Protein 7MZY (pdb70)

GO terms:
  GO:0004713 protein tyrosine kinase activity (F, IDA)
  GO:0005886 plasma membrane (C, IDA)
  GO:0032991 protein-containing complex (C, IDA)
  GO:0046777 protein autophosphorylation (P, IDA)
  GO:0008201 heparin binding (F, IDA)
  GO:0038083 peptidyl-tyrosine autophosphorylation (P, IDA)
  GO:0030298 receptor signaling protein tyrosine kinase activator activity (F, IDA)
  GO:0004713 protein tyrosine kinase activity (F, EXP)
  GO:0004714 transmembrane receptor protein tyrosine kinase activity (F, TAS)
  GO:0005886 plasma membrane (C, TAS)
  GO:0042981 regulation of apoptotic process (P, TAS)
  GO:0046777 protein autophosphorylation (P, TAS)
  GO:0048666 neuron development (P, TAS)
  GO:0007165 signal transduction (P, TAS)
  GO:0004713 protein tyrosine kinase activity (F, TAS)
  GO:0005515 protein binding (F, IPI)
  GO:0042802 identical protein binding (F, IPI)
  GO:0004714 transmembrane receptor protein tyrosine kinase activity (F, IDA)
  GO:0016310 phosphorylation (P, IDA)
  GO:0070062 extracellular exosome (C, HDA)

Foldseek 3Di:
DFQKDKDKFFQLPDAAQFGDAQVSVCVSQPPHPFHWHADCDFQRHRKTKGFAAAFAKKKKKKWFFWWAEFLEDDTFFWWMWIWIFGDHGRFIKIKHWKHYWFYLDDDPQVVSNCSSVPNDCVQVVQVVPDQFDDAQKAGWTWWIAKIWMWGDDPNHTDTAKITWIAWTFANPADDDDPDDAAEAADVVPQFAFAAQAQWEWFGAADYDDDDQQWQHHSNRRRGWHWHGVNNCVNRHRITTYIRRGIGTGMNEITWMHENYTWYTDNGRRRHHITGIGHIYHYPNIGTDDDTGGDPDRIMMMMMMDGD/DDKDKFFQLPDAAQFGDDQVSVCVSCPPHPFDWDQDCDFLRHNKTKGFDAAFAKKKKKKWFFWWAEFLDPVDATFFWKIFIWIFTDHGRFMKIKHWKFYFFYLDDDPDPVSNCSSVVNDCPVVVCCVVPVADDQQKTGWTWWIAWMWIWGADPNRTGTAKIIWIAWIFANPEDDAAEDADVVPAFAFAAQAQWEWFAAADYDDDDQQWAHHSNRNRGWHWHRVSNCVNRNSTTTYIRRGIGTYINEITWIYENYTWYTDNGRHRHHITGMGHIYHYPSIGTPDDMDGDHRGIMMMMMDHDDD

Solvent-accessible surface area: 24520 Å² total; per-residue (Å²): 260,108,67,53,32,79,12,76,0,46,6,7,72,8,76,11,15,105,18,4,72,62,72,67,0,84,100,50,18,108,150,66,114,12,93,13,112,9,18,84,146,52,71,51,113,1,0,1,20,9,101,0,51,35,92,49,61,0,15,0,17,0,59,0,0,0,0,0,83,7,8,122,88,75,39,10,18,0,2,11,0,25,0,39,6,119,8,114,122,82,51,80,1,24,0,0,3,0,0,40,0,59,51,4,32,110,29,150,55,152,81,2,55,94,7,28,94,56,118,28,83,35,0,44,80,21,56,178,103,58,93,6,2,124,79,59,2,1,0,0,0,0,0,0,0,0,0,0,0,2,50,73,127,135,68,88,31,35,13,2,0,0,0,1,1,0,0,0,4,1,6,9,6,80,101,40,82,66,98,88,11,111,35,21,89,70,74,91,44,131,7,70,31,9,70,29,23,22,0,0,1,0,0,0,18,78,36,135,30,112,83,116,42,9,0,82,0,4,52,52,8,0,29,3,0,64,7,6,70,54,0,93,168,68,15,40,7,57,1,31,0,0,5,0,0,0,0,0,0,4,0,0,0,0,0,0,0,0,5,30,3,3,80,4,23,100,67,12,34,4,115,83,40,7,65,31,3,14,1,1,7,5,96,110,12,98,32,143,29,3,2,41,23,23,46,63,25,62,5,36,0,18,0,75,11,114,164,166,70,77,22,69,0,47,6,4,73,6,78,10,13,101,16,4,72,62,72,65,0,89,99,47,19,114,157,63,84,11,94,14,111,9,18,89,141,48,75,51,111,1,0,1,23,10,120,0,55,38,88,58,35,0,24,0,11,0,13,0,0,0,0,0,36,2,7,76,92,95,68,135,28,26,40,0,3,2,0,6,1,9,6,120,10,108,127,84,53,76,1,27,0,0,3,0,0,41,1,53,51,4,9,106,28,136,64,136,81,3,44,106,5,22,110,54,67,32,79,35,0,66,74,18,62,162,112,69,222,38,3,123,75,57,2,1,1,0,0,0,0,0,0,0,0,0,0,1,52,69,96,145,70,88,32,29,14,3,0,0,0,0,0,0,0,0,39,1,5,21,32,167,114,60,138,63,37,86,72,74,89,62,115,4,78,32,11,72,28,19,25,0,0,1,0,0,0,18,76,37,134,30,111,77,120,47,10,0,85,0,4,56,57,8,0,33,3,1,57,1,6,62,57,0,80,177,72,25,52,9,83,2,20,0,0,4,0,0,0,0,0,1,6,0,0,0,0,0,0,0,0,4,40,3,2,70,5,21,99,87,22,44,14,115,87,57,7,73,25,3,6,0,2,10,6,105,96,14,68,54,26,8,80,11,55,52,9,36,99,26,64,5,52,0,24,0,57,59,34,46,22

Sequence (609 aa):
FDPTVHWLLFTTCGASGPHGPTQAQCNNAYQNSNLSVEVGSEGPLKGIQIWKVPATDTYSISGYGAAGGKGGKMMRSHGVSVLGIFNLEKDDMMLYILVGQQGEDACPSTNQLIQKVCIGENNVIEEEIRVNRSVHEEWAGGGGGGGGATYVFKMKDGVPVPLIIAAGGGGRAYGAKTDTFHPERLENNSSVLGLNGNSGAAGGGGGWNDNTSSLLWAGKSLQEGATGGHSCPQAMKKWGWETTRGGFGGGGGGCSSGGGGGGYIGGNAASNNDPEMDGEDGVSFISPLGIILYTPALKVMEGHGEVNIKHYLTVHWLFTTCGASGPHGPTQAQCNNAYQNSNLSVEVGSEGPLKGIQIWKVPATDTYSISGYGAAGGKGGKNTMMRSHGVSVLGIFNLEKDDMMLYILVGQQGEDACPSTNQQLIQKVCIGENNVIEEEIRVNRSVHEWAGGGGGGGGATYVFKMKDGVPVPLIIAAGGGGRAYGAHPERLENNSSVLGLNGNSGAAGGGGGWNDNTSSLLWAGKSLQEGATGGHSCPQAMKKWGWETTRGGFGGGGGGCSSSGGGGGGYIGGNAASNNDPEMDGEDGVSFISPLGILYTPALKVMEGHGEVNIKHYLN

Structure (mmCIF, N/CA/C/O backbone):
data_7MZY
#
_entry.id   7MZY
#
_cell.length_a   70.289
_cell.length_b   133.356
_cell.length_c   62.909
_cell.angle_alpha   90.000
_cell.angle_beta   90.000
_cell.angle_gamma   90.000
#
_symmetry.space_group_name_H-M   'P 21 21 2'
#
loop_
_entity.id
_entity.type
_entity.pdbx_description
1 polymer 'ALK tyrosine kinase receptor'
2 non-polymer 'ACETATE ION'
3 water water
#
loop_
_atom_site.group_PDB
_atom_site.id
_atom_site.type_symbol
_atom_site.label_atom_id
_atom_site.label_alt_id
_atom_site.label_comp_id
_atom_site.label_asym_id
_atom_site.label_entity_id
_atom_site.label_seq_id
_atom_site.pdbx_PDB_ins_code
_atom_site.Cartn_x
_atom_site.Cartn_y
_atom_site.Cartn_z
_atom_site.occupancy
_atom_site.B_iso_or_equiv
_atom_site.auth_seq_id
_atom_site.auth_comp_id
_atom_site.auth_asym_id
_atom_site.auth_atom_id
_atom_site.pdbx_PDB_model_num
ATOM 1 N N . PHE A 1 6 ? 37.11792 21.44069 58.17928 1.000 31.52604 677 PHE A N 1
ATOM 2 C CA . PHE A 1 6 ? 37.02358 22.35587 59.32663 1.000 38.56366 677 PHE A CA 1
ATOM 3 C C . PHE A 1 6 ? 37.09345 23.84827 58.92946 1.000 52.13144 677 PHE A C 1
ATOM 4 O O . PHE A 1 6 ? 37.91936 24.59424 59.45638 1.000 67.74671 677 PHE A O 1
ATOM 12 N N . ASP A 1 7 ? 36.23616 24.27945 58.00880 1.000 57.19582 678 ASP A N 1
ATOM 13 C CA . ASP A 1 7 ? 36.17777 25.68915 57.61647 1.000 45.31038 678 ASP A CA 1
ATOM 14 C C . ASP A 1 7 ? 35.44116 26.48418 58.68846 1.000 43.33006 678 ASP A C 1
ATOM 15 O O . ASP A 1 7 ? 34.30194 26.14082 59.01970 1.000 37.07401 678 ASP A O 1
ATOM 20 N N . PRO A 1 8 ? 36.03805 27.54125 59.24990 1.000 49.28778 679 PRO A N 1
ATOM 21 C CA . PRO A 1 8 ? 35.34491 28.32200 60.28642 1.000 69.32346 679 PRO A CA 1
ATOM 22 C C . PRO A 1 8 ? 34.30673 29.30732 59.75476 1.000 55.37028 679 PRO A C 1
ATOM 23 O O . PRO A 1 8 ? 33.71856 30.04258 60.55736 1.000 47.74227 679 PRO A O 1
ATOM 27 N N . THR A 1 9 ? 34.05180 29.33974 58.44447 1.000 43.98710 680 THR A N 1
ATOM 28 C CA . THR A 1 9 ? 33.13527 30.31967 57.87049 1.000 47.05013 680 THR A CA 1
ATOM 29 C C . THR A 1 9 ? 31.69487 29.86905 58.06691 1.000 40.24661 680 THR A C 1
ATOM 30 O O . THR A 1 9 ? 31.30401 28.78577 57.62447 1.000 43.39317 680 THR A O 1
ATOM 34 N N . VAL A 1 10 ? 30.90191 30.72362 58.70033 1.000 33.36002 681 VAL A N 1
ATOM 35 C CA . VAL A 1 10 ? 29.46378 30.54491 58.84979 1.000 35.63246 681 VAL A CA 1
ATOM 36 C C . VAL A 1 10 ? 28.79363 31.61978 58.00897 1.000 33.62893 681 VAL A C 1
ATOM 37 O O . VAL A 1 10 ? 29.09693 32.80626 58.17395 1.000 30.94978 681 VAL A O 1
ATOM 41 N N . HIS A 1 11 ? 27.88582 31.21042 57.11940 1.000 24.41319 682 HIS A N 1
ATOM 42 C CA . HIS A 1 11 ? 27.35695 32.10056 56.07768 1.000 26.92745 682 HIS A CA 1
ATOM 43 C C . HIS A 1 11 ? 25.84377 31.98700 55.96824 1.000 26.55252 682 HIS A C 1
ATOM 44 O O . HIS A 1 11 ? 25.31232 30.88057 55.91515 1.000 22.55274 682 HIS A O 1
ATOM 51 N N . TRP A 1 12 ? 25.14826 33.12503 55.89370 1.000 22.14345 683 TRP A N 1
ATOM 52 C CA . TRP A 1 12 ? 23.70251 33.13215 55.66405 1.000 17.10737 683 TRP A CA 1
ATOM 53 C C . TRP A 1 12 ? 23.39187 33.99193 54.44055 1.000 19.78084 683 TRP A C 1
ATOM 54 O O . TRP A 1 12 ? 23.89508 35.11676 54.32036 1.000 20.43855 683 TRP A O 1
ATOM 65 N N A LEU A 1 13 ? 22.54611 33.46783 53.54955 0.460 17.25904 684 LEU A N 1
ATOM 66 N N B LEU A 1 13 ? 22.58548 33.44388 53.52730 0.540 17.19373 684 LEU A N 1
ATOM 67 C CA A LEU A 1 13 ? 22.22162 34.12657 52.28634 0.460 18.91868 684 LEU A CA 1
ATOM 68 C CA B LEU A 1 13 ? 22.20702 34.12581 52.29503 0.540 18.93841 684 LEU A CA 1
ATOM 69 C C A LEU A 1 13 ? 20.72228 34.40518 52.27850 0.460 16.91777 684 LEU A C 1
ATOM 70 C C B LEU A 1 13 ? 20.71540 34.40415 52.36417 0.540 16.91861 684 LEU A C 1
ATOM 71 O O A LEU A 1 13 ? 19.91454 33.47368 52.18216 0.460 17.26341 684 LEU A O 1
ATOM 72 O O B LEU A 1 13 ? 19.90833 33.46712 52.42202 0.540 17.68184 684 LEU A O 1
ATOM 81 N N . PHE A 1 14 ? 20.35709 35.68509 52.37079 1.000 15.74507 685 PHE A N 1
ATOM 82 C CA . PHE A 1 14 ? 18.96044 36.10601 52.40214 1.000 16.08150 685 PHE A CA 1
ATOM 83 C C . PHE A 1 14 ? 18.54711 36.43493 50.96691 1.000 12.28902 685 PHE A C 1
ATOM 84 O O . PHE A 1 14 ? 19.29188 37.10507 50.24583 1.000 14.74890 685 PHE A O 1
ATOM 92 N N . THR A 1 15 ? 17.36288 35.96365 50.56947 1.000 12.90954 686 THR A N 1
ATOM 93 C CA . THR A 1 15 ? 16.86018 36.22750 49.21569 1.000 12.15565 686 THR A CA 1
ATOM 94 C C . THR A 1 15 ? 15.47863 36.85385 49.29362 1.000 15.55467 686 THR A C 1
ATOM 95 O O . THR A 1 15 ? 14.99724 37.14780 50.38267 1.000 15.28931 686 THR A O 1
ATOM 99 N N . THR A 1 16 ? 14.79788 37.02633 48.16130 1.000 12.33876 687 THR A N 1
ATOM 100 C CA . THR A 1 16 ? 13.40651 37.48103 48.24483 1.000 12.83759 687 THR A CA 1
ATOM 101 C C . THR A 1 16 ? 12.44574 36.34620 48.60969 1.000 16.02502 687 THR A C 1
ATOM 102 O O . THR A 1 16 ? 11.22569 36.55476 48.61374 1.000 13.66979 687 THR A O 1
ATOM 106 N N . CYS A 1 17 ? 12.96036 35.14018 48.91490 1.000 13.04427 688 CYS A N 1
ATOM 107 C CA . CYS A 1 17 ? 12.09928 34.00245 49.26411 1.000 12.85336 688 CYS A CA 1
ATOM 108 C C . CYS A 1 17 ? 11.10504 33.67000 48.15508 1.000 15.40906 688 CYS A C 1
ATOM 109 O O . CYS A 1 17 ? 10.04000 33.10707 48.42202 1.000 18.04584 688 CYS A O 1
ATOM 112 N N . GLY A 1 18 ? 11.44886 34.00407 46.90867 1.000 16.19858 689 GLY A N 1
ATOM 113 C CA . GLY A 1 18 ? 10.63093 33.70682 45.75519 1.000 16.86745 689 GLY A CA 1
ATOM 114 C C . GLY A 1 18 ? 9.61660 34.77518 45.42937 1.000 16.75034 689 GLY A C 1
ATOM 115 O O . GLY A 1 18 ? 8.85758 34.62228 44.46281 1.000 19.44318 689 GLY A O 1
ATOM 116 N N . ALA A 1 19 ? 9.59999 35.85598 46.20498 1.000 13.90136 690 ALA A N 1
ATOM 117 C CA . ALA A 1 19 ? 8.65368 36.93268 45.99838 1.000 13.55175 690 ALA A CA 1
ATOM 118 C C . ALA A 1 19 ? 9.19442 37.85571 44.90984 1.000 11.86369 690 ALA A C 1
ATOM 119 O O . ALA A 1 19 ? 10.40508 37.94249 44.69145 1.000 14.32421 690 ALA A O 1
ATOM 121 N N . SER A 1 20 ? 8.28069 38.53404 44.22254 1.000 12.45173 691 SER A N 1
ATOM 122 C CA . SER A 1 20 ? 8.60673 39.51423 43.19944 1.000 11.88998 691 SER A CA 1
ATOM 123 C C . SER A 1 20 ? 7.56526 40.61879 43.24447 1.000 11.32690 691 SER A C 1
ATOM 124 O O . SER A 1 20 ? 6.51779 40.49063 43.89583 1.000 14.07959 691 SER A O 1
ATOM 127 N N . GLY A 1 21 ? 7.84645 41.69486 42.53514 1.000 9.91784 692 GLY A N 1
ATOM 128 C CA . GLY A 1 21 ? 6.85473 42.73057 42.42372 1.000 11.60270 692 GLY A CA 1
ATOM 129 C C . GLY A 1 21 ? 6.97642 43.72336 43.57213 1.000 8.64352 692 GLY A C 1
ATOM 130 O O . GLY A 1 21 ? 8.00858 43.81411 44.25817 1.000 8.98185 692 GLY A O 1
ATOM 131 N N . PRO A 1 22 ? 5.93601 44.53559 43.75398 1.000 9.96174 693 PRO A N 1
ATOM 132 C CA . PRO A 1 22 ? 6.00079 45.65120 44.71702 1.000 7.73961 693 PRO A CA 1
ATOM 133 C C . PRO A 1 22 ? 5.88376 45.25056 46.18742 1.000 8.09948 693 PRO A C 1
ATOM 134 O O . PRO A 1 22 ? 6.18622 46.10131 47.05201 1.000 10.77604 693 PRO A O 1
ATOM 138 N N . HIS A 1 23 ? 5.47449 44.01962 46.49440 1.000 9.60204 694 HIS A N 1
ATOM 139 C CA . HIS A 1 23 ? 5.28202 43.56116 47.86960 1.000 11.91632 694 HIS A CA 1
ATOM 140 C C . HIS A 1 23 ? 6.24960 42.43167 48.21220 1.000 12.15951 694 HIS A C 1
ATOM 141 O O . HIS A 1 23 ? 6.54832 41.56699 47.36844 1.000 12.31843 694 HIS A O 1
ATOM 148 N N . GLY A 1 24 ? 6.67845 42.41123 49.48141 1.000 12.21893 695 GLY A N 1
ATOM 149 C CA . GLY A 1 24 ? 7.67459 41.46404 49.95854 1.000 10.25008 695 GLY A CA 1
ATOM 150 C C . GLY A 1 24 ? 7.08895 40.10673 50.31403 1.000 13.04808 695 GLY A C 1
ATOM 151 O O . GLY A 1 24 ? 5.87032 39.85865 50.21578 1.000 12.35059 695 GLY A O 1
ATOM 152 N N . PRO A 1 25 ? 7.97857 39.18792 50.71217 1.000 11.77573 696 PRO A N 1
ATOM 153 C CA . PRO A 1 25 ? 7.57492 37.80380 50.97503 1.000 15.27443 696 PRO A CA 1
ATOM 154 C C . PRO A 1 25 ? 6.79581 37.65815 52.28086 1.000 14.02044 696 PRO A C 1
ATOM 155 O O . PRO A 1 25 ? 6.84954 38.49785 53.17219 1.000 15.90264 696 PRO A O 1
ATOM 159 N N . THR A 1 26 ? 6.11205 36.52345 52.39770 1.000 16.60775 697 THR A N 1
ATOM 160 C CA . THR A 1 26 ? 5.44357 36.13074 53.63174 1.000 20.82182 697 THR A CA 1
ATOM 161 C C . THR A 1 26 ? 6.33464 35.18349 54.42503 1.000 16.97381 697 THR A C 1
ATOM 162 O O . THR A 1 26 ? 7.29925 34.63780 53.90816 1.000 18.38891 697 THR A O 1
ATOM 166 N N . GLN A 1 27 ? 5.94384 34.93967 55.68790 1.000 19.80402 698 GLN A N 1
ATOM 167 C CA . GLN A 1 27 ? 6.65425 33.96322 56.51103 1.000 22.42278 698 GLN A CA 1
ATOM 168 C C . GLN A 1 27 ? 6.70167 32.59163 55.83635 1.000 18.68829 698 GLN A C 1
ATOM 169 O O . GLN A 1 27 ? 7.76488 31.95848 55.77243 1.000 19.33013 698 GLN A O 1
ATOM 175 N N . ALA A 1 28 ? 5.58019 32.16613 55.25785 1.000 18.71360 699 ALA A N 1
ATOM 176 C CA . ALA A 1 28 ? 5.52509 30.87482 54.58125 1.000 21.88154 699 ALA A CA 1
ATOM 177 C C . ALA A 1 28 ? 6.51608 30.81545 53.43042 1.000 22.98725 699 ALA A C 1
ATOM 178 O O . ALA A 1 28 ? 7.22583 29.81782 53.25805 1.000 24.03213 699 ALA A O 1
ATOM 180 N N . GLN A 1 29 ? 6.57360 31.87571 52.61810 1.000 17.21356 700 GLN A N 1
ATOM 181 C CA . GLN A 1 29 ? 7.54363 31.87522 51.53142 1.000 19.29182 700 GLN A CA 1
ATOM 182 C C . GLN A 1 29 ? 8.96953 31.74233 52.03612 1.000 16.94731 700 GLN A C 1
ATOM 183 O O . GLN A 1 29 ? 9.77137 30.99784 51.45421 1.000 17.85446 700 GLN A O 1
ATOM 189 N N . CYS A 1 30 ? 9.33574 32.47873 53.08857 1.000 17.32516 701 CYS A N 1
ATOM 190 C CA . CYS A 1 30 ? 10.71790 32.37463 53.54786 1.000 15.62140 701 CYS A CA 1
ATOM 191 C C . CYS A 1 30 ? 11.01536 30.99975 54.18190 1.000 17.87448 701 CYS A C 1
ATOM 192 O O . CYS A 1 30 ? 12.12503 30.47502 54.02025 1.000 17.63614 701 CYS A O 1
ATOM 195 N N . ASN A 1 31 ? 10.05283 30.44604 54.92920 1.000 18.24223 702 ASN A N 1
ATOM 196 C CA . ASN A 1 31 ? 10.23667 29.09927 55.49207 1.000 17.55584 702 ASN A CA 1
ATOM 197 C C . ASN A 1 31 ? 10.50998 28.08381 54.38921 1.000 26.36792 702 ASN A C 1
ATOM 198 O O . ASN A 1 31 ? 11.38462 27.21898 54.52791 1.000 23.18248 702 ASN A O 1
ATOM 203 N N . ASN A 1 32 ? 9.77917 28.17759 53.28240 1.000 21.94137 703 ASN A N 1
ATOM 204 C CA . ASN A 1 32 ? 10.00858 27.26080 52.16840 1.000 21.77388 703 ASN A CA 1
ATOM 205 C C . ASN A 1 32 ? 11.36604 27.50825 51.52282 1.000 25.96593 703 ASN A C 1
ATOM 206 O O . ASN A 1 32 ? 12.11227 26.56683 51.22665 1.000 23.71501 703 ASN A O 1
ATOM 211 N N . ALA A 1 33 ? 11.70879 28.77912 51.29010 1.000 19.83018 704 ALA A N 1
ATOM 212 C CA . ALA A 1 33 ? 12.97655 29.07806 50.64709 1.000 17.97429 704 ALA A CA 1
ATOM 213 C C . ALA A 1 33 ? 14.15440 28.63212 51.48885 1.000 18.68291 704 ALA A C 1
ATOM 214 O O . ALA A 1 33 ? 15.16868 28.20546 50.93141 1.000 23.19459 704 ALA A O 1
ATOM 216 N N . TYR A 1 34 ? 14.05540 28.75203 52.81904 1.000 18.74390 705 TYR A N 1
ATOM 217 C CA . TYR A 1 34 ? 15.16586 28.52206 53.73442 1.000 18.20480 705 TYR A CA 1
ATOM 218 C C . TYR A 1 34 ? 15.10211 27.16631 54.41295 1.000 19.43735 705 TYR A C 1
ATOM 219 O O . TYR A 1 34 ? 15.90124 26.90414 55.32796 1.000 19.35285 705 TYR A O 1
ATOM 228 N N . GLN A 1 35 ? 14.14100 26.32490 54.01806 1.000 20.41884 706 GLN A N 1
ATOM 229 C CA . GLN A 1 35 ? 13.96908 25.01233 54.62865 1.000 18.62070 706 GLN A CA 1
ATOM 230 C C . GLN A 1 35 ? 15.26139 24.21858 54.53894 1.000 21.10928 706 GLN A C 1
ATOM 231 O O . GLN A 1 35 ? 15.95649 24.21811 53.51043 1.000 24.16390 706 GLN A O 1
ATOM 237 N N . ASN A 1 36 ? 15.60310 23.61471 55.66177 1.000 22.65679 707 ASN A N 1
ATOM 238 C CA . ASN A 1 36 ? 16.75283 22.74367 55.85656 1.000 25.97625 707 ASN A CA 1
ATOM 239 C C . ASN A 1 36 ? 18.06660 23.49395 55.89807 1.000 23.70261 707 ASN A C 1
ATOM 240 O O . ASN A 1 36 ? 19.10669 22.85946 56.01978 1.000 28.27952 707 ASN A O 1
ATOM 245 N N . SER A 1 37 ? 18.06134 24.82800 55.82400 1.000 22.95866 708 SER A N 1
ATOM 246 C CA . SER A 1 37 ? 19.28244 25.60850 55.91267 1.000 20.35460 708 SER A CA 1
ATOM 247 C C . SER A 1 37 ? 19.49681 26.06488 57.35257 1.000 19.61753 708 SER A C 1
ATOM 248 O O . SER A 1 37 ? 18.65838 25.86079 58.23012 1.000 23.96173 708 SER A O 1
ATOM 251 N N . ASN A 1 38 ? 20.62376 26.72215 57.59016 1.000 19.58117 709 ASN A N 1
ATOM 252 C CA . ASN A 1 38 ? 20.88856 27.28325 58.90921 1.000 19.59098 709 ASN A CA 1
ATOM 253 C C . ASN A 1 38 ? 20.28567 28.68084 59.04733 1.000 22.05118 709 ASN A C 1
ATOM 254 O O . ASN A 1 38 ? 20.65629 29.40043 59.98166 1.000 22.58627 709 ASN A O 1
ATOM 259 N N . LEU A 1 39 ? 19.41259 29.09354 58.12325 1.000 24.81690 710 LEU A N 1
ATOM 260 C CA . LEU A 1 39 ? 18.81964 30.43216 58.15464 1.000 20.39440 710 LEU A CA 1
ATOM 261 C C . LEU A 1 39 ? 17.38193 30.28051 58.61720 1.000 21.99938 710 LEU A C 1
ATOM 262 O O . LEU A 1 39 ? 16.61077 29.52587 58.01731 1.000 22.83884 710 LEU A O 1
ATOM 267 N N . SER A 1 40 ? 17.03735 30.95318 59.71427 1.000 18.68066 711 SER A N 1
ATOM 268 C CA . SER A 1 40 ? 15.65679 31.06559 60.14624 1.000 21.52590 711 SER A CA 1
ATOM 269 C C . SER A 1 40 ? 15.36438 32.54291 60.36123 1.000 24.55972 711 SER A C 1
ATOM 270 O O . SER A 1 40 ? 16.14053 33.22911 61.02841 1.000 20.67946 711 SER A O 1
ATOM 273 N N . VAL A 1 41 ? 14.26308 33.04269 59.77878 1.000 21.84106 712 VAL A N 1
ATOM 274 C CA . VAL A 1 41 ? 13.86008 34.42918 59.97957 1.000 18.77959 712 VAL A CA 1
ATOM 275 C C . VAL A 1 41 ? 12.41025 34.48209 60.45152 1.000 18.95462 712 VAL A C 1
ATOM 276 O O . VAL A 1 41 ? 11.61362 33.57065 60.20670 1.000 21.99845 712 VAL A O 1
ATOM 280 N N . GLU A 1 42 ? 12.05420 35.60111 61.07942 1.000 18.69275 713 GLU A N 1
ATOM 281 C CA . GLU A 1 42 ? 10.66454 35.92692 61.36147 1.000 21.01809 713 GLU A CA 1
ATOM 282 C C . GLU A 1 42 ? 10.26769 37.04507 60.40221 1.000 20.24538 713 GLU A C 1
ATOM 283 O O . GLU A 1 42 ? 10.96929 38.06133 60.30857 1.000 22.33347 713 GLU A O 1
ATOM 289 N N . VAL A 1 43 ? 9.17347 36.85900 59.68032 1.000 17.26685 714 VAL A N 1
ATOM 290 C CA . VAL A 1 43 ? 8.74060 37.85113 58.68824 1.000 15.64788 714 VAL A CA 1
ATOM 291 C C . VAL A 1 43 ? 7.50051 38.54153 59.22132 1.000 20.24045 714 VAL A C 1
ATOM 292 O O . VAL A 1 43 ? 6.47547 37.89501 59.46734 1.000 22.62656 714 VAL A O 1
ATOM 296 N N . GLY A 1 44 ? 7.57652 39.86019 59.35267 1.000 28.01706 715 GLY A N 1
ATOM 297 C CA . GLY A 1 44 ? 6.43061 40.60620 59.82684 1.000 30.94624 715 GLY A CA 1
ATOM 298 C C . GLY A 1 44 ? 5.26304 40.51893 58.86459 1.000 23.36813 715 GLY A C 1
ATOM 299 O O . GLY A 1 44 ? 5.42080 40.38573 57.64612 1.000 20.17930 715 GLY A O 1
ATOM 300 N N . SER A 1 45 ? 4.06700 40.58701 59.43032 1.000 30.95380 716 SER A N 1
ATOM 301 C CA . SER A 1 45 ? 2.85456 40.39811 58.66627 1.000 34.40858 716 SER A CA 1
ATOM 302 C C . SER A 1 45 ? 2.03471 41.66437 58.53732 1.000 30.25146 716 SER A C 1
ATOM 303 O O . SER A 1 45 ? 1.20406 41.75335 57.63198 1.000 29.44316 716 SER A O 1
ATOM 306 N N . GLU A 1 46 ? 2.26858 42.65663 59.38643 1.000 24.27431 717 GLU A N 1
ATOM 307 C CA . GLU A 1 46 ? 1.44118 43.84848 59.34924 1.000 26.13552 717 GLU A CA 1
ATOM 308 C C . GLU A 1 46 ? 2.29479 45.05894 59.67647 1.000 28.47802 717 GLU A C 1
ATOM 309 O O . GLU A 1 46 ? 3.39177 44.94519 60.23251 1.000 27.60441 717 GLU A O 1
ATOM 315 N N . GLY A 1 47 ? 1.78013 46.21712 59.29247 1.000 20.60013 718 GLY A N 1
ATOM 316 C CA . GLY A 1 47 ? 2.47259 47.46360 59.50481 1.000 24.09055 718 GLY A CA 1
ATOM 317 C C . GLY A 1 47 ? 3.75127 47.55451 58.69647 1.000 22.60773 718 GLY A C 1
ATOM 318 O O . GLY A 1 47 ? 3.96298 46.82806 57.72704 1.000 23.62946 718 GLY A O 1
ATOM 319 N N . PRO A 1 48 ? 4.62437 48.48589 59.07379 1.000 17.55095 719 PRO A N 1
ATOM 320 C CA . PRO A 1 48 ? 5.76472 48.80206 58.20888 1.000 18.74777 719 PRO A CA 1
ATOM 321 C C . PRO A 1 48 ? 6.83036 47.72645 58.18177 1.000 20.03450 719 PRO A C 1
ATOM 322 O O . PRO A 1 48 ? 7.75746 47.83118 57.37737 1.000 17.24350 719 PRO A O 1
ATOM 326 N N . LEU A 1 49 ? 6.75723 46.71104 59.03911 1.000 18.21534 720 LEU A N 1
ATOM 327 C CA . LEU A 1 49 ? 7.72496 45.61094 58.99832 1.000 19.96547 720 LEU A CA 1
ATOM 328 C C . LEU A 1 49 ? 7.27362 44.45280 58.11914 1.000 20.60533 720 LEU A C 1
ATOM 329 O O . LEU A 1 49 ? 7.98641 43.44620 58.04335 1.000 16.60020 720 LEU A O 1
ATOM 334 N N . LYS A 1 50 ? 6.12715 44.57145 57.44925 1.000 18.67010 721 LYS A N 1
ATOM 335 C CA . LYS A 1 50 ? 5.62660 43.49685 56.59946 1.000 15.56934 721 LYS A CA 1
ATOM 336 C C . LYS A 1 50 ? 6.64130 43.18382 55.49255 1.000 20.01775 721 LYS A C 1
ATOM 337 O O . LYS A 1 50 ? 7.06185 44.07549 54.74252 1.000 18.60320 721 LYS A O 1
ATOM 343 N N . GLY A 1 51 ? 7.00063 41.91482 55.36632 1.000 16.97274 722 GLY A N 1
ATOM 344 C CA . GLY A 1 51 ? 7.94376 41.47370 54.36047 1.000 17.75358 722 GLY A CA 1
ATOM 345 C C . GLY A 1 51 ? 9.38733 41.69442 54.71872 1.000 14.78257 722 GLY A C 1
ATOM 346 O O . GLY A 1 51 ? 10.28037 41.33640 53.92904 1.000 15.05305 722 GLY A O 1
ATOM 347 N N . ILE A 1 52 ? 9.66287 42.24152 55.88891 1.000 14.06266 723 ILE A N 1
ATOM 348 C CA . ILE A 1 52 ? 11.02889 42.39797 56.36643 1.000 14.09957 723 ILE A CA 1
ATOM 349 C C . ILE A 1 52 ? 11.41104 41.19332 57.22306 1.000 16.83675 723 ILE A C 1
ATOM 350 O O . ILE A 1 52 ? 10.63122 40.73326 58.06992 1.000 18.21933 723 ILE A O 1
ATOM 355 N N . GLN A 1 53 ? 12.59379 40.65400 56.95928 1.000 14.27767 724 GLN A N 1
ATOM 356 C CA . GLN A 1 53 ? 13.03882 39.40816 57.57965 1.000 14.42599 724 GLN A CA 1
ATOM 357 C C . GLN A 1 53 ? 13.85095 39.74441 58.82130 1.000 20.15426 724 GLN A C 1
ATOM 358 O O . GLN A 1 53 ? 14.84251 40.47563 58.73820 1.000 20.60300 724 GLN A O 1
ATOM 364 N N . ILE A 1 54 ? 13.43248 39.20583 59.96695 1.000 17.34857 725 ILE A N 1
ATOM 365 C CA . ILE A 1 54 ? 14.03252 39.53223 61.26326 1.000 22.45545 725 ILE A CA 1
ATOM 366 C C . ILE A 1 54 ? 14.86600 38.34064 61.71697 1.000 24.46405 725 ILE A C 1
ATOM 367 O O . ILE A 1 54 ? 14.36904 37.19799 61.78137 1.000 22.15540 725 ILE A O 1
ATOM 372 N N . TRP A 1 55 ? 16.12686 38.60911 62.03669 1.000 17.79591 726 TRP A N 1
ATOM 373 C CA . TRP A 1 55 ? 17.12320 37.56393 62.22005 1.000 21.59196 726 TRP A CA 1
ATOM 374 C C . TRP A 1 55 ? 17.81903 37.78431 63.55089 1.000 22.84070 726 TRP A C 1
ATOM 375 O O . TRP A 1 55 ? 18.23590 38.90014 63.86589 1.000 24.40613 726 TRP A O 1
ATOM 386 N N . LYS A 1 56 ? 17.95307 36.71946 64.32018 1.000 23.84587 727 LYS A N 1
ATOM 387 C CA . LYS A 1 56 ? 18.52949 36.79427 65.64870 1.000 29.48244 727 LYS A CA 1
ATOM 388 C C . LYS A 1 56 ? 20.02598 36.51994 65.54311 1.000 21.98923 727 LYS A C 1
ATOM 389 O O . LYS A 1 56 ? 20.43332 35.44906 65.07131 1.000 25.38992 727 LYS A O 1
ATOM 395 N N . VAL A 1 57 ? 20.83932 37.46537 65.98358 1.000 29.51723 728 VAL A N 1
ATOM 396 C CA . VAL A 1 57 ? 22.29607 37.28654 65.92910 1.000 27.87543 728 VAL A CA 1
ATOM 397 C C . VAL A 1 57 ? 22.70226 36.13792 66.85599 1.000 33.51864 728 VAL A C 1
ATOM 398 O O . VAL A 1 57 ? 22.39365 36.17907 68.06319 1.000 30.17475 728 VAL A O 1
ATOM 402 N N . PRO A 1 58 ? 23.42096 35.11688 66.36615 1.000 27.76704 729 PRO A N 1
ATOM 403 C CA . PRO A 1 58 ? 23.62177 33.90583 67.18422 1.000 34.49986 729 PRO A CA 1
ATOM 404 C C . PRO A 1 58 ? 24.71761 34.04037 68.23468 1.000 44.42665 729 PRO A C 1
ATOM 405 O O . PRO A 1 58 ? 24.67716 33.36258 69.27182 1.000 37.98100 729 PRO A O 1
ATOM 409 N N . ALA A 1 59 ? 25.69280 34.91543 67.99087 1.000 26.35987 730 ALA A N 1
ATOM 410 C CA . ALA A 1 59 ? 26.85326 35.02695 68.86953 1.000 39.22912 730 ALA A CA 1
ATOM 411 C C . ALA A 1 59 ? 27.43630 36.43426 68.80588 1.000 53.63137 730 ALA A C 1
ATOM 412 O O . ALA A 1 59 ? 27.46878 37.04438 67.73484 1.000 37.41591 730 ALA A O 1
ATOM 414 N N . THR A 1 60 ? 27.91644 36.93603 69.95215 1.000 44.89096 731 THR A N 1
ATOM 415 C CA . THR A 1 60 ? 28.64709 38.20306 69.97723 1.000 42.37585 731 THR A CA 1
ATOM 416 C C . THR A 1 60 ? 29.94755 38.04939 69.19786 1.000 40.79730 731 THR A C 1
ATOM 417 O O . THR A 1 60 ? 30.80809 37.25071 69.56957 1.000 33.49115 731 THR A O 1
ATOM 421 N N . ASP A 1 61 ? 30.10913 38.80171 68.12349 1.000 29.24800 732 ASP A N 1
ATOM 422 C CA . ASP A 1 61 ? 31.26419 38.57122 67.25958 1.000 25.36060 732 ASP A CA 1
ATOM 423 C C . ASP A 1 61 ? 31.28123 39.68852 66.22989 1.000 27.64825 732 ASP A C 1
ATOM 424 O O . ASP A 1 61 ? 30.40140 40.56166 66.21644 1.000 27.18089 732 ASP A O 1
ATOM 429 N N . THR A 1 62 ? 32.28489 39.64252 65.35850 1.000 28.71934 733 THR A N 1
ATOM 430 C CA . THR A 1 62 ? 32.39802 40.54862 64.22264 1.000 25.48196 733 THR A CA 1
ATOM 431 C C . THR A 1 62 ? 31.80927 39.85649 62.99867 1.000 33.62693 733 THR A C 1
ATOM 432 O O . THR A 1 62 ? 32.20820 38.73388 62.67055 1.000 31.57240 733 THR A O 1
ATOM 436 N N . TYR A 1 63 ? 30.85618 40.51692 62.32928 1.000 25.87325 734 TYR A N 1
ATOM 437 C CA . TYR A 1 63 ? 30.19843 39.96234 61.14803 1.000 31.40981 734 TYR A CA 1
ATOM 438 C C . TYR A 1 63 ? 30.45097 40.83428 59.93197 1.000 26.09107 734 TYR A C 1
ATOM 439 O O . TYR A 1 63 ? 30.54958 42.05715 60.03733 1.000 24.87570 734 TYR A O 1
ATOM 448 N N . SER A 1 64 ? 30.51531 40.21002 58.76633 1.000 23.33924 735 SER A N 1
ATOM 449 C CA . SER A 1 64 ? 30.49525 40.97287 57.52499 1.000 25.80114 735 SER A CA 1
ATOM 450 C C . SER A 1 64 ? 29.09236 40.92315 56.93465 1.000 24.55624 735 SER A C 1
ATOM 451 O O . SER A 1 64 ? 28.46169 39.86284 56.89921 1.000 21.50463 735 SER A O 1
ATOM 454 N N . ILE A 1 65 ? 28.59778 42.07586 56.50207 1.000 21.95798 736 ILE A N 1
ATOM 455 C CA . ILE A 1 65 ? 27.23097 42.19640 56.01838 1.000 20.10515 736 ILE A CA 1
ATOM 456 C C . ILE A 1 65 ? 27.30817 42.81323 54.64156 1.000 17.54158 736 ILE A C 1
ATOM 457 O O . ILE A 1 65 ? 27.76580 43.94776 54.51018 1.000 22.99590 736 ILE A O 1
ATOM 462 N N . SER A 1 66 ? 26.88168 42.06207 53.61992 1.000 22.73181 737 SER A N 1
ATOM 463 C CA . SER A 1 66 ? 26.89313 42.48708 52.22516 1.000 18.01719 737 SER A CA 1
ATOM 464 C C . SER A 1 66 ? 25.45529 42.58954 51.70947 1.000 17.57474 737 SER A C 1
ATOM 465 O O . SER A 1 66 ? 24.64698 41.69022 51.95339 1.000 21.31163 737 SER A O 1
ATOM 468 N N . GLY A 1 67 ? 25.13522 43.68041 51.00893 1.000 20.03580 738 GLY A N 1
ATOM 469 C CA . GLY A 1 67 ? 23.82501 43.82530 50.37700 1.000 18.94362 738 GLY A CA 1
ATOM 470 C C . GLY A 1 67 ? 23.93759 44.12472 48.89609 1.000 13.23270 738 GLY A C 1
ATOM 471 O O . GLY A 1 67 ? 24.82382 44.84411 48.46668 1.000 14.69118 738 GLY A O 1
ATOM 472 N N . TYR A 1 68 ? 23.01252 43.55307 48.11072 1.000 13.77152 739 TYR A N 1
ATOM 473 C CA . TYR A 1 68 ? 22.87980 43.84745 46.68232 1.000 13.21516 739 TYR A CA 1
ATOM 474 C C . TYR A 1 68 ? 21.46200 44.38301 46.49380 1.000 13.47933 739 TYR A C 1
ATOM 475 O O . TYR A 1 68 ? 20.50940 43.69077 46.84008 1.000 11.24528 739 TYR A O 1
ATOM 484 N N . GLY A 1 69 ? 21.32215 45.59733 45.95132 1.000 11.11697 740 GLY A N 1
ATOM 485 C CA . GLY A 1 69 ? 19.98569 46.05430 45.56918 1.000 9.45908 740 GLY A CA 1
ATOM 486 C C . GLY A 1 69 ? 19.47834 45.39082 44.26079 1.000 9.75175 740 GLY A C 1
ATOM 487 O O . GLY A 1 69 ? 20.18866 44.66005 43.55749 1.000 11.31159 740 GLY A O 1
ATOM 488 N N . ALA A 1 70 ? 18.20201 45.66936 43.92642 1.000 10.30479 741 ALA A N 1
ATOM 489 C CA . ALA A 1 70 ? 17.58023 45.04951 42.75338 1.000 9.24405 741 ALA A CA 1
ATOM 490 C C . ALA A 1 70 ? 17.70155 45.91279 41.50678 1.000 8.98345 741 ALA A C 1
ATOM 491 O O . ALA A 1 70 ? 17.79073 47.14374 41.58467 1.000 11.44491 741 ALA A O 1
ATOM 493 N N . ALA A 1 71 ? 17.60998 45.26331 40.34785 1.000 10.98655 742 ALA A N 1
ATOM 494 C CA . ALA A 1 71 ? 17.66486 45.98644 39.09190 1.000 8.69903 742 ALA A CA 1
ATOM 495 C C . ALA A 1 71 ? 16.33587 46.67523 38.79252 1.000 7.69440 742 ALA A C 1
ATOM 496 O O . ALA A 1 71 ? 15.26587 46.25380 39.25761 1.000 9.52913 742 ALA A O 1
ATOM 498 N N . GLY A 1 72 ? 16.39667 47.74282 37.97247 1.000 9.89103 743 GLY A N 1
ATOM 499 C CA . GLY A 1 72 ? 15.18682 48.33752 37.44045 1.000 9.57628 743 GLY A CA 1
ATOM 500 C C . GLY A 1 72 ? 14.57303 47.53661 36.26297 1.000 9.49093 743 GLY A C 1
ATOM 501 O O . GLY A 1 72 ? 15.16125 46.60539 35.71224 1.000 11.77923 743 GLY A O 1
ATOM 502 N N . GLY A 1 73 ? 13.34384 47.92027 35.89440 1.000 9.45577 744 GLY A N 1
ATOM 503 C CA . GLY A 1 73 ? 12.68379 47.29336 34.76660 1.000 9.17656 744 GLY A CA 1
ATOM 504 C C . GLY A 1 73 ? 13.12640 47.89730 33.44532 1.000 10.37572 744 GLY A C 1
ATOM 505 O O . GLY A 1 73 ? 13.66428 49.01480 33.40461 1.000 10.30153 744 GLY A O 1
ATOM 506 N N . LYS A 1 74 ? 12.89092 47.16201 32.36513 1.000 11.45723 745 LYS A N 1
ATOM 507 C CA . LYS A 1 74 ? 13.13267 47.58629 30.99213 1.000 11.98037 745 LYS A CA 1
ATOM 508 C C . LYS A 1 74 ? 11.91726 48.33315 30.44492 1.000 8.63029 745 LYS A C 1
ATOM 509 O O . LYS A 1 74 ? 10.79949 48.22180 30.98042 1.000 11.83660 745 LYS A O 1
ATOM 515 N N . GLY A 1 75 ? 12.16452 49.15322 29.40044 1.000 14.22958 746 GLY A N 1
ATOM 516 C CA . GLY A 1 75 ? 11.14264 49.92020 28.72042 1.000 13.40301 746 GLY A CA 1
ATOM 517 C C . GLY A 1 75 ? 10.51690 49.16469 27.54476 1.000 18.78704 746 GLY A C 1
ATOM 518 O O . GLY A 1 75 ? 10.83443 48.02346 27.24185 1.000 20.01578 746 GLY A O 1
ATOM 519 N N . GLY A 1 76 ? 9.51936 49.79395 26.93613 1.000 26.68832 747 GLY A N 1
ATOM 520 C CA . GLY A 1 76 ? 8.73468 49.09379 25.93740 1.000 30.00142 747 GLY A CA 1
ATOM 521 C C . GLY A 1 76 ? 9.53855 48.81590 24.69657 1.000 26.35513 747 GLY A C 1
ATOM 522 O O . GLY A 1 76 ? 9.25473 47.86279 23.96224 1.000 35.61263 747 GLY A O 1
ATOM 523 N N . LYS A 1 77 ? 10.54810 49.62306 24.44543 1.000 30.95646 748 LYS A N 1
ATOM 524 C CA . LYS A 1 77 ? 11.46301 49.33412 23.35014 1.000 49.29960 748 LYS A CA 1
ATOM 525 C C . LYS A 1 77 ? 12.59664 48.42046 23.84072 1.000 40.51566 748 LYS A C 1
ATOM 526 O O . LYS A 1 77 ? 13.35177 48.76809 24.75340 1.000 61.20996 748 LYS A O 1
ATOM 532 N N . MET A 1 80 ? 16.73703 48.00041 26.03061 1.000 78.62699 751 MET A N 1
ATOM 533 C CA . MET A 1 80 ? 18.09800 48.38343 26.37534 1.000 45.19932 751 MET A CA 1
ATOM 534 C C . MET A 1 80 ? 18.45870 47.67589 27.67153 1.000 46.63397 751 MET A C 1
ATOM 535 O O . MET A 1 80 ? 17.56832 47.18673 28.36670 1.000 62.15033 751 MET A O 1
ATOM 540 N N . MET A 1 81 ? 19.75400 47.59578 27.97666 1.000 26.12900 752 MET A N 1
ATOM 541 C CA . MET A 1 81 ? 20.22069 47.05118 29.24695 1.000 25.96905 752 MET A CA 1
ATOM 542 C C . MET A 1 81 ? 19.37364 47.67159 30.35726 1.000 17.05974 752 MET A C 1
ATOM 543 O O . MET A 1 81 ? 19.15330 48.88407 30.37312 1.000 21.14673 752 MET A O 1
ATOM 548 N N . ARG A 1 82 ? 18.88525 46.84308 31.27377 1.000 19.66000 753 ARG A N 1
ATOM 549 C CA . ARG A 1 82 ? 18.30994 47.43419 32.47599 1.000 17.12692 753 ARG A CA 1
ATOM 550 C C . ARG A 1 82 ? 19.41626 48.07137 33.31279 1.000 15.84951 753 ARG A C 1
ATOM 551 O O . ARG A 1 82 ? 20.60726 47.79316 33.13800 1.000 17.26423 753 ARG A O 1
ATOM 559 N N . SER A 1 83 ? 19.02461 48.96430 34.20639 1.000 13.68832 754 SER A N 1
ATOM 560 C CA . SER A 1 83 ? 19.94487 49.52488 35.18102 1.000 13.74106 754 SER A CA 1
ATOM 561 C C . SER A 1 83 ? 20.02246 48.58359 36.37474 1.000 15.24962 754 SER A C 1
ATOM 562 O O . SER A 1 83 ? 19.01661 48.36334 37.05529 1.000 12.71219 754 SER A O 1
ATOM 565 N N . HIS A 1 84 ? 21.20821 48.05899 36.64457 1.000 15.57784 755 HIS A N 1
ATOM 566 C CA . HIS A 1 84 ? 21.35963 47.05956 37.68646 1.000 14.18204 755 HIS A CA 1
ATOM 567 C C . HIS A 1 84 ? 21.43535 47.67315 39.08194 1.000 13.52732 755 HIS A C 1
ATOM 568 O O . HIS A 1 84 ? 21.72738 48.85827 39.26240 1.000 13.47592 755 HIS A O 1
ATOM 575 N N . GLY A 1 85 ? 21.09365 46.85704 40.07218 1.000 12.92346 756 GLY A N 1
ATOM 576 C CA . GLY A 1 85 ? 21.28779 47.23395 41.44869 1.000 12.46595 756 GLY A CA 1
ATOM 577 C C . GLY A 1 85 ? 22.77963 47.24875 41.75744 1.000 14.15785 756 GLY A C 1
ATOM 578 O O . GLY A 1 85 ? 23.60495 46.73852 40.99494 1.000 13.95591 756 GLY A O 1
ATOM 579 N N . VAL A 1 86 ? 23.11795 47.82428 42.90619 1.000 14.59192 757 VAL A N 1
ATOM 580 C CA . VAL A 1 86 ? 24.51312 47.85905 43.37038 1.000 13.95411 757 VAL A CA 1
ATOM 581 C C . VAL A 1 86 ? 24.68493 47.07556 44.65823 1.000 17.06126 757 VAL A C 1
ATOM 582 O O . VAL A 1 86 ? 23.73126 46.77229 45.37408 1.000 14.79172 757 VAL A O 1
ATOM 586 N N . SER A 1 87 ? 25.95042 46.74776 44.97359 1.000 16.08691 758 SER A N 1
ATOM 587 C CA . SER A 1 87 ? 26.26874 46.03338 46.19424 1.000 15.92703 758 SER A CA 1
ATOM 588 C C . SER A 1 87 ? 27.18194 46.85074 47.09627 1.000 13.12867 758 SER A C 1
ATOM 589 O O . SER A 1 87 ? 27.97740 47.66468 46.62751 1.000 23.29794 758 SER A O 1
ATOM 592 N N . VAL A 1 88 ? 27.05054 46.62870 48.40006 1.000 21.15236 759 VAL A N 1
ATOM 593 C CA . VAL A 1 88 ? 27.86502 47.30495 49.41957 1.000 21.18023 759 VAL A CA 1
ATOM 594 C C . VAL A 1 88 ? 28.17227 46.27757 50.49019 1.000 21.39716 759 VAL A C 1
ATOM 595 O O . VAL A 1 88 ? 27.28111 45.51966 50.87325 1.000 18.92530 759 VAL A O 1
ATOM 599 N N . LEU A 1 89 ? 29.43222 46.23630 50.99802 1.000 20.01495 760 LEU A N 1
ATOM 600 C CA . LEU A 1 89 ? 29.76402 45.31116 52.08625 1.000 20.94088 760 LEU A CA 1
ATOM 601 C C . LEU A 1 89 ? 30.39749 46.09992 53.23406 1.000 18.32205 760 LEU A C 1
ATOM 602 O O . LEU A 1 89 ? 31.22232 46.98467 53.00361 1.000 22.32466 760 LEU A O 1
ATOM 607 N N . GLY A 1 90 ? 29.99139 45.78316 54.47352 1.000 23.89569 761 GLY A N 1
ATOM 608 C CA . GLY A 1 90 ? 30.57218 46.39885 55.65653 1.000 17.64396 761 GLY A CA 1
ATOM 609 C C . GLY A 1 90 ? 30.80542 45.36386 56.75280 1.000 20.21475 761 GLY A C 1
ATOM 610 O O . GLY A 1 90 ? 30.18173 44.29134 56.76471 1.000 20.06487 761 GLY A O 1
ATOM 611 N N . ILE A 1 91 ? 31.69143 45.71083 57.70341 1.000 26.30383 762 ILE A N 1
ATOM 612 C CA . ILE A 1 91 ? 32.05562 44.83720 58.83112 1.000 19.88827 762 ILE A CA 1
ATOM 613 C C . ILE A 1 91 ? 31.46415 45.43863 60.09893 1.000 18.21219 762 ILE A C 1
ATOM 614 O O . ILE A 1 91 ? 31.61798 46.63653 60.35525 1.000 23.00170 762 ILE A O 1
ATOM 619 N N . PHE A 1 92 ? 30.79729 44.62402 60.90040 1.000 28.09504 763 PHE A N 1
ATOM 620 C CA . PHE A 1 92 ? 30.10163 45.16671 62.05537 1.000 23.38622 763 PHE A CA 1
ATOM 621 C C . PHE A 1 92 ? 30.31036 44.25048 63.25538 1.000 42.89706 763 PHE A C 1
ATOM 622 O O . PHE A 1 92 ? 30.42113 43.03086 63.11128 1.000 31.69662 763 PHE A O 1
ATOM 630 N N . ASN A 1 93 ? 30.33513 44.83956 64.44840 1.000 29.45089 764 ASN A N 1
ATOM 631 C CA . ASN A 1 93 ? 30.35977 44.06501 65.68111 1.000 29.90729 764 ASN A CA 1
ATOM 632 C C . ASN A 1 93 ? 28.93912 43.98011 66.20955 1.000 36.69996 764 ASN A C 1
ATOM 633 O O . ASN A 1 93 ? 28.31946 45.01230 66.48164 1.000 32.09306 764 ASN A O 1
ATOM 638 N N . LEU A 1 94 ? 28.41339 42.76419 66.31100 1.000 26.40410 765 LEU A N 1
ATOM 639 C CA . LEU A 1 94 ? 27.08301 42.53366 66.85754 1.000 30.01278 765 LEU A CA 1
ATOM 640 C C . LEU A 1 94 ? 27.16453 41.71347 68.14414 1.000 30.12363 765 LEU A C 1
ATOM 641 O O . LEU A 1 94 ? 28.10887 40.96496 68.36283 1.000 29.77953 765 LEU A O 1
ATOM 646 N N . GLU A 1 95 ? 26.13871 41.83976 68.98368 1.000 39.94640 766 GLU A N 1
ATOM 647 C CA . GLU A 1 95 ? 26.06509 41.10517 70.23884 1.000 38.59559 766 GLU A CA 1
ATOM 648 C C . GLU A 1 95 ? 25.03105 39.99376 70.13317 1.000 42.80670 766 GLU A C 1
ATOM 649 O O . GLU A 1 95 ? 23.99613 40.15453 69.48032 1.000 36.02652 766 GLU A O 1
ATOM 655 N N . LYS A 1 96 ? 25.33052 38.85728 70.75722 1.000 31.54459 767 LYS A N 1
ATOM 656 C CA . LYS A 1 96 ? 24.39797 37.74133 70.79231 1.000 38.46721 767 LYS A CA 1
ATOM 657 C C . LYS A 1 96 ? 23.01522 38.21815 71.22574 1.000 42.57891 767 LYS A C 1
ATOM 658 O O . LYS A 1 96 ? 22.87946 39.07586 72.10482 1.000 33.63875 767 LYS A O 1
ATOM 664 N N . ASP A 1 97 ? 21.98867 37.69133 70.55887 1.000 34.59055 768 ASP A N 1
ATOM 665 C CA . ASP A 1 97 ? 20.57766 38.01312 70.74838 1.000 41.42799 768 ASP A CA 1
ATOM 666 C C . ASP A 1 97 ? 20.18837 39.35790 70.14308 1.000 42.14960 768 ASP A C 1
ATOM 667 O O . ASP A 1 97 ? 19.02873 39.74440 70.28520 1.000 37.09404 768 ASP A O 1
ATOM 672 N N . ASP A 1 98 ? 21.10954 40.09543 69.51903 1.000 34.09195 769 ASP A N 1
ATOM 673 C CA . ASP A 1 98 ? 20.71234 41.25909 68.73629 1.000 39.23658 769 ASP A CA 1
ATOM 674 C C . ASP A 1 98 ? 19.76978 40.80556 67.62807 1.000 29.81836 769 ASP A C 1
ATOM 675 O O . ASP A 1 98 ? 19.86754 39.68788 67.11682 1.000 30.10009 769 ASP A O 1
ATOM 680 N N . MET A 1 99 ? 18.84838 41.67692 67.25637 1.000 27.26841 770 MET A N 1
ATOM 681 C CA A MET A 1 99 ? 17.93891 41.43002 66.14564 0.590 23.78688 770 MET A CA 1
ATOM 682 C CA B MET A 1 99 ? 17.95092 41.41790 66.14214 0.410 23.81281 770 MET A CA 1
ATOM 683 C C . MET A 1 99 ? 18.34093 42.32581 64.97907 1.000 22.26424 770 MET A C 1
ATOM 684 O O . MET A 1 99 ? 18.42042 43.54885 65.14007 1.000 26.16912 770 MET A O 1
ATOM 693 N N . LEU A 1 100 ? 18.61357 41.72251 63.81334 1.000 21.90180 771 LEU A N 1
ATOM 694 C CA . LEU A 1 100 ? 18.79424 42.47607 62.56945 1.000 19.77868 771 LEU A CA 1
ATOM 695 C C . LEU A 1 100 ? 17.54319 42.36006 61.70661 1.000 18.89147 771 LEU A C 1
ATOM 696 O O . LEU A 1 100 ? 16.86168 41.33699 61.68695 1.000 19.42674 771 LEU A O 1
ATOM 701 N N . TYR A 1 101 ? 17.30573 43.40894 60.92811 1.000 18.87160 772 TYR A N 1
ATOM 702 C CA . TYR A 1 101 ? 16.14145 43.54728 60.06714 1.000 20.82723 772 TYR A CA 1
ATOM 703 C C . TYR A 1 101 ? 16.64606 43.65286 58.62712 1.000 17.63617 772 TYR A C 1
ATOM 704 O O . TYR A 1 101 ? 17.43102 44.55668 58.30658 1.000 17.02940 772 TYR A O 1
ATOM 713 N N . ILE A 1 102 ? 16.21599 42.71848 57.78280 1.000 16.88481 773 ILE A N 1
ATOM 714 C CA . ILE A 1 102 ? 16.72302 42.56219 56.41902 1.000 12.93086 773 ILE A CA 1
ATOM 715 C C . ILE A 1 102 ? 15.57028 42.70600 55.41964 1.000 13.99020 773 ILE A C 1
ATOM 716 O O . ILE A 1 102 ? 14.59202 41.96119 55.48050 1.000 14.81086 773 ILE A O 1
ATOM 721 N N . LEU A 1 103 ? 15.67569 43.68417 54.51516 1.000 11.62208 774 LEU A N 1
ATOM 722 C CA . LEU A 1 103 ? 14.71321 43.83348 53.42869 1.000 12.12860 774 LEU A CA 1
ATOM 723 C C . LEU A 1 103 ? 15.49069 43.56354 52.15839 1.000 9.84041 774 LEU A C 1
ATOM 724 O O . LEU A 1 103 ? 16.38161 44.34564 51.80146 1.000 12.76883 774 LEU A O 1
ATOM 729 N N . VAL A 1 104 ? 15.12800 42.51023 51.43514 1.000 9.42112 775 VAL A N 1
ATOM 730 C CA . VAL A 1 104 ? 15.81301 42.20668 50.17779 1.000 11.38865 775 VAL A CA 1
ATOM 731 C C . VAL A 1 104 ? 15.06077 42.86299 49.01669 1.000 11.39711 775 VAL A C 1
ATOM 732 O O . VAL A 1 104 ? 13.89407 42.51798 48.75805 1.000 10.60529 775 VAL A O 1
ATOM 736 N N . GLY A 1 105 ? 15.71863 43.76607 48.27506 1.000 10.79307 776 GLY A N 1
ATOM 737 C CA . GLY A 1 105 ? 15.01360 44.48436 47.20502 1.000 7.99975 776 GLY A CA 1
ATOM 738 C C . GLY A 1 105 ? 14.57333 43.55285 46.08635 1.000 7.95397 776 GLY A C 1
ATOM 739 O O . GLY A 1 105 ? 15.25203 42.56177 45.75429 1.000 9.26063 776 GLY A O 1
ATOM 740 N N . GLN A 1 106 ? 13.45104 43.92898 45.46097 1.000 7.70838 777 GLN A N 1
ATOM 741 C CA . GLN A 1 106 ? 12.90818 43.19621 44.31705 1.000 7.58328 777 GLN A CA 1
ATOM 742 C C . GLN A 1 106 ? 12.96438 44.02830 43.03112 1.000 7.41493 777 GLN A C 1
ATOM 743 O O . GLN A 1 106 ? 12.83960 45.25770 43.05758 1.000 7.86329 777 GLN A O 1
ATOM 749 N N . GLN A 1 107 ? 13.09060 43.31516 41.90926 1.000 7.89256 778 GLN A N 1
ATOM 750 C CA . GLN A 1 107 ? 13.28524 43.95631 40.61022 1.000 9.28384 778 GLN A CA 1
ATOM 751 C C . GLN A 1 107 ? 12.08472 44.82501 40.22423 1.000 9.94851 778 GLN A C 1
ATOM 752 O O . GLN A 1 107 ? 10.93152 44.48050 40.49243 1.000 10.55035 778 GLN A O 1
ATOM 758 N N . GLY A 1 108 ? 12.36426 45.98122 39.60927 1.000 8.60810 779 GLY A N 1
ATOM 759 C CA . GLY A 1 108 ? 11.30655 46.75718 38.98720 1.000 8.52154 779 GLY A CA 1
ATOM 760 C C . GLY A 1 108 ? 10.64104 46.00205 37.84452 1.000 8.35036 779 GLY A C 1
ATOM 761 O O . GLY A 1 108 ? 11.28006 45.25177 37.09196 1.000 11.02597 779 GLY A O 1
ATOM 762 N N . GLU A 1 109 ? 9.33905 46.25150 37.66593 1.000 8.81047 780 GLU A N 1
ATOM 763 C CA . GLU A 1 109 ? 8.65854 45.53596 36.58192 1.000 9.62800 780 GLU A CA 1
ATOM 764 C C . GLU A 1 109 ? 9.10325 46.02080 35.20100 1.000 9.41273 780 GLU A C 1
ATOM 765 O O . GLU A 1 109 ? 9.29588 47.22504 34.96716 1.000 9.82772 780 GLU A O 1
ATOM 771 N N . ASP A 1 110 ? 9.19758 45.07290 34.26403 1.000 10.67101 781 ASP A N 1
ATOM 772 C CA . ASP A 1 110 ? 9.43038 45.39321 32.85774 1.000 10.68692 781 ASP A CA 1
ATOM 773 C C . ASP A 1 110 ? 8.12510 45.79830 32.19994 1.000 11.35403 781 ASP A C 1
ATOM 774 O O . ASP A 1 110 ? 7.06352 45.25094 32.51020 1.000 13.15008 781 ASP A O 1
ATOM 779 N N . ALA A 1 111 ? 8.22261 46.73874 31.24379 1.000 10.52705 782 ALA A N 1
ATOM 780 C CA . ALA A 1 111 ? 7.03216 47.14318 30.49769 1.000 10.66240 782 ALA A CA 1
ATOM 781 C C . ALA A 1 111 ? 6.46451 46.01604 29.63518 1.000 12.04926 782 ALA A C 1
ATOM 782 O O . ALA A 1 111 ? 5.23413 45.89324 29.48041 1.000 10.81801 782 ALA A O 1
ATOM 784 N N . CYS A 1 112 ? 7.33577 45.21820 29.02774 1.000 11.56447 783 CYS A N 1
ATOM 785 C CA . CYS A 1 112 ? 6.96458 44.16782 28.11150 1.000 14.36413 783 CYS A CA 1
ATOM 786 C C . CYS A 1 112 ? 7.44902 42.80720 28.62346 1.000 14.35915 783 CYS A C 1
ATOM 787 O O . CYS A 1 112 ? 8.49228 42.72077 29.27880 1.000 15.07012 783 CYS A O 1
ATOM 790 N N . PRO A 1 113 ? 6.76223 41.71144 28.26176 1.000 13.65200 784 PRO A N 1
ATOM 791 C CA . PRO A 1 113 ? 5.58142 41.66663 27.39495 1.000 12.36132 784 PRO A CA 1
ATOM 792 C C . PRO A 1 113 ? 4.31455 41.94818 28.15828 1.000 14.96598 784 PRO A C 1
ATOM 793 O O . PRO A 1 113 ? 4.38305 42.23817 29.36865 1.000 17.78685 784 PRO A O 1
ATOM 797 N N . SER A 1 114 ? 3.15899 41.86057 27.49095 1.000 14.65728 785 SER A N 1
ATOM 798 C CA . SER A 1 114 ? 1.90421 42.14178 28.16765 1.000 16.40581 785 SER A CA 1
ATOM 799 C C . SER A 1 114 ? 0.84015 41.12112 27.77575 1.000 19.32953 785 SER A C 1
ATOM 800 O O . SER A 1 114 ? 0.82380 40.61078 26.65130 1.000 17.24364 785 SER A O 1
ATOM 803 N N . THR A 1 115 ? -0.05836 40.84328 28.72258 1.000 23.10295 786 THR A N 1
ATOM 804 C CA . THR A 1 115 ? -1.23916 40.03642 28.44229 1.000 23.30698 786 THR A CA 1
ATOM 805 C C . THR A 1 115 ? -2.35416 40.84326 27.80377 1.000 26.70624 786 THR A C 1
ATOM 806 O O . THR A 1 115 ? -3.35372 40.26983 27.35434 1.000 28.59875 786 THR A O 1
ATOM 810 N N . ASN A 1 116 ? -2.21055 42.15368 27.75156 1.000 17.66748 787 ASN A N 1
ATOM 811 C CA . ASN A 1 116 ? -3.11609 42.99073 26.99149 1.000 15.89450 787 ASN A CA 1
ATOM 812 C C . ASN A 1 116 ? -2.67846 43.00022 25.53295 1.000 22.50094 787 ASN A C 1
ATOM 813 O O . ASN A 1 116 ? -1.55804 43.41032 25.21060 1.000 19.26203 787 ASN A O 1
ATOM 818 N N . GLN A 1 117 ? -3.55297 42.51087 24.64427 1.000 22.71273 788 GLN A N 1
ATOM 819 C CA . GLN A 1 117 ? -3.17850 42.34219 23.24272 1.000 24.85166 788 GLN A CA 1
ATOM 820 C C . GLN A 1 117 ? -2.79680 43.64959 22.56122 1.000 21.72358 788 GLN A C 1
ATOM 821 O O . GLN A 1 117 ? -1.91940 43.65601 21.68615 1.000 25.30316 788 GLN A O 1
ATOM 827 N N . LEU A 1 118 ? -3.43788 44.76823 22.92407 1.000 21.56732 789 LEU A N 1
ATOM 828 C CA . LEU A 1 118 ? -3.05479 46.03401 22.31378 1.000 18.54555 789 LEU A CA 1
ATOM 829 C C . LEU A 1 118 ? -1.64660 46.43629 22.74622 1.000 20.29602 789 LEU A C 1
ATOM 830 O O . LEU A 1 118 ? -0.83308 46.87494 21.91957 1.000 23.50634 789 LEU A O 1
ATOM 835 N N . ILE A 1 119 ? -1.35750 46.32582 24.04483 1.000 17.64595 790 ILE A N 1
ATOM 836 C CA . ILE A 1 119 ? -0.01961 46.66718 24.53886 1.000 13.92192 790 ILE A CA 1
ATOM 837 C C . ILE A 1 119 ? 1.01408 45.72462 23.94816 1.000 16.70590 790 ILE A C 1
ATOM 838 O O . ILE A 1 119 ? 2.11912 46.14031 23.58641 1.000 15.00660 790 ILE A O 1
ATOM 843 N N . GLN A 1 120 ? 0.68764 44.43526 23.87711 1.000 16.37176 791 GLN A N 1
ATOM 844 C CA . GLN A 1 120 ? 1.63539 43.49154 23.30433 1.000 14.15232 791 GLN A CA 1
ATOM 845 C C . GLN A 1 120 ? 1.98428 43.83889 21.86287 1.000 16.68456 791 GLN A C 1
ATOM 846 O O . GLN A 1 120 ? 3.14014 43.68006 21.45670 1.000 17.16860 791 GLN A O 1
ATOM 852 N N . LYS A 1 121 ? 1.02746 44.36299 21.08219 1.000 17.74629 792 LYS A N 1
ATOM 853 C CA . LYS A 1 121 ? 1.38243 44.79983 19.73735 1.000 22.60460 792 LYS A CA 1
ATOM 854 C C . LYS A 1 121 ? 2.35589 45.97460 19.75113 1.000 22.50329 792 LYS A C 1
ATOM 855 O O . LYS A 1 121 ? 3.17571 46.09622 18.83299 1.000 19.56185 792 LYS A O 1
ATOM 861 N N . VAL A 1 122 ? 2.28985 46.84540 20.76777 1.000 15.96297 793 VAL A N 1
ATOM 862 C CA . VAL A 1 122 ? 3.34199 47.85015 20.94675 1.000 19.16488 793 VAL A CA 1
ATOM 863 C C . VAL A 1 122 ? 4.67544 47.16913 21.20863 1.000 16.33196 793 VAL A C 1
ATOM 864 O O . VAL A 1 122 ? 5.69545 47.51251 20.60023 1.000 20.79831 793 VAL A O 1
ATOM 868 N N . CYS A 1 123 ? 4.67936 46.18636 22.12388 1.000 15.59356 794 CYS A N 1
ATOM 869 C CA . CYS A 1 123 ? 5.90649 45.52575 22.55477 1.000 15.61515 794 CYS A CA 1
ATOM 870 C C . CYS A 1 123 ? 6.62859 44.86875 21.37853 1.000 17.74904 794 CYS A C 1
ATOM 871 O O . CYS A 1 123 ? 7.86366 44.87075 21.32860 1.000 22.30011 794 CYS A O 1
ATOM 874 N N . ILE A 1 124 ? 5.87928 44.28856 20.44195 1.000 20.07625 795 ILE A N 1
ATOM 875 C CA . ILE A 1 124 ? 6.48589 43.53159 19.34220 1.000 25.32148 795 ILE A CA 1
ATOM 876 C C . ILE A 1 124 ? 6.71544 44.41771 18.12129 1.000 32.69532 795 ILE A C 1
ATOM 877 O O . ILE A 1 124 ? 7.07994 43.92983 17.04303 1.000 31.26572 795 ILE A O 1
ATOM 882 N N . GLY A 1 125 ? 6.50828 45.72230 18.27579 1.000 23.30880 796 GLY A N 1
ATOM 883 C CA . GLY A 1 125 ? 6.81826 46.65837 17.20579 1.000 30.13385 796 GLY A CA 1
ATOM 884 C C . GLY A 1 125 ? 5.79950 46.76878 16.08583 1.000 29.81471 796 GLY A C 1
ATOM 885 O O . GLY A 1 125 ? 6.13226 47.28460 15.01544 1.000 42.04169 796 GLY A O 1
ATOM 886 N N . GLU A 1 126 ? 4.56904 46.30434 16.28517 1.000 21.50179 797 GLU A N 1
ATOM 887 C CA . GLU A 1 126 ? 3.52175 46.40328 15.27639 1.000 25.99728 797 GLU A CA 1
ATOM 888 C C . GLU A 1 126 ? 2.56307 47.56633 15.48022 1.000 39.65687 797 GLU A C 1
ATOM 889 O O . GLU A 1 126 ? 1.80576 47.88860 14.55576 1.000 46.41151 797 GLU A O 1
ATOM 895 N N . ASN A 1 127 ? 2.55845 48.19171 16.65247 1.000 28.39824 798 ASN A N 1
ATOM 896 C CA . ASN A 1 127 ? 1.65210 49.29433 16.97173 1.000 24.48690 798 ASN A CA 1
ATOM 897 C C . ASN A 1 127 ? 2.50700 50.52754 17.23581 1.000 26.17231 798 ASN A C 1
ATOM 898 O O . ASN A 1 127 ? 3.24663 50.57441 18.21925 1.000 27.05819 798 ASN A O 1
ATOM 903 N N . ASN A 1 128 ? 2.40769 51.53201 16.36305 1.000 26.03498 799 ASN A N 1
ATOM 904 C CA . ASN A 1 128 ? 3.27338 52.69790 16.45550 1.000 25.58038 799 ASN A CA 1
ATOM 905 C C . ASN A 1 128 ? 2.58389 53.90942 17.06313 1.000 24.10515 799 ASN A C 1
ATOM 906 O O . ASN A 1 128 ? 3.04550 55.04425 16.86527 1.000 22.04236 799 ASN A O 1
ATOM 911 N N . VAL A 1 129 ? 1.52035 53.69184 17.83769 1.000 22.52797 800 VAL A N 1
ATOM 912 C CA . VAL A 1 129 ? 0.71768 54.81045 18.31651 1.000 21.01355 800 VAL A CA 1
ATOM 913 C C . VAL A 1 129 ? 1.53933 55.74871 19.20772 1.000 18.07555 800 VAL A C 1
ATOM 914 O O . VAL A 1 129 ? 1.36159 56.97551 19.15835 1.000 17.05456 800 VAL A O 1
ATOM 918 N N . ILE A 1 130 ? 2.46330 55.20081 20.01972 1.000 20.22801 801 ILE A N 1
ATOM 919 C CA . ILE A 1 130 ? 3.29306 56.06366 20.86557 1.000 18.50045 801 ILE A CA 1
ATOM 920 C C . ILE A 1 130 ? 4.26237 56.87587 20.02034 1.000 19.79482 801 ILE A C 1
ATOM 921 O O . ILE A 1 130 ? 4.43766 58.08135 20.23671 1.000 18.52316 801 ILE A O 1
ATOM 926 N N . GLU A 1 131 ? 4.91458 56.23068 19.05000 1.000 19.07444 802 GLU A N 1
ATOM 927 C CA . GLU A 1 131 ? 5.85172 56.94563 18.18718 1.000 23.48147 802 GLU A CA 1
ATOM 928 C C . GLU A 1 131 ? 5.15363 58.06085 17.43679 1.000 21.81371 802 GLU A C 1
ATOM 929 O O . GLU A 1 131 ? 5.70971 59.15529 17.25561 1.000 24.73045 802 GLU A O 1
ATOM 935 N N . GLU A 1 132 ? 3.91780 57.81726 17.02519 1.000 20.07012 803 GLU A N 1
ATOM 936 C CA . GLU A 1 132 ? 3.12819 58.86525 16.38641 1.000 22.52579 803 GLU A CA 1
ATOM 937 C C . GLU A 1 132 ? 2.88118 60.03259 17.34059 1.000 26.56740 803 GLU A C 1
ATOM 938 O O . GLU A 1 132 ? 3.02400 61.20082 16.95940 1.000 25.62103 803 GLU A O 1
ATOM 944 N N . GLU A 1 133 ? 2.51744 59.74720 18.59185 1.000 18.83681 804 GLU A N 1
ATOM 945 C CA . GLU A 1 133 ? 2.26046 60.84790 19.52029 1.000 23.60301 804 GLU A CA 1
ATOM 946 C C . GLU A 1 133 ? 3.52552 61.65458 19.76612 1.000 19.82155 804 GLU A C 1
ATOM 947 O O . GLU A 1 133 ? 3.48764 62.88907 19.84625 1.000 26.85639 804 GLU A O 1
ATOM 953 N N . ILE A 1 134 ? 4.65140 60.96376 19.89444 1.000 18.29760 805 ILE A N 1
ATOM 954 C CA . ILE A 1 134 ? 5.93201 61.58353 20.21017 1.000 28.49555 805 ILE A CA 1
ATOM 955 C C . ILE A 1 134 ? 6.34471 62.53309 19.10135 1.000 39.46164 805 ILE A C 1
ATOM 956 O O . ILE A 1 134 ? 6.93425 63.59096 19.35227 1.000 34.19355 805 ILE A O 1
ATOM 961 N N . ARG A 1 135 ? 6.03249 62.17470 17.85838 1.000 39.88392 806 ARG A N 1
ATOM 962 C CA . ARG A 1 135 ? 6.40132 63.02523 16.74206 1.000 45.86655 806 ARG A CA 1
ATOM 963 C C . ARG A 1 135 ? 5.77655 64.40442 16.87156 1.000 40.81819 806 ARG A C 1
ATOM 964 O O . ARG A 1 135 ? 6.28911 65.36129 16.29192 1.000 53.57527 806 ARG A O 1
ATOM 972 N N . VAL A 1 136 ? 4.72891 64.54176 17.68219 1.000 45.37408 807 VAL A N 1
ATOM 973 C CA . VAL A 1 136 ? 4.01508 65.80521 17.80996 1.000 42.81890 807 VAL A CA 1
ATOM 974 C C . VAL A 1 136 ? 4.15749 66.46835 19.18203 1.000 46.05770 807 VAL A C 1
ATOM 975 O O . VAL A 1 136 ? 3.70537 67.61081 19.33691 1.000 49.97624 807 VAL A O 1
ATOM 979 N N . ASN A 1 137 ? 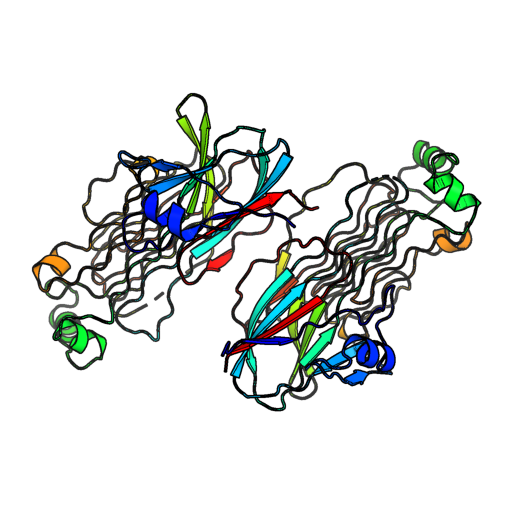4.79350 65.82805 20.16912 1.000 33.28940 808 ASN A N 1
ATOM 980 C CA . ASN A 1 137 ? 4.83250 66.39573 21.51342 1.000 39.48931 808 ASN A CA 1
ATOM 981 C C . ASN A 1 137 ? 6.16603 66.10406 22.19333 1.000 42.11438 808 ASN A C 1
ATOM 982 O O . ASN A 1 137 ? 6.84743 65.12994 21.87545 1.000 34.72645 808 ASN A O 1
ATOM 987 N N . ARG A 1 138 ? 6.53137 66.96082 23.14751 1.000 47.31302 809 ARG A N 1
ATOM 988 C CA . ARG A 1 138 ? 7.74823 66.71776 23.91948 1.000 40.53160 809 ARG A CA 1
ATOM 989 C C . ARG A 1 138 ? 7.56992 65.53174 24.86005 1.000 64.33785 809 ARG A C 1
ATOM 990 O O . ARG A 1 138 ? 8.46410 64.68584 24.98625 1.000 61.11678 809 ARG A O 1
ATOM 992 N N . SER A 1 139 ? 6.43210 65.46066 25.53806 1.000 47.08357 810 SER A N 1
ATOM 993 C CA . SER A 1 139 ? 6.08870 64.32046 26.36588 1.000 25.95980 810 SER A CA 1
ATOM 994 C C . SER A 1 139 ? 4.97423 63.51325 25.70406 1.000 39.00584 810 SER A C 1
ATOM 995 O O . SER A 1 139 ? 4.41736 63.85845 24.65455 1.000 33.95315 810 SER A O 1
ATOM 998 N N . VAL A 1 140 ? 4.67326 62.39685 26.32170 1.000 18.51374 811 VAL A N 1
ATOM 999 C CA . VAL A 1 140 ? 3.52832 61.58387 25.94492 1.000 15.88223 811 VAL A CA 1
ATOM 1000 C C . VAL A 1 140 ? 2.41054 61.92809 26.90055 1.000 15.66065 811 VAL A C 1
ATOM 1001 O O . VAL A 1 140 ? 2.60301 61.90267 28.12989 1.000 15.35851 811 VAL A O 1
ATOM 1005 N N . HIS A 1 141 ? 1.24659 62.25394 26.36295 1.000 12.92214 812 HIS A N 1
ATOM 1006 C CA . HIS A 1 141 ? 0.12697 62.59210 27.23014 1.000 13.94763 812 HIS A CA 1
ATOM 1007 C C . HIS A 1 141 ? -1.03355 61.63618 27.14361 1.000 12.67941 812 HIS A C 1
ATOM 1008 O O . HIS A 1 141 ? -1.70792 61.42686 28.15283 1.000 20.47267 812 HIS A O 1
ATOM 1015 N N A GLU A 1 142 ? -1.30897 61.07609 25.96463 0.590 10.58100 813 GLU A N 1
ATOM 1016 N N B GLU A 1 142 ? -1.29830 61.05338 25.97396 0.410 10.66736 813 GLU A N 1
ATOM 1017 C CA A GLU A 1 142 ? -2.43481 60.16635 25.78493 0.590 14.63368 813 GLU A CA 1
ATOM 1018 C CA B GLU A 1 142 ? -2.43982 60.15947 25.81696 0.410 14.62999 813 GLU A CA 1
ATOM 1019 C C A GLU A 1 142 ? -2.02998 58.71554 26.00041 0.590 13.76924 813 GLU A C 1
ATOM 1020 C C B GLU A 1 142 ? -2.02768 58.70769 26.01410 0.410 13.79257 813 GLU A C 1
ATOM 1021 O O A GLU A 1 142 ? -2.55965 58.03876 26.88011 0.590 12.98498 813 GLU A O 1
ATOM 1022 O O B GLU A 1 142 ? -2.54483 58.02152 26.89599 0.410 13.05805 813 GLU A O 1
ATOM 1033 N N . TRP A 1 143 ? -1.09206 58.23369 25.19982 1.000 10.81754 814 TRP A N 1
ATOM 1034 C CA . TRP A 1 143 ? -0.70172 56.83131 25.22571 1.000 13.08362 814 TRP A CA 1
ATOM 1035 C C . TRP A 1 143 ? 0.44584 56.57982 26.20095 1.000 11.88206 814 TRP A C 1
ATOM 1036 O O . TRP A 1 143 ? 1.47968 56.01085 25.84766 1.000 12.28147 814 TRP A O 1
ATOM 1047 N N . ALA A 1 144 ? 0.21168 56.97635 27.45813 1.000 12.94725 815 ALA A N 1
ATOM 1048 C CA . ALA A 1 144 ? 1.22374 56.89298 28.51225 1.000 11.21538 815 ALA A CA 1
ATOM 1049 C C . ALA A 1 144 ? 1.46959 55.43849 28.93271 1.000 15.42976 815 ALA A C 1
ATOM 1050 O O . ALA A 1 144 ? 0.58553 54.57683 28.87007 1.000 11.32186 815 ALA A O 1
ATOM 1052 N N . GLY A 1 145 ? 2.69976 55.14839 29.33513 1.000 10.70636 816 GLY A N 1
ATOM 1053 C CA . GLY A 1 145 ? 3.08765 53.81083 29.73937 1.000 8.05626 816 GLY A CA 1
ATOM 1054 C C . GLY A 1 145 ? 4.34231 53.35871 29.01439 1.000 11.30724 816 GLY A C 1
ATOM 1055 O O . GLY A 1 145 ? 4.83480 54.00072 28.08517 1.000 11.12900 816 GLY A O 1
ATOM 1056 N N . GLY A 1 146 ? 4.83109 52.20337 29.43600 1.000 11.40749 817 GLY A N 1
ATOM 1057 C CA . GLY A 1 146 ? 5.96318 51.60537 28.76344 1.000 11.61541 817 GLY A CA 1
ATOM 1058 C C . GLY A 1 146 ? 7.31451 51.89655 29.37641 1.000 12.46107 817 GLY A C 1
ATOM 1059 O O . GLY A 1 146 ? 8.32925 51.35905 28.87701 1.000 11.65323 817 GLY A O 1
ATOM 1060 N N . GLY A 1 147 ? 7.37299 52.71684 30.42820 1.000 10.35257 818 GLY A N 1
ATOM 1061 C CA . GLY A 1 147 ? 8.60117 52.89893 31.19276 1.000 9.98665 818 GLY A CA 1
ATOM 1062 C C . GLY A 1 147 ? 8.70489 51.85012 32.29204 1.000 10.41237 818 GLY A C 1
ATOM 1063 O O . GLY A 1 147 ? 7.70687 51.47511 32.90227 1.000 12.78039 818 GLY A O 1
ATOM 1064 N N . GLY A 1 148 ? 9.91685 51.37849 32.56586 1.000 8.03810 819 GLY A N 1
ATOM 1065 C CA . GLY A 1 148 ? 10.06175 50.35512 33.57173 1.000 10.11827 819 GLY A CA 1
ATOM 1066 C C . GLY A 1 148 ? 9.97687 50.91732 34.98155 1.000 9.20652 819 GLY A C 1
ATOM 1067 O O . GLY A 1 148 ? 10.24930 52.08992 35.23293 1.000 8.70687 819 GLY A O 1
ATOM 1068 N N . GLY A 1 149 ? 9.58556 50.04863 35.92691 1.000 7.63074 820 GLY A N 1
ATOM 1069 C CA . GLY A 1 149 ? 9.59807 50.42674 37.32595 1.000 9.21374 820 GLY A CA 1
ATOM 1070 C C . GLY A 1 149 ? 10.99969 50.42574 37.90577 1.000 6.96499 820 GLY A C 1
ATOM 1071 O O . GLY A 1 149 ? 11.89962 49.75301 37.42958 1.000 9.05710 820 GLY A O 1
ATOM 1072 N N . GLY A 1 150 ? 11.19516 51.22255 38.96691 1.000 6.54126 821 GLY A N 1
ATOM 1073 C CA . GLY A 1 150 ? 12.46648 51.19541 39.67271 1.000 5.80035 821 GLY A CA 1
ATOM 1074 C C . GLY A 1 150 ? 12.66078 49.90850 40.48006 1.000 9.13796 821 GLY A C 1
ATOM 1075 O O . GLY A 1 150 ? 11.69368 49.30017 40.95555 1.000 7.49114 821 GLY A O 1
ATOM 1076 N N . GLY A 1 151 ? 13.91796 49.46041 40.63983 1.000 8.22849 822 GLY A N 1
ATOM 1077 C CA . GLY A 1 151 ? 14.20959 48.35356 41.54106 1.000 6.40229 822 GLY A CA 1
ATOM 1078 C C . GLY A 1 151 ? 14.22519 48.79631 42.99846 1.000 5.97219 822 GLY A C 1
ATOM 1079 O O . GLY A 1 151 ? 14.57149 49.94491 43.33725 1.000 7.75617 822 GLY A O 1
ATOM 1080 N N . GLY A 1 152 ? 13.84796 47.87132 43.87535 1.000 6.59292 823 GLY A N 1
ATOM 1081 C CA . GLY A 1 152 ? 13.97609 48.13963 45.29849 1.000 7.66411 823 GLY A CA 1
ATOM 1082 C C . GLY A 1 152 ? 15.42951 48.10407 45.75099 1.000 8.88676 823 GLY A C 1
ATOM 1083 O O . GLY A 1 152 ? 16.24255 47.31030 45.26084 1.000 9.47958 823 GLY A O 1
ATOM 1084 N N . ALA A 1 153 ? 15.72073 48.92617 46.76607 1.000 8.30495 824 ALA A N 1
ATOM 1085 C CA . ALA A 1 153 ? 16.96944 48.83215 47.49930 1.000 10.75436 824 ALA A CA 1
ATOM 1086 C C . ALA A 1 153 ? 16.91616 47.67217 48.48075 1.000 11.02000 824 ALA A C 1
ATOM 1087 O O . ALA A 1 153 ? 15.83124 47.18696 48.85942 1.000 9.11478 824 ALA A O 1
ATOM 1089 N N . THR A 1 154 ? 18.10993 47.21514 48.87578 1.000 8.45004 825 THR A N 1
ATOM 1090 C CA . THR A 1 154 ? 18.24411 46.22138 49.92549 1.000 9.68457 825 THR A CA 1
ATOM 1091 C C . THR A 1 154 ? 18.68652 46.94997 51.19736 1.000 11.82348 825 THR A C 1
ATOM 1092 O O . THR A 1 154 ? 19.64474 47.73076 51.16108 1.000 12.80312 825 THR A O 1
ATOM 1096 N N . TYR A 1 155 ? 17.99091 46.69785 52.31298 1.000 10.98372 826 TYR A N 1
ATOM 1097 C CA . TYR A 1 155 ? 18.23821 47.38874 53.57871 1.000 11.23897 826 TYR A CA 1
ATOM 1098 C C . TYR A 1 155 ? 18.57139 46.40217 54.69469 1.000 12.84461 826 TYR A C 1
ATOM 1099 O O . TYR A 1 155 ? 17.84337 45.42093 54.90738 1.000 13.10776 826 TYR A O 1
ATOM 1108 N N . VAL A 1 156 ? 19.62884 46.68945 55.45407 1.000 13.83963 827 VAL A N 1
ATOM 1109 C CA . VAL A 1 156 ? 19.91452 45.92152 56.68176 1.000 16.11481 827 VAL A CA 1
ATOM 1110 C C . VAL A 1 156 ? 19.99491 46.91519 57.82737 1.000 11.64156 827 VAL A C 1
ATOM 1111 O O . VAL A 1 156 ? 20.79983 47.86135 57.76710 1.000 16.02349 827 VAL A O 1
ATOM 1115 N N . PHE A 1 157 ? 19.16732 46.70933 58.86923 1.000 15.44420 828 PHE A N 1
ATOM 1116 C CA . PHE A 1 157 ? 19.13501 47.66361 59.97956 1.000 15.60188 828 PHE A CA 1
ATOM 1117 C C . PHE A 1 157 ? 18.91650 46.97687 61.32676 1.000 20.33261 828 PHE A C 1
ATOM 1118 O O . PHE A 1 157 ? 18.63573 45.78348 61.39976 1.000 18.35393 828 PHE A O 1
ATOM 1126 N N . LYS A 1 158 ? 19.11666 47.73748 62.40591 1.000 22.61860 829 LYS A N 1
ATOM 1127 C CA . LYS A 1 158 ? 18.81825 47.27079 63.76223 1.000 22.94419 829 LYS A CA 1
ATOM 1128 C C . LYS A 1 158 ? 17.94302 48.30059 64.46305 1.000 27.19991 829 LYS A C 1
ATOM 1129 O O . LYS A 1 158 ? 17.68175 49.38738 63.93468 1.000 25.58263 829 LYS A O 1
ATOM 1135 N N . MET A 1 159 ? 17.45093 47.93514 65.64424 1.000 24.41788 830 MET A N 1
ATOM 1136 C CA . MET A 1 159 ? 16.72763 48.84403 66.52326 1.000 22.89633 830 MET A CA 1
ATOM 1137 C C . MET A 1 159 ? 17.66110 49.30050 67.63453 1.000 36.22628 830 MET A C 1
ATOM 1138 O O . MET A 1 159 ? 18.51526 48.54025 68.10064 1.000 32.38074 830 MET A O 1
ATOM 1143 N N . LYS A 1 160 ? 17.52899 50.56574 68.01508 1.000 40.90241 831 LYS A N 1
ATOM 1144 C CA . LYS A 1 160 ? 18.23090 51.11475 69.16939 1.000 45.43618 831 LYS A CA 1
ATOM 1145 C C . LYS A 1 160 ? 17.20012 51.93699 69.92445 1.000 46.82954 831 LYS A C 1
ATOM 1146 O O . LYS A 1 160 ? 16.75581 52.97955 69.42948 1.000 50.51102 831 LYS A O 1
ATOM 1152 N N . ASP A 1 161 ? 16.78730 51.44748 71.09275 1.000 49.95059 832 ASP A N 1
ATOM 1153 C CA . ASP A 1 161 ? 15.82196 52.15331 71.93356 1.000 65.39452 832 ASP A CA 1
ATOM 1154 C C . ASP A 1 161 ? 14.51614 52.41384 71.18832 1.000 63.13671 832 ASP A C 1
ATOM 1155 O O . ASP A 1 161 ? 13.89619 53.46878 71.33136 1.000 61.87375 832 ASP A O 1
ATOM 1160 N N . GLY A 1 162 ? 14.10050 51.44319 70.37971 1.000 55.90995 833 GLY A N 1
ATOM 1161 C CA . GLY A 1 162 ? 12.89081 51.57383 69.60189 1.000 57.36461 833 GLY A CA 1
ATOM 1162 C C . GLY A 1 162 ? 13.01795 52.41459 68.35188 1.000 53.56481 833 GLY A C 1
ATOM 1163 O O . GLY A 1 162 ? 11.99400 52.77951 67.76654 1.000 65.05377 833 GLY A O 1
ATOM 1164 N N . VAL A 1 163 ? 14.23203 52.72621 67.91270 1.000 41.70304 834 VAL A N 1
ATOM 1165 C CA . VAL A 1 163 ? 14.46272 53.59941 66.76919 1.000 39.93668 834 VAL A CA 1
ATOM 1166 C C . VAL A 1 163 ? 15.26862 52.82221 65.73721 1.000 28.39485 834 VAL A C 1
ATOM 1167 O O . VAL A 1 163 ? 16.35004 52.32646 66.05964 1.000 31.80691 834 VAL A O 1
ATOM 1171 N N . PRO A 1 164 ? 14.81158 52.72842 64.48542 1.000 29.58729 835 PRO A N 1
ATOM 1172 C CA . PRO A 1 164 ? 15.61101 52.04326 63.46068 1.000 25.40299 835 PRO A CA 1
ATOM 1173 C C . PRO A 1 164 ? 16.91718 52.77412 63.21493 1.000 24.18672 835 PRO A C 1
ATOM 1174 O O . PRO A 1 164 ? 16.95124 54.00416 63.09956 1.000 24.20689 835 PRO A O 1
ATOM 1178 N N . VAL A 1 165 ? 17.98371 51.99939 63.08262 1.000 24.17110 836 VAL A N 1
ATOM 1179 C CA . VAL A 1 165 ? 19.31767 52.48764 62.77542 1.000 23.46991 836 VAL A CA 1
ATOM 1180 C C . VAL A 1 165 ? 19.84318 51.75459 61.54622 1.000 23.41757 836 VAL A C 1
ATOM 1181 O O . VAL A 1 165 ? 20.02886 50.53457 61.58868 1.000 20.86931 836 VAL A O 1
ATOM 1185 N N . PRO A 1 166 ? 20.15607 52.44698 60.45940 1.000 16.39320 837 PRO A N 1
ATOM 1186 C CA . PRO A 1 166 ? 20.56308 51.75040 59.24518 1.000 21.03561 837 PRO A CA 1
ATOM 1187 C C . PRO A 1 166 ? 21.99423 51.28067 59.38087 1.000 21.45287 837 PRO A C 1
ATOM 1188 O O . PRO A 1 166 ? 22.85468 51.99260 59.90918 1.000 21.33825 837 PRO A O 1
ATOM 1192 N N . LEU A 1 167 ? 22.24636 50.06391 58.90501 1.000 16.80385 838 LEU A N 1
ATOM 1193 C CA . LEU A 1 167 ? 23.61894 49.54473 58.84725 1.000 17.38139 838 LEU A CA 1
ATOM 1194 C C . LEU A 1 167 ? 24.16930 49.57049 57.42758 1.000 17.14605 838 LEU A C 1
ATOM 1195 O O . LEU A 1 167 ? 25.22760 50.15232 57.18093 1.000 18.62994 838 LEU A O 1
ATOM 1200 N N . ILE A 1 168 ? 23.48640 48.91375 56.48129 1.000 17.07505 839 ILE A N 1
ATOM 1201 C CA . ILE A 1 168 ? 23.86261 48.96273 55.07006 1.000 13.30568 839 ILE A CA 1
ATOM 1202 C C . ILE A 1 168 ? 22.60729 49.11276 54.21238 1.000 12.17085 839 ILE A C 1
ATOM 1203 O O . ILE A 1 168 ? 21.58174 48.48749 54.48468 1.000 14.03696 839 ILE A O 1
ATOM 1208 N N . ILE A 1 169 ? 22.68794 49.97361 53.20097 1.000 13.15752 840 ILE A N 1
ATOM 1209 C CA . ILE A 1 169 ? 21.63069 50.10362 52.20669 1.000 9.91392 840 ILE A CA 1
ATOM 1210 C C . ILE A 1 169 ? 22.26615 50.09028 50.81781 1.000 10.21776 840 ILE A C 1
ATOM 1211 O O . ILE A 1 169 ? 23.12562 50.92561 50.50763 1.000 13.46041 840 ILE A O 1
ATOM 1216 N N . ALA A 1 170 ? 21.86398 49.12963 49.99732 1.000 10.05243 841 ALA A N 1
ATOM 1217 C CA . ALA A 1 170 ? 22.39791 48.96130 48.65220 1.000 10.30558 841 ALA A CA 1
ATOM 1218 C C . ALA A 1 170 ? 21.28910 49.30729 47.67528 1.000 10.39860 841 ALA A C 1
ATOM 1219 O O . ALA A 1 170 ? 20.24565 48.62344 47.63451 1.000 9.28078 841 ALA A O 1
ATOM 1221 N N . ALA A 1 171 ? 21.52406 50.36569 46.89619 1.000 9.88130 842 ALA A N 1
ATOM 1222 C CA . ALA A 1 171 ? 20.45318 50.97848 46.11496 1.000 8.74710 842 ALA A CA 1
ATOM 1223 C C . ALA A 1 171 ? 19.94457 50.09298 44.97904 1.000 11.92073 842 ALA A C 1
ATOM 1224 O O . ALA A 1 171 ? 20.67440 49.27769 44.37145 1.000 10.95528 842 ALA A O 1
ATOM 1226 N N . GLY A 1 172 ? 18.66913 50.33085 44.63211 1.000 8.49223 843 GLY A N 1
ATOM 1227 C CA . GLY A 1 172 ? 18.07593 49.77161 43.42553 1.000 7.43676 843 GLY A CA 1
ATOM 1228 C C . GLY A 1 172 ? 18.27632 50.59553 42.16909 1.000 7.27225 843 GLY A C 1
ATOM 1229 O O . GLY A 1 172 ? 18.46647 51.82386 42.22400 1.000 9.27997 843 GLY A O 1
ATOM 1230 N N . GLY A 1 173 ? 18.20893 49.91313 41.01295 1.000 8.73228 844 GLY A N 1
ATOM 1231 C CA . GLY A 1 173 ? 18.36908 50.58018 39.74705 1.000 10.34424 844 GLY A CA 1
ATOM 1232 C C . GLY A 1 173 ? 17.10929 51.31885 39.31638 1.000 8.46409 844 GLY A C 1
ATOM 1233 O O . GLY A 1 173 ? 15.98815 50.87658 39.55128 1.000 9.54514 844 GLY A O 1
ATOM 1234 N N . GLY A 1 174 ? 17.28421 52.42908 38.59388 1.000 9.96724 845 GLY A N 1
ATOM 1235 C CA . GLY A 1 174 ? 16.12165 53.11699 38.03746 1.000 8.60633 845 GLY A CA 1
ATOM 1236 C C . GLY A 1 174 ? 15.56388 52.37229 36.82976 1.000 10.58043 845 GLY A C 1
ATOM 1237 O O . GLY A 1 174 ? 16.25785 51.61956 36.15241 1.000 11.90861 845 GLY A O 1
ATOM 1238 N N . GLY A 1 175 ? 14.26864 52.51982 36.58603 1.000 9.09496 846 GLY A N 1
ATOM 1239 C CA . GLY A 1 175 ? 13.66096 51.91655 35.38000 1.000 8.91096 846 GLY A CA 1
ATOM 1240 C C . GLY A 1 175 ? 14.01946 52.63833 34.08978 1.000 10.37426 846 GLY A C 1
ATOM 1241 O O . GLY A 1 175 ? 14.21826 53.85670 34.04706 1.000 9.69929 846 GLY A O 1
ATOM 1242 N N . ARG A 1 176 ? 14.09234 51.88151 32.98985 1.000 10.57318 847 ARG A N 1
ATOM 1243 C CA . ARG A 1 176 ? 14.36216 52.49122 31.68631 1.000 13.83631 847 ARG A CA 1
ATOM 1244 C C . ARG A 1 176 ? 13.09951 53.13417 31.11516 1.000 10.52377 847 ARG A C 1
ATOM 1245 O O . ARG A 1 176 ? 12.00724 52.56510 31.20415 1.000 12.25076 847 ARG A O 1
ATOM 1253 N N . ALA A 1 177 ? 13.25126 54.30342 30.49648 1.000 11.14160 848 ALA A N 1
ATOM 1254 C CA . ALA A 1 177 ? 12.12357 54.93674 29.83260 1.000 13.51564 848 ALA A CA 1
ATOM 1255 C C . ALA A 1 177 ? 11.69650 54.10817 28.62664 1.000 13.37676 848 ALA A C 1
ATOM 1256 O O . ALA A 1 177 ? 12.46697 53.28675 28.10391 1.000 14.40234 848 ALA A O 1
ATOM 1258 N N . TYR A 1 178 ? 10.43281 54.30903 28.22100 1.000 10.94028 849 TYR A N 1
ATOM 1259 C CA . TYR A 1 178 ? 9.87351 53.57934 27.08667 1.000 12.75696 849 TYR A CA 1
ATOM 1260 C C . TYR A 1 178 ? 10.83673 53.59091 25.91076 1.000 13.25562 849 TYR A C 1
ATOM 1261 O O . TYR A 1 178 ? 11.12407 52.54739 25.30978 1.000 16.06354 849 TYR A O 1
ATOM 1270 N N . GLY A 1 179 ? 11.37835 54.76267 25.60231 1.000 14.93391 850 GLY A N 1
ATOM 1271 C CA . GLY A 1 179 ? 12.13437 54.96215 24.38816 1.000 20.45516 850 GLY A CA 1
ATOM 1272 C C . GLY A 1 179 ? 13.58642 55.23967 24.66584 1.000 25.20799 850 GLY A C 1
ATOM 1273 O O . GLY A 1 179 ? 14.25883 55.86687 23.84999 1.000 29.82834 850 GLY A O 1
ATOM 1274 N N . ALA A 1 180 ? 14.06673 54.76214 25.81114 1.000 24.64201 851 ALA A N 1
ATOM 1275 C CA . ALA A 1 180 ? 15.47901 54.85023 26.14701 1.000 39.04510 851 ALA A CA 1
ATOM 1276 C C . ALA A 1 180 ? 16.30426 54.19416 25.04823 1.000 42.19239 851 ALA A C 1
ATOM 1277 O O . ALA A 1 180 ? 16.08360 53.02655 24.71498 1.000 32.42272 851 ALA A O 1
ATOM 1279 N N . LYS A 1 181 ? 17.26706 54.94253 24.50328 1.000 32.91824 852 LYS A N 1
ATOM 1280 C CA . LYS A 1 181 ? 18.12747 54.44552 23.43663 1.000 46.80842 852 LYS A CA 1
ATOM 1281 C C . LYS A 1 181 ? 19.62468 54.54030 23.71665 1.000 51.37004 852 LYS A C 1
ATOM 1282 O O . LYS A 1 181 ? 20.39484 53.88861 23.00142 1.000 48.03678 852 LYS A O 1
ATOM 1284 N N . THR A 1 182 ? 20.07100 55.33545 24.69478 1.000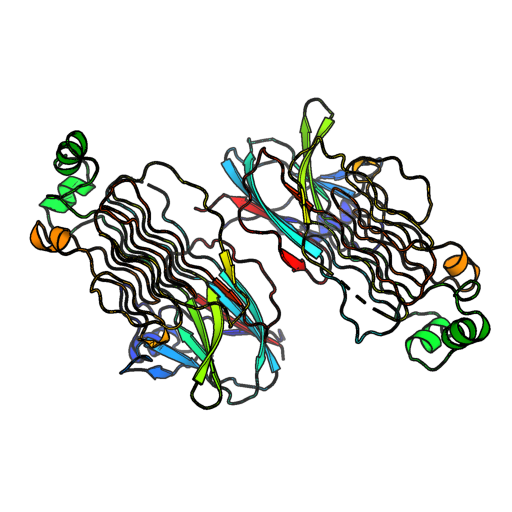 44.69553 853 THR A N 1
ATOM 1285 C CA . THR A 1 182 ? 21.48490 55.40705 25.05673 1.000 46.02727 853 THR A CA 1
ATOM 1286 C C . THR A 1 182 ? 21.62714 55.31447 26.57037 1.000 33.19134 853 THR A C 1
ATOM 1287 O O . THR A 1 182 ? 20.68438 55.58959 27.31276 1.000 33.50830 853 THR A O 1
ATOM 1291 N N . ASP A 1 183 ? 22.81360 54.90940 27.02701 1.000 37.34902 854 ASP A N 1
ATOM 1292 C CA . ASP A 1 183 ? 23.14306 54.96773 28.44569 1.000 34.98829 854 ASP A CA 1
ATOM 1293 C C . ASP A 1 183 ? 23.75007 56.32506 28.75112 1.000 26.44978 854 ASP A C 1
ATOM 1294 O O . ASP A 1 183 ? 24.43732 56.91791 27.91718 1.000 33.57652 854 ASP A O 1
ATOM 1299 N N . THR A 1 184 ? 23.46688 56.83271 29.95337 1.000 38.28131 855 THR A N 1
ATOM 1300 C CA . THR A 1 184 ? 23.91429 58.16440 30.33030 1.000 29.92964 855 THR A CA 1
ATOM 1301 C C . THR A 1 184 ? 25.08893 58.17867 31.30325 1.000 31.27900 855 THR A C 1
ATOM 1302 O O . THR A 1 184 ? 25.65363 59.24895 31.53168 1.000 27.44016 855 THR A O 1
ATOM 1306 N N . PHE A 1 185 ? 25.45517 57.04024 31.89150 1.000 24.34022 856 PHE A N 1
ATOM 1307 C CA . PHE A 1 185 ? 26.66148 56.91955 32.71904 1.000 22.07150 856 PHE A CA 1
ATOM 1308 C C . PHE A 1 185 ? 26.70671 57.86455 33.92325 1.000 24.11665 856 PHE A C 1
ATOM 1309 O O . PHE A 1 185 ? 27.77630 58.38540 34.26264 1.000 28.88127 856 PHE A O 1
ATOM 1317 N N . HIS A 1 186 ? 25.58845 58.02181 34.64051 1.000 15.98837 857 HIS A N 1
ATOM 1318 C CA . HIS A 1 186 ? 25.57383 58.87128 35.82581 1.000 14.90998 857 HIS A CA 1
ATOM 1319 C C . HIS A 1 186 ? 26.31025 58.18856 36.96914 1.000 18.38694 857 HIS A C 1
ATOM 1320 O O . HIS A 1 186 ? 26.14160 56.98486 37.18105 1.000 21.88584 857 HIS A O 1
ATOM 1327 N N . PRO A 1 187 ? 27.13310 58.91292 37.71294 1.000 14.68128 858 PRO A N 1
ATOM 1328 C CA . PRO A 1 187 ? 27.91941 58.23668 38.75124 1.000 17.40181 858 PRO A CA 1
ATOM 1329 C C . PRO A 1 187 ? 27.02199 57.76607 39.87893 1.000 20.55423 858 PRO A C 1
ATOM 1330 O O . PRO A 1 187 ? 25.93589 58.31867 40.10875 1.000 19.79764 858 PRO A O 1
ATOM 1334 N N . GLU A 1 188 ? 27.45847 56.67971 40.52644 1.000 15.84917 859 GLU A N 1
ATOM 1335 C CA . GLU A 1 188 ? 26.77081 56.12657 41.67694 1.000 16.31944 859 GLU A CA 1
ATOM 1336 C C . GLU A 1 188 ? 27.13020 56.86646 42.95636 1.000 22.23922 859 GLU A C 1
ATOM 1337 O O . GLU A 1 188 ? 28.26524 57.31927 43.12634 1.000 20.90983 859 GLU A O 1
ATOM 1343 N N . ARG A 1 189 ? 26.14578 57.03101 43.85130 1.000 14.16804 860 ARG A N 1
ATOM 1344 C CA . ARG A 1 189 ? 26.35387 57.75306 45.10016 1.000 14.89741 860 ARG A CA 1
ATOM 1345 C C . ARG A 1 189 ? 26.26771 56.82115 46.30326 1.000 17.78994 860 ARG A C 1
ATOM 1346 O O . ARG A 1 189 ? 25.37436 55.97508 46.38281 1.000 16.08637 860 ARG A O 1
ATOM 1354 N N . LEU A 1 190 ? 27.16953 57.01962 47.26521 1.000 15.91457 861 LEU A N 1
ATOM 1355 C CA . LEU A 1 190 ? 27.21996 56.23637 48.48989 1.000 14.55687 861 LEU A CA 1
ATOM 1356 C C . LEU A 1 190 ? 27.35643 57.22614 49.63362 1.000 19.38526 861 LEU A C 1
ATOM 1357 O O . LEU A 1 190 ? 28.29786 58.02910 49.65511 1.000 23.28456 861 LEU A O 1
ATOM 1362 N N . GLU A 1 191 ? 26.42496 57.19168 50.56502 1.000 16.88252 862 GLU A N 1
ATOM 1363 C CA . GLU A 1 191 ? 26.37867 58.09352 51.71406 1.000 14.09474 862 GLU A CA 1
ATOM 1364 C C . GLU A 1 191 ? 26.84873 57.39025 52.98397 1.000 16.03167 862 GLU A C 1
ATOM 1365 O O . GLU A 1 191 ? 26.63521 56.19240 53.17012 1.000 15.85683 862 GLU A O 1
ATOM 1371 N N . ASN A 1 192 ? 27.49457 58.14512 53.88700 1.000 17.21915 863 ASN A N 1
ATOM 1372 C CA . ASN A 1 192 ? 27.90278 57.53984 55.14815 1.000 17.70393 863 ASN A CA 1
ATOM 1373 C C . ASN A 1 192 ? 27.60160 58.42197 56.36461 1.000 33.55193 863 ASN A C 1
ATOM 1374 O O . ASN A 1 192 ? 28.08810 58.13640 57.47084 1.000 26.85649 863 ASN A O 1
ATOM 1379 N N . ASN A 1 193 ? 26.81366 59.47787 56.19929 1.000 20.60509 864 ASN A N 1
ATOM 1380 C CA . ASN A 1 193 ? 26.57061 60.45864 57.24072 1.000 22.12347 864 ASN A CA 1
ATOM 1381 C C . ASN A 1 193 ? 25.09040 60.40164 57.54669 1.000 27.10144 864 ASN A C 1
ATOM 1382 O O . ASN A 1 193 ? 24.27084 60.81096 56.71848 1.000 22.94226 864 ASN A O 1
ATOM 1387 N N . SER A 1 194 ? 24.74671 59.85684 58.71634 1.000 22.37907 865 SER A N 1
ATOM 1388 C CA . SER A 1 194 ? 23.35598 59.71804 59.11366 1.000 24.94406 865 SER A CA 1
ATOM 1389 C C . SER A 1 194 ? 22.64922 61.05229 59.32538 1.000 19.52802 865 SER A C 1
ATOM 1390 O O . SER A 1 194 ? 21.41962 61.06707 59.48660 1.000 31.14244 865 SER A O 1
ATOM 1393 N N . SER A 1 195 ? 23.36465 62.18439 59.28542 1.000 19.35135 866 SER A N 1
ATOM 1394 C CA . SER A 1 195 ? 22.69950 63.47467 59.35300 1.000 19.94808 866 SER A CA 1
ATOM 1395 C C . SER A 1 195 ? 22.19156 63.95275 57.98874 1.000 19.12665 866 SER A C 1
ATOM 1396 O O . SER A 1 195 ? 21.43764 64.92699 57.93705 1.000 20.65314 866 SER A O 1
ATOM 1399 N N . VAL A 1 196 ? 22.62189 63.32760 56.88502 1.000 15.27662 867 VAL A N 1
ATOM 1400 C CA . VAL A 1 196 ? 21.99641 63.60419 55.59002 1.000 15.03234 867 VAL A CA 1
ATOM 1401 C C . VAL A 1 196 ? 20.59596 63.00549 55.61647 1.000 16.65093 867 VAL A C 1
ATOM 1402 O O . VAL A 1 196 ? 20.41221 61.86697 56.06223 1.000 15.76949 867 VAL A O 1
ATOM 1406 N N . LEU A 1 197 ? 19.60608 63.78602 55.16423 1.000 15.15792 868 LEU A N 1
ATOM 1407 C CA . LEU A 1 197 ? 18.20293 63.38895 55.17014 1.000 13.87314 868 LEU A CA 1
ATOM 1408 C C . LEU A 1 197 ? 17.97966 62.22245 54.19415 1.000 11.76867 868 LEU A C 1
ATOM 1409 O O . LEU A 1 197 ? 18.25458 62.36814 52.99842 1.000 11.98342 868 LEU A O 1
ATOM 1414 N N . GLY A 1 198 ? 17.50960 61.07517 54.69028 1.000 13.31696 869 GLY A N 1
ATOM 1415 C CA . GLY A 1 198 ? 17.27455 59.90692 53.85331 1.000 11.24084 869 GLY A CA 1
ATOM 1416 C C . GLY A 1 198 ? 15.87663 59.87464 53.25058 1.000 10.20671 869 GLY A C 1
ATOM 1417 O O . GLY A 1 198 ? 15.01020 59.09338 53.67508 1.000 11.49857 869 GLY A O 1
ATOM 1418 N N . LEU A 1 199 ? 15.64384 60.69228 52.22989 1.000 7.69835 870 LEU A N 1
ATOM 1419 C CA . LEU A 1 199 ? 14.28835 61.01169 51.74781 1.000 7.67193 870 LEU A CA 1
ATOM 1420 C C . LEU A 1 199 ? 13.98793 60.34427 50.41077 1.000 7.79342 870 LEU A C 1
ATOM 1421 O O . LEU A 1 199 ? 14.86994 59.82503 49.72634 1.000 8.53247 870 LEU A O 1
ATOM 1426 N N . ASN A 1 200 ? 12.71516 60.36944 50.02477 1.000 7.68823 871 ASN A N 1
ATOM 1427 C CA . ASN A 1 200 ? 12.32201 59.85187 48.72488 1.000 8.60348 871 ASN A CA 1
ATOM 1428 C C . ASN A 1 200 ? 12.86597 60.73229 47.61203 1.000 7.09074 871 ASN A C 1
ATOM 1429 O O . ASN A 1 200 ? 13.10156 61.93029 47.79932 1.000 9.17212 871 ASN A O 1
ATOM 1434 N N . GLY A 1 201 ? 13.04817 60.13392 46.41424 1.000 7.97638 872 GLY A N 1
ATOM 1435 C CA . GLY A 1 201 ? 13.37744 60.92278 45.23352 1.000 8.46417 872 GLY A CA 1
ATOM 1436 C C . GLY A 1 201 ? 12.16387 61.66841 44.65696 1.000 7.10975 872 GLY A C 1
ATOM 1437 O O . GLY A 1 201 ? 11.00880 61.45737 45.07006 1.000 8.27188 872 GLY A O 1
ATOM 1438 N N . ASN A 1 202 ? 12.44895 62.60514 43.71514 1.000 7.00451 873 ASN A N 1
ATOM 1439 C CA . ASN A 1 202 ? 11.38799 63.35779 43.08143 1.000 7.10750 873 ASN A CA 1
ATOM 1440 C C . ASN A 1 202 ? 10.42644 62.43831 42.33488 1.000 9.77686 873 ASN A C 1
ATOM 1441 O O . ASN A 1 202 ? 10.84710 61.55431 41.58166 1.000 7.83491 873 ASN A O 1
ATOM 1446 N N . SER A 1 203 ? 9.13718 62.70185 42.46825 1.000 7.52324 874 SER A N 1
ATOM 1447 C CA . SER A 1 203 ? 8.14282 62.05715 41.60185 1.000 7.59670 874 SER A CA 1
ATOM 1448 C C . SER A 1 203 ? 7.62286 63.10297 40.62160 1.000 7.59799 874 SER A C 1
ATOM 1449 O O . SER A 1 203 ? 7.46070 64.28205 40.97879 1.000 9.17076 874 SER A O 1
ATOM 1452 N N . GLY A 1 204 ? 7.42757 62.70188 39.37175 1.000 7.86305 875 GLY A N 1
ATOM 1453 C CA . GLY A 1 204 ? 6.81509 63.55317 38.38210 1.000 9.16642 875 GLY A CA 1
ATOM 1454 C C . GLY A 1 204 ? 5.66254 62.79653 37.75754 1.000 9.17284 875 GLY A C 1
ATOM 1455 O O . GLY A 1 204 ? 4.65954 62.55664 38.42725 1.000 14.22301 875 GLY A O 1
ATOM 1456 N N . ALA A 1 205 ? 5.82233 62.37169 36.50013 1.000 10.31039 876 ALA A N 1
ATOM 1457 C CA . ALA A 1 205 ? 4.85877 61.41623 35.94613 1.000 14.78433 876 ALA A CA 1
ATOM 1458 C C . ALA A 1 205 ? 5.14487 60.00059 36.43471 1.000 10.56839 876 ALA A C 1
ATOM 1459 O O . ALA A 1 205 ? 4.24223 59.29662 36.87271 1.000 11.57235 876 ALA A O 1
ATOM 1461 N N . ALA A 1 206 ? 6.38900 59.56158 36.32359 1.000 9.92603 877 ALA A N 1
ATOM 1462 C CA . ALA A 1 206 ? 6.83243 58.35000 37.01518 1.000 7.55892 877 ALA A CA 1
ATOM 1463 C C . ALA A 1 206 ? 7.14952 58.66071 38.49294 1.000 8.59191 877 ALA A C 1
ATOM 1464 O O . ALA A 1 206 ? 7.32482 59.82210 38.91414 1.000 9.01251 877 ALA A O 1
ATOM 1466 N N . GLY A 1 207 ? 7.24627 57.60212 39.28819 1.000 7.53460 878 GLY A N 1
ATOM 1467 C CA . GLY A 1 207 ? 7.45422 57.75655 40.70578 1.000 6.77326 878 GLY A CA 1
ATOM 1468 C C . GLY A 1 207 ? 8.94440 57.76556 41.01460 1.000 6.76972 878 GLY A C 1
ATOM 1469 O O . GLY A 1 207 ? 9.73029 57.01305 40.40187 1.000 6.47333 878 GLY A O 1
ATOM 1470 N N . GLY A 1 208 ? 9.33228 58.63265 41.95385 1.000 6.18342 879 GLY A N 1
ATOM 1471 C CA . GLY A 1 208 ? 10.68298 58.59728 42.47942 1.000 5.62331 879 GLY A CA 1
ATOM 1472 C C . GLY A 1 208 ? 10.87665 57.36979 43.36600 1.000 6.53629 879 GLY A C 1
ATOM 1473 O O . GLY A 1 208 ? 9.90995 56.72195 43.80873 1.000 8.38659 879 GLY A O 1
ATOM 1474 N N . GLY A 1 209 ? 12.12101 56.99425 43.60847 1.000 7.01606 880 GLY A N 1
ATOM 1475 C CA . GLY A 1 209 ? 12.36187 55.87929 44.54441 1.000 6.80736 880 GLY A CA 1
ATOM 1476 C C . GLY A 1 209 ? 12.13912 56.29731 45.99372 1.000 7.41134 880 GLY A C 1
ATOM 1477 O O . GLY A 1 209 ? 12.25585 57.47803 46.37381 1.000 7.48804 880 GLY A O 1
ATOM 1478 N N . GLY A 1 210 ? 11.78246 55.31546 46.81983 1.000 8.61163 881 GLY A N 1
ATOM 1479 C CA . GLY A 1 210 ? 11.65986 55.54207 48.25548 1.000 7.23870 881 GLY A CA 1
ATOM 1480 C C . GLY A 1 210 ? 13.02282 55.61083 48.92623 1.000 7.92904 881 GLY A C 1
ATOM 1481 O O . GLY A 1 210 ? 13.97222 54.92045 48.53074 1.000 8.76722 881 GLY A O 1
ATOM 1482 N N . GLY A 1 211 ? 13.11156 56.45658 49.95351 1.000 8.96197 882 GLY A N 1
ATOM 1483 C CA . GLY A 1 211 ? 14.30875 56.58660 50.78640 1.000 8.42403 882 GLY A CA 1
ATOM 1484 C C . GLY A 1 211 ? 14.21108 55.75297 52.05140 1.000 9.83703 882 GLY A C 1
ATOM 1485 O O . GLY A 1 211 ? 13.42331 54.80385 52.13747 1.000 10.24417 882 GLY A O 1
ATOM 1486 N N . TRP A 1 212 ? 14.99562 56.14067 53.04837 1.000 8.48141 883 TRP A N 1
ATOM 1487 C CA . TRP A 1 212 ? 15.03423 55.50625 54.36454 1.000 9.51781 883 TRP A CA 1
ATOM 1488 C C . TRP A 1 212 ? 13.86571 55.92360 55.26194 1.000 9.54499 883 TRP A C 1
ATOM 1489 O O . TRP A 1 212 ? 13.27265 55.07339 55.93016 1.000 10.67152 883 TRP A O 1
ATOM 1500 N N . ASN A 1 213 ? 13.49880 57.21283 55.30009 1.000 9.54771 884 ASN A N 1
ATOM 1501 C CA . ASN A 1 213 ? 12.51308 57.68219 56.27575 1.000 11.50797 884 ASN A CA 1
ATOM 1502 C C . ASN A 1 213 ? 11.84475 58.90928 55.67718 1.000 10.64568 884 ASN A C 1
ATOM 1503 O O . ASN A 1 213 ? 12.41350 60.00080 55.75897 1.000 12.87924 884 ASN A O 1
ATOM 1508 N N . ASP A 1 214 ? 10.64356 58.75242 55.12411 1.000 9.32833 885 ASP A N 1
ATOM 1509 C CA . ASP A 1 214 ? 9.93215 59.85986 54.52818 1.000 10.65186 885 ASP A CA 1
ATOM 1510 C C . ASP A 1 214 ? 8.44439 59.61809 54.71971 1.000 11.71095 885 ASP A C 1
ATOM 1511 O O . ASP A 1 214 ? 8.02157 58.60374 55.30517 1.000 13.32529 885 ASP A O 1
ATOM 1516 N N . ASN A 1 215 ? 7.66187 60.55939 54.25283 1.000 10.96594 886 ASN A N 1
ATOM 1517 C CA . ASN A 1 215 ? 6.21035 60.44430 54.25530 1.000 9.64070 886 ASN A CA 1
ATOM 1518 C C . ASN A 1 215 ? 5.77706 60.40093 52.80613 1.000 14.40087 886 ASN A C 1
ATOM 1519 O O . ASN A 1 215 ? 5.94887 61.39421 52.08585 1.000 17.59972 886 ASN A O 1
ATOM 1524 N N . THR A 1 216 ? 5.20142 59.28254 52.38337 1.000 10.13290 887 THR A N 1
ATOM 1525 C CA . THR A 1 216 ? 4.86561 59.09003 50.98393 1.000 9.33174 887 THR A CA 1
ATOM 1526 C C . THR A 1 216 ? 3.36158 59.22526 50.84456 1.000 10.25469 887 THR A C 1
ATOM 1527 O O . THR A 1 216 ? 2.61359 58.54343 51.55832 1.000 14.71790 887 THR A O 1
ATOM 1531 N N . SER A 1 217 ? 2.94030 60.05971 49.90865 1.000 8.24038 888 SER A N 1
ATOM 1532 C CA A SER A 1 217 ? 1.52255 60.29982 49.64246 0.380 10.16887 888 SER A CA 1
ATOM 1533 C CA B SER A 1 217 ? 1.51352 60.23046 49.66460 0.620 10.06195 888 SER A CA 1
ATOM 1534 C C . SER A 1 217 ? 1.06893 59.81518 48.27598 1.000 11.23537 888 SER A C 1
ATOM 1535 O O . SER A 1 217 ? -0.09440 59.40485 48.13646 1.000 9.73723 888 SER A O 1
ATOM 1540 N N . LEU A 1 218 ? 1.94261 59.86530 47.25963 1.000 8.84169 889 LEU A N 1
ATOM 1541 C CA . LEU A 1 218 ? 1.54536 59.60301 45.88193 1.000 6.43083 889 LEU A CA 1
ATOM 1542 C C . LEU A 1 218 ? 1.50701 58.11313 45.59255 1.000 9.65444 889 LEU A C 1
ATOM 1543 O O . LEU A 1 218 ? 2.40999 57.36687 45.98572 1.000 9.57933 889 LEU A O 1
ATOM 1548 N N . LEU A 1 219 ? 0.50514 57.69278 44.82968 1.000 8.45044 890 LEU A N 1
ATOM 1549 C CA . LEU A 1 219 ? 0.37628 56.28402 44.48531 1.000 5.82760 890 LEU A CA 1
ATOM 1550 C C . LEU A 1 219 ? 1.59251 55.75770 43.70584 1.000 5.62071 890 LEU A C 1
ATOM 1551 O O . LEU A 1 219 ? 1.91987 54.56843 43.84396 1.000 10.51200 890 LEU A O 1
ATOM 1556 N N . TRP A 1 220 ? 2.21393 56.58359 42.85304 1.000 6.49940 891 TRP A N 1
ATOM 1557 C CA . TRP A 1 220 ? 3.29015 56.07796 42.00225 1.000 8.11819 891 TRP A CA 1
ATOM 1558 C C . TRP A 1 220 ? 4.65988 56.19085 42.65190 1.000 6.46261 891 TRP A C 1
ATOM 1559 O O . TRP A 1 220 ? 5.60871 55.58903 42.15956 1.000 8.29920 891 TRP A O 1
ATOM 1570 N N . ALA A 1 221 ? 4.77562 56.89556 43.77835 1.000 5.90211 892 ALA A N 1
ATOM 1571 C CA . ALA A 1 221 ? 6.06092 57.02149 44.46136 1.000 5.32775 892 ALA A CA 1
ATOM 1572 C C . ALA A 1 221 ? 6.40437 55.70990 45.16545 1.000 6.31859 892 ALA A C 1
ATOM 1573 O O . ALA A 1 221 ? 5.53412 55.02491 45.70801 1.000 7.93926 892 ALA A O 1
ATOM 1575 N N . GLY A 1 222 ? 7.67806 55.31373 45.15113 1.000 6.45691 893 GLY A N 1
ATOM 1576 C CA . GLY A 1 222 ? 8.06424 54.21070 46.02373 1.000 7.24433 893 GLY A CA 1
ATOM 1577 C C . GLY A 1 222 ? 8.01762 54.65495 47.48669 1.000 9.36986 893 GLY A C 1
ATOM 1578 O O . GLY A 1 222 ? 8.34021 55.79697 47.82191 1.000 8.62423 893 GLY A O 1
ATOM 1579 N N . LYS A 1 223 ? 7.54527 53.77342 48.36297 1.000 7.51977 894 LYS A N 1
ATOM 1580 C CA . LYS A 1 223 ? 7.45409 54.14825 49.78328 1.000 7.48716 894 LYS A CA 1
ATOM 1581 C C . LYS A 1 223 ? 8.83048 54.03282 50.43600 1.000 8.23159 894 LYS A C 1
ATOM 1582 O O . LYS A 1 223 ? 9.67490 53.23509 50.01584 1.000 8.69437 894 LYS A O 1
ATOM 1588 N N . SER A 1 224 ? 9.05825 54.82071 51.49453 1.000 7.60363 895 SER A N 1
ATOM 1589 C CA . SER A 1 224 ? 10.31297 54.75713 52.24279 1.000 6.23150 895 SER A CA 1
ATOM 1590 C C . SER A 1 224 ? 10.36884 53.50968 53.13774 1.000 7.06063 895 SER A C 1
ATOM 1591 O O . SER A 1 224 ? 9.34671 52.85042 53.40330 1.000 9.36274 895 SER A O 1
ATOM 1594 N N . LEU A 1 225 ? 11.57803 53.17696 53.58658 1.000 8.07050 896 LEU A N 1
ATOM 1595 C CA . LEU A 1 225 ? 11.74578 51.95393 54.35763 1.000 8.30151 896 LEU A CA 1
ATOM 1596 C C . LEU A 1 225 ? 10.87523 51.96091 55.61589 1.000 9.56975 896 LEU A C 1
ATOM 1597 O O . LEU A 1 225 ? 10.20103 50.96810 55.93556 1.000 11.61477 896 LEU A O 1
ATOM 1602 N N . GLN A 1 226 ? 10.87836 53.07232 56.34079 1.000 11.33524 897 GLN A N 1
ATOM 1603 C CA . GLN A 1 226 ? 10.13489 53.08030 57.59577 1.000 14.34660 897 GLN A CA 1
ATOM 1604 C C . GLN A 1 226 ? 8.64172 53.13591 57.41859 1.000 14.93295 897 GLN A C 1
ATOM 1605 O O . GLN A 1 226 ? 7.89973 53.06028 58.41934 1.000 16.36061 897 GLN A O 1
ATOM 1611 N N . GLU A 1 227 ? 8.15250 53.26753 56.18628 1.000 10.42327 898 GLU A N 1
ATOM 1612 C CA . GLU A 1 227 ? 6.74074 53.10593 55.87937 1.000 14.33901 898 GLU A CA 1
ATOM 1613 C C . GLU A 1 227 ? 6.40048 51.72696 55.30825 1.000 13.49148 898 GLU A C 1
ATOM 1614 O O . GLU A 1 227 ? 5.23494 51.50193 54.97962 1.000 17.31436 898 GLU A O 1
ATOM 1620 N N . GLY A 1 228 ? 7.36963 50.83093 55.13289 1.000 10.58426 899 GLY A N 1
ATOM 1621 C CA . GLY A 1 228 ? 7.12339 49.50587 54.58177 1.000 13.49069 899 GLY A CA 1
ATOM 1622 C C . GLY A 1 228 ? 7.60046 49.27264 53.16207 1.000 11.63865 899 GLY A C 1
ATOM 1623 O O . GLY A 1 228 ? 7.45663 48.14879 52.66458 1.000 11.45900 899 GLY A O 1
ATOM 1624 N N . ALA A 1 229 ? 8.14952 50.29740 52.47376 1.000 9.36167 900 ALA A N 1
ATOM 1625 C CA . ALA A 1 229 ? 8.96845 50.09356 51.27644 1.000 7.90118 900 ALA A CA 1
ATOM 1626 C C . ALA A 1 229 ? 8.19341 49.52280 50.08003 1.000 8.35283 900 ALA A C 1
ATOM 1627 O O . ALA A 1 229 ? 8.80818 49.03337 49.12911 1.000 7.98323 900 ALA A O 1
ATOM 1629 N N . THR A 1 230 ? 6.86814 49.60692 50.08590 1.000 7.13231 901 THR A N 1
ATOM 1630 C CA . THR A 1 230 ? 6.10505 49.08543 48.96882 1.000 7.83435 901 THR A CA 1
ATOM 1631 C C . THR A 1 230 ? 6.48594 49.79904 47.66377 1.000 6.86138 901 THR A C 1
ATOM 1632 O O . THR A 1 230 ? 6.68563 51.01331 47.63628 1.000 7.72459 901 THR A O 1
ATOM 1636 N N . GLY A 1 231 ? 6.58951 49.02841 46.58572 1.000 8.32811 902 GLY A N 1
ATOM 1637 C CA . GLY A 1 231 ? 6.80164 49.61966 45.26014 1.000 6.86458 902 GLY A CA 1
ATOM 1638 C C . GLY A 1 231 ? 5.66140 50.51378 44.80469 1.000 7.43984 902 GLY A C 1
ATOM 1639 O O . GLY A 1 231 ? 4.49169 50.30642 45.13581 1.000 8.15503 902 GLY A O 1
ATOM 1640 N N . GLY A 1 232 ? 6.00689 51.51256 43.97840 1.000 6.58202 903 GLY A N 1
ATOM 1641 C CA . GLY A 1 232 ? 5.00801 52.44865 43.47645 1.000 5.30743 903 GLY A CA 1
ATOM 1642 C C . GLY A 1 232 ? 4.08649 51.83874 42.43400 1.000 9.64938 903 GLY A C 1
ATOM 1643 O O . GLY A 1 232 ? 4.41511 50.86239 41.73754 1.000 8.54282 903 GLY A O 1
ATOM 1644 N N . HIS A 1 233 ? 2.89208 52.40863 42.37336 1.000 8.41324 904 HIS A N 1
ATOM 1645 C CA . HIS A 1 233 ? 1.98273 52.17348 41.25021 1.000 7.74542 904 HIS A CA 1
ATOM 1646 C C . HIS A 1 233 ? 2.44989 52.93481 39.99089 1.000 12.48146 904 HIS A C 1
ATOM 1647 O O . HIS A 1 233 ? 3.35865 53.74830 40.04426 1.000 10.24565 904 HIS A O 1
ATOM 1654 N N . SER A 1 234 ? 1.75936 52.74079 38.84730 1.000 11.14001 905 SER A N 1
ATOM 1655 C CA . SER A 1 234 ? 2.03282 53.56777 37.66412 1.000 8.49066 905 SER A CA 1
ATOM 1656 C C . SER A 1 234 ? 1.19013 54.84436 37.65496 1.000 12.04165 905 SER A C 1
ATOM 1657 O O . SER A 1 234 ? 0.32362 55.05340 38.50679 1.000 15.91276 905 SER A O 1
ATOM 1660 N N . CYS A 1 235 ? 1.48773 55.73453 36.69621 1.000 11.86379 906 CYS A N 1
ATOM 1661 C CA . CYS A 1 235 ? 0.75920 57.00804 36.59245 1.000 12.63950 906 CYS A CA 1
ATOM 1662 C C . CYS A 1 235 ? -0.69649 56.77897 36.17016 1.000 12.08964 906 CYS A C 1
ATOM 1663 O O . CYS A 1 235 ? -1.00434 55.79132 35.48372 1.000 12.31655 906 CYS A O 1
ATOM 1666 N N . PRO A 1 236 ? -1.60989 57.67165 36.57352 1.000 13.43471 907 PRO A N 1
ATOM 1667 C CA . PRO A 1 236 ? -3.02847 57.49504 36.22981 1.000 14.09918 907 PRO A CA 1
ATOM 1668 C C . PRO A 1 236 ? -3.29468 57.27775 34.74873 1.000 13.18675 907 PRO A C 1
ATOM 1669 O O . PRO A 1 236 ? -4.14382 56.45794 34.40385 1.000 12.26943 907 PRO A O 1
ATOM 1673 N N . GLN A 1 237 ? -2.63845 58.01463 33.86966 1.000 10.40446 908 GLN A N 1
ATOM 1674 C CA . GLN A 1 237 ? -3.03349 57.93407 32.47172 1.000 12.06366 908 GLN A CA 1
ATOM 1675 C C . GLN A 1 237 ? -2.69054 56.57539 31.85746 1.000 9.60070 908 GLN A C 1
ATOM 1676 O O . GLN A 1 237 ? -3.46366 56.07724 31.02644 1.000 11.13387 908 GLN A O 1
ATOM 1682 N N . ALA A 1 238 ? -1.53068 55.99638 32.22582 1.000 9.42348 909 ALA A N 1
ATOM 1683 C CA . ALA A 1 238 ? -1.18589 54.65870 31.73516 1.000 9.48663 909 ALA A CA 1
ATOM 1684 C C . ALA A 1 238 ? -2.24759 53.65572 32.14484 1.000 12.09303 909 ALA A C 1
ATOM 1685 O O . ALA A 1 238 ? -2.61094 52.75628 31.36769 1.000 10.94086 909 ALA A O 1
ATOM 1687 N N . MET A 1 239 ? -2.79017 53.81008 33.35550 1.000 8.86053 910 MET A N 1
ATOM 1688 C CA . MET A 1 239 ? -3.81975 52.89328 33.81734 1.000 10.56851 910 MET A CA 1
ATOM 1689 C C . MET A 1 239 ? -5.12219 53.13515 33.04921 1.000 9.86491 910 MET A C 1
ATOM 1690 O O . MET A 1 239 ? -5.74499 52.18231 32.56182 1.000 12.76559 910 MET A O 1
ATOM 1695 N N . LYS A 1 240 ? -5.55463 54.40878 32.92651 1.000 9.03559 911 LYS A N 1
ATOM 1696 C CA . LYS A 1 240 ? -6.85409 54.70012 32.30162 1.000 9.28212 911 LYS A CA 1
ATOM 1697 C C . LYS A 1 240 ? -6.86180 54.33897 30.81827 1.000 10.66654 911 LYS A C 1
ATOM 1698 O O . LYS A 1 240 ? -7.88093 53.87633 30.29404 1.000 12.73067 911 LYS A O 1
ATOM 1704 N N . LYS A 1 241 ? -5.76794 54.59325 30.11658 1.000 11.47142 912 LYS A N 1
ATOM 1705 C CA . LYS A 1 241 ? -5.80382 54.42000 28.67316 1.000 12.66052 912 LYS A CA 1
ATOM 1706 C C . LYS A 1 241 ? -5.86841 52.95783 28.27740 1.000 14.20286 912 LYS A C 1
ATOM 1707 O O . LYS A 1 241 ? -6.62367 52.59245 27.35752 1.000 16.52799 912 LYS A O 1
ATOM 1713 N N . TRP A 1 242 ? -5.05351 52.12300 28.92954 1.000 9.79209 913 TRP A N 1
ATOM 1714 C CA . TRP A 1 242 ? -4.91259 50.73097 28.48397 1.000 12.69621 913 TRP A CA 1
ATOM 1715 C C . TRP A 1 242 ? -4.39928 49.82352 29.59544 1.000 13.36914 913 TRP A C 1
ATOM 1716 O O . TRP A 1 242 ? -4.00202 48.68680 29.31377 1.000 14.06961 913 TRP A O 1
ATOM 1727 N N . GLY A 1 243 ? -4.44557 50.26090 30.84684 1.000 10.16233 914 GLY A N 1
ATOM 1728 C CA . GLY A 1 243 ? -3.99276 49.42739 31.94944 1.000 10.07562 914 GLY A CA 1
ATOM 1729 C C . GLY A 1 243 ? -2.53830 49.00320 31.90599 1.000 9.98866 914 GLY A C 1
ATOM 1730 O O . GLY A 1 243 ? -2.20196 47.90301 32.36692 1.000 14.20329 914 GLY A O 1
ATOM 1731 N N . TRP A 1 244 ? -1.65814 49.88069 31.45785 1.000 8.56199 915 TRP A N 1
ATOM 1732 C CA . TRP A 1 244 ? -0.24578 49.52614 31.36125 1.000 12.04063 915 TRP A CA 1
ATOM 1733 C C . TRP A 1 244 ? 0.43900 49.89405 32.65734 1.000 11.06295 915 TRP A C 1
ATOM 1734 O O . TRP A 1 244 ? 0.95880 50.99885 32.82065 1.000 15.77873 915 TRP A O 1
ATOM 1745 N N . GLU A 1 245 ? 0.49137 48.95746 33.57612 1.000 13.83032 916 GLU A N 1
ATOM 1746 C CA . GLU A 1 245 ? 1.03402 49.25061 34.88443 1.000 17.21115 916 GLU A CA 1
ATOM 1747 C C . GLU A 1 245 ? 2.38762 48.57700 34.98280 1.000 17.12737 916 GLU A C 1
ATOM 1748 O O . GLU A 1 245 ? 2.53428 47.39481 34.66087 1.000 22.44251 916 GLU A O 1
ATOM 1754 N N . THR A 1 246 ? 3.37604 49.34077 35.38011 1.000 11.59915 917 THR A N 1
ATOM 1755 C CA A THR A 1 246 ? 4.77588 48.89214 35.55621 0.550 12.10725 917 THR A CA 1
ATOM 1756 C CA B THR A 1 246 ? 4.70208 48.79523 35.58175 0.450 12.12449 917 THR A CA 1
ATOM 1757 C C . THR A 1 246 ? 5.17962 49.27430 36.96463 1.000 12.95327 917 THR A C 1
ATOM 1758 O O . THR A 1 246 ? 5.63323 50.42072 37.16478 1.000 14.67238 917 THR A O 1
ATOM 1765 N N . ARG A 1 247 ? 5.02714 48.38412 37.93704 1.000 8.11814 918 ARG A N 1
ATOM 1766 C CA . ARG A 1 247 ? 5.21355 48.76424 39.33601 1.000 8.76864 918 ARG A CA 1
ATOM 1767 C C . ARG A 1 247 ? 6.69291 48.78916 39.67303 1.000 8.46991 918 ARG A C 1
ATOM 1768 O O . ARG A 1 247 ? 7.51065 48.05676 39.08361 1.000 8.41369 918 ARG A O 1
ATOM 1776 N N . GLY A 1 248 ? 7.01001 49.59691 40.68226 1.000 7.60924 919 GLY A N 1
ATOM 1777 C CA . GLY A 1 248 ? 8.32055 49.51065 41.29335 1.000 5.79452 919 GLY A CA 1
ATOM 1778 C C . GLY A 1 248 ? 8.44159 48.24696 42.15414 1.000 6.69851 919 GLY A C 1
ATOM 1779 O O . GLY A 1 248 ? 7.44947 47.63245 42.55884 1.000 8.73586 919 GLY A O 1
ATOM 1780 N N . GLY A 1 249 ? 9.66059 47.85762 42.40737 1.000 7.35276 920 GLY A N 1
ATOM 1781 C CA . GLY A 1 249 ? 9.94118 46.69279 43.25512 1.000 7.06852 920 GLY A CA 1
ATOM 1782 C C . GLY A 1 249 ? 9.90912 47.02657 44.74871 1.000 6.56437 920 GLY A C 1
ATOM 1783 O O . GLY A 1 249 ? 10.31114 48.10148 45.18228 1.000 8.51657 920 GLY A O 1
ATOM 1784 N N . PHE A 1 250 ? 9.49574 46.03187 45.55102 1.000 5.71818 921 PHE A N 1
ATOM 1785 C CA . PHE A 1 250 ? 9.61862 46.11558 47.00427 1.000 5.84019 921 PHE A CA 1
ATOM 1786 C C . PHE A 1 250 ? 11.03575 46.54619 47.36591 1.000 7.03131 921 PHE A C 1
ATOM 1787 O O . PHE A 1 250 ? 12.02736 46.05197 46.81324 1.000 8.56627 921 PHE A O 1
ATOM 1795 N N . GLY A 1 251 ? 11.12169 47.44624 48.35349 1.000 7.76980 922 GLY A N 1
ATOM 1796 C CA . GLY A 1 251 ? 12.35494 48.16281 48.63238 1.000 7.89631 922 GLY A CA 1
ATOM 1797 C C . GLY A 1 251 ? 12.36070 49.57071 48.08558 1.000 8.91974 922 GLY A C 1
ATOM 1798 O O . GLY A 1 251 ? 13.44799 50.15335 47.95419 1.000 9.92681 922 GLY A O 1
ATOM 1799 N N . GLY A 1 252 ? 11.19107 50.11245 47.72472 1.000 7.45705 923 GLY A N 1
ATOM 1800 C CA . GLY A 1 252 ? 11.11410 51.50375 47.37368 1.000 8.73033 923 GLY A CA 1
ATOM 1801 C C . GLY A 1 252 ? 11.14609 51.84371 45.89842 1.000 6.65019 923 GLY A C 1
ATOM 1802 O O . GLY A 1 252 ? 11.30462 53.01921 45.57690 1.000 7.36614 923 GLY A O 1
ATOM 1803 N N . GLY A 1 253 ? 11.04422 50.88810 44.97905 1.000 7.15365 924 GLY A N 1
ATOM 1804 C CA . GLY A 1 253 ? 11.11009 51.29360 43.57006 1.000 5.14495 924 GLY A CA 1
ATOM 1805 C C . GLY A 1 253 ? 9.89340 52.13637 43.17927 1.000 6.73743 924 GLY A C 1
ATOM 1806 O O . GLY A 1 253 ? 8.78052 51.89561 43.64261 1.000 6.90700 924 GLY A O 1
ATOM 1807 N N . GLY A 1 254 ? 10.12690 53.19211 42.38190 1.000 7.25159 925 GLY A N 1
ATOM 1808 C CA . GLY A 1 254 ? 9.03096 54.02375 41.87659 1.000 5.93649 925 GLY A CA 1
ATOM 1809 C C . GLY A 1 254 ? 8.35409 53.35322 40.67530 1.000 6.07724 925 GLY A C 1
ATOM 1810 O O . GLY A 1 254 ? 8.94787 52.57268 39.94739 1.000 8.57708 925 GLY A O 1
ATOM 1811 N N . GLY A 1 255 ? 7.05397 53.60869 40.51526 1.000 5.34224 926 GLY A N 1
ATOM 1812 C CA . GLY A 1 255 ? 6.36647 53.10015 39.35878 1.000 7.15711 926 GLY A CA 1
ATOM 1813 C C . GLY A 1 255 ? 6.75687 53.84139 38.08799 1.000 9.06403 926 GLY A C 1
ATOM 1814 O O . GLY A 1 255 ? 7.09576 55.03191 38.11237 1.000 9.49909 926 GLY A O 1
ATOM 1815 N N . GLY A 1 256 ? 6.61246 53.14777 36.96457 1.000 9.68259 927 GLY A N 1
ATOM 1816 C CA . GLY A 1 256 ? 6.87184 53.74375 35.66496 1.000 10.82320 927 GLY A CA 1
ATOM 1817 C C . GLY A 1 256 ? 5.67725 54.52302 35.11549 1.000 11.40105 927 GLY A C 1
ATOM 1818 O O . GLY A 1 256 ? 4.52697 54.28437 35.46485 1.000 12.09427 927 GLY A O 1
ATOM 1819 N N . CYS A 1 257 ? 5.97158 55.46130 34.20597 1.000 10.12608 928 CYS A N 1
ATOM 1820 C CA . CYS A 1 257 ? 4.95328 56.01814 33.32024 1.000 8.31781 928 CYS A CA 1
ATOM 1821 C C . CYS A 1 257 ? 5.41114 55.72127 31.89251 1.000 10.98826 928 CYS A C 1
ATOM 1822 O O . CYS A 1 257 ? 5.66040 54.56096 31.56800 1.000 11.96811 928 CYS A O 1
ATOM 1825 N N . SER A 1 258 ? 5.58584 56.74560 31.04506 1.000 10.33073 929 SER A N 1
ATOM 1826 C CA . SER A 1 258 ? 6.42513 56.55085 29.85587 1.000 8.35976 929 SER A CA 1
ATOM 1827 C C . SER A 1 258 ? 7.90189 56.77269 30.18092 1.000 11.56491 929 SER A C 1
ATOM 1828 O O . SER A 1 258 ? 8.76956 56.12115 29.60186 1.000 12.10238 929 SER A O 1
ATOM 1831 N N . SER A 1 259 ? 8.19893 57.71241 31.09527 1.000 10.17090 930 SER A N 1
ATOM 1832 C CA . SER A 1 259 ? 9.47791 57.78791 31.77274 1.000 9.23367 930 SER A CA 1
ATOM 1833 C C . SER A 1 259 ? 9.62684 56.62971 32.77522 1.000 9.89439 930 SER A C 1
ATOM 1834 O O . SER A 1 259 ? 8.65917 55.96372 33.15221 1.000 9.99057 930 SER A O 1
ATOM 1837 N N . GLY A 1 260 ? 10.85870 56.42340 33.21855 1.000 8.02389 931 GLY A N 1
ATOM 1838 C CA . GLY A 1 260 ? 11.17753 55.32052 34.13190 1.000 8.89812 931 GLY A CA 1
ATOM 1839 C C . GLY A 1 260 ? 11.06156 55.72006 35.59863 1.000 9.25522 931 GLY A C 1
ATOM 1840 O O . GLY A 1 260 ? 11.28688 56.88346 35.98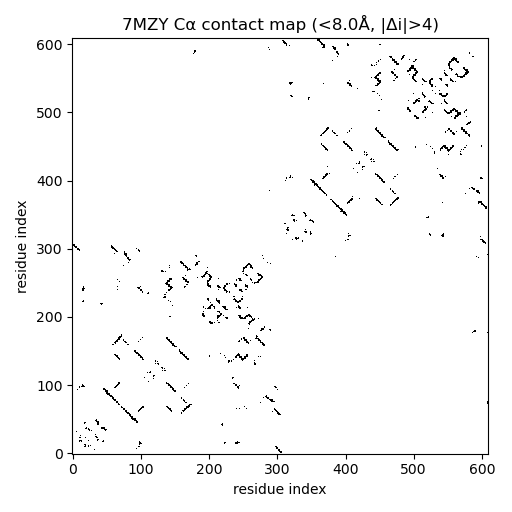038 1.000 10.03006 931 GLY A O 1
ATOM 1841 N N . GLY A 1 261 ? 10.72007 54.74161 36.45028 1.000 8.01481 932 GLY A N 1
ATOM 1842 C CA . GLY A 1 261 ? 10.65596 55.00665 37.89593 1.000 7.29840 932 GLY A CA 1
ATOM 1843 C C . GLY A 1 261 ? 12.03636 55.03959 38.56323 1.000 7.81960 932 GLY A C 1
ATOM 1844 O O . GLY A 1 261 ? 12.98542 54.37537 38.15374 1.000 8.68375 932 GLY A O 1
ATOM 1845 N N . GLY A 1 262 ? 12.16172 55.80238 39.64900 1.000 5.85494 933 GLY A N 1
ATOM 1846 C CA . GLY A 1 262 ? 13.42774 55.83584 40.39449 1.000 5.53463 933 GLY A CA 1
ATOM 1847 C C . GLY A 1 262 ? 13.69192 54.58671 41.23369 1.000 6.68136 933 GLY A C 1
ATOM 1848 O O . GLY A 1 262 ? 12.77666 53.91237 41.70935 1.000 6.92238 933 GLY A O 1
ATOM 1849 N N . GLY A 1 263 ? 14.97591 54.29855 41.44656 1.000 6.73485 934 GLY A N 1
ATOM 1850 C CA . GLY A 1 263 ? 15.34260 53.18004 42.31947 1.000 5.92483 934 GLY A CA 1
ATOM 1851 C C . GLY A 1 263 ? 15.28611 53.53856 43.80351 1.000 7.92657 934 GLY A C 1
ATOM 1852 O O . GLY A 1 263 ? 15.48187 54.68924 44.22523 1.000 6.95275 934 GLY A O 1
ATOM 1853 N N . GLY A 1 264 ? 15.01338 52.52047 44.62460 1.000 7.28052 935 GLY A N 1
ATOM 1854 C CA . GLY A 1 264 ? 15.01660 52.72243 46.07377 1.000 6.94116 935 GLY A CA 1
ATOM 1855 C C . GLY A 1 264 ? 16.40851 52.99188 46.60934 1.000 8.15492 935 GLY A C 1
ATOM 1856 O O . GLY A 1 264 ? 17.42248 52.64937 45.97539 1.000 9.67674 935 GLY A O 1
ATOM 1857 N N . GLY A 1 265 ? 16.47410 53.52248 47.83042 1.000 6.66977 936 GLY A N 1
ATOM 1858 C CA . GLY A 1 265 ? 17.77032 53.69410 48.49111 1.000 9.07486 936 GLY A CA 1
ATOM 1859 C C . GLY A 1 265 ? 17.64644 54.32246 49.87430 1.000 7.48098 936 GLY A C 1
ATOM 1860 O O . GLY A 1 265 ? 16.56258 54.40832 50.47007 1.000 9.75583 936 GLY A O 1
ATOM 1861 N N . TYR A 1 266 ? 18.79343 54.75668 50.40283 1.000 9.69452 937 TYR A N 1
ATOM 1862 C CA . TYR A 1 266 ? 18.76201 55.65939 51.55663 1.000 8.77808 937 TYR A CA 1
ATOM 1863 C C . TYR A 1 266 ? 18.09939 56.98937 51.17419 1.000 7.36924 937 TYR A C 1
ATOM 1864 O O . TYR A 1 266 ? 17.29864 57.55524 51.94173 1.000 8.60709 937 TYR A O 1
ATOM 1873 N N . ILE A 1 267 ? 18.50372 57.53774 50.02463 1.000 8.62969 938 ILE A N 1
ATOM 1874 C CA . ILE A 1 267 ? 17.77292 58.56623 49.27803 1.000 7.87345 938 ILE A CA 1
ATOM 1875 C C . ILE A 1 267 ? 17.29595 57.90620 47.99515 1.000 7.64031 938 ILE A C 1
ATOM 1876 O O . ILE A 1 267 ? 18.06340 57.20620 47.32574 1.000 9.88876 938 ILE A O 1
ATOM 1881 N N . GLY A 1 268 ? 16.04320 58.05364 47.69232 1.000 7.28496 939 GLY A N 1
ATOM 1882 C CA . GLY A 1 268 ? 15.54223 57.44797 46.47054 1.000 7.44220 939 GLY A CA 1
ATOM 1883 C C . GLY A 1 268 ? 15.97457 58.19878 45.20371 1.000 9.46998 939 GLY A C 1
ATOM 1884 O O . GLY A 1 268 ? 16.26452 59.39875 45.19180 1.000 9.87275 939 GLY A O 1
ATOM 1885 N N . GLY A 1 269 ? 16.00715 57.46361 44.09912 1.000 7.44796 940 GLY A N 1
ATOM 1886 C CA . GLY A 1 269 ? 16.36206 58.07933 42.81085 1.000 9.08781 940 GLY A CA 1
ATOM 1887 C C . GLY A 1 269 ? 15.25049 58.98618 42.28601 1.000 6.99902 940 GLY A C 1
ATOM 1888 O O . GLY A 1 269 ? 14.05379 58.68893 42.42087 1.000 7.42426 940 GLY A O 1
ATOM 1889 N N . ASN A 1 270 ? 15.65623 60.10567 41.66513 1.000 7.12338 941 ASN A N 1
ATOM 1890 C CA . ASN A 1 270 ? 14.67858 61.00335 41.07987 1.000 7.21783 941 ASN A CA 1
ATOM 1891 C C . ASN A 1 270 ? 14.07304 60.44625 39.78247 1.000 7.71461 941 ASN A C 1
ATOM 1892 O O . ASN A 1 270 ? 14.78890 59.90236 38.93321 1.000 9.88155 941 ASN A O 1
ATOM 1897 N N . ALA A 1 271 ? 12.76715 60.62660 39.61360 1.000 7.83171 942 ALA A N 1
ATOM 1898 C CA . ALA A 1 271 ? 12.12114 60.53088 38.31177 1.000 6.82567 942 ALA A CA 1
ATOM 1899 C C . ALA A 1 271 ? 12.00861 61.93338 37.70065 1.000 9.03544 942 ALA A C 1
ATOM 1900 O O . ALA A 1 271 ? 12.06426 62.96179 38.41185 1.000 9.33664 942 ALA A O 1
ATOM 1902 N N . ALA A 1 272 ? 11.80973 61.96291 36.37819 1.000 8.48685 943 ALA A N 1
ATOM 1903 C CA . ALA A 1 272 ? 11.73203 63.23423 35.62680 1.000 9.86197 943 ALA A CA 1
ATOM 1904 C C . ALA A 1 272 ? 10.48574 64.01033 36.03947 1.000 9.35583 943 ALA A C 1
ATOM 1905 O O . ALA A 1 272 ? 9.53702 63.43910 36.55245 1.000 10.48968 943 ALA A O 1
ATOM 1907 N N . SER A 1 273 ? 10.49678 65.34625 35.81568 1.000 8.93771 944 SER A N 1
ATOM 1908 C CA . SER A 1 273 ? 9.32803 66.16162 36.16250 1.000 10.36976 944 SER A CA 1
ATOM 1909 C C . SER A 1 273 ? 8.12430 65.86524 35.27515 1.000 14.02429 944 SER A C 1
ATOM 1910 O O . SER A 1 273 ? 6.98919 66.06393 35.71001 1.000 17.91728 944 SER A O 1
ATOM 1913 N N . ASN A 1 274 ? 8.34879 65.46140 34.02173 1.000 10.44654 945 ASN A N 1
ATOM 1914 C CA . ASN A 1 274 ? 7.28602 65.24621 33.05148 1.000 14.24593 945 ASN A CA 1
ATOM 1915 C C . ASN A 1 274 ? 7.39105 63.83719 32.48605 1.000 13.54493 945 ASN A C 1
ATOM 1916 O O . ASN A 1 274 ? 8.27993 63.04280 32.85654 1.000 16.92762 945 ASN A O 1
ATOM 1921 N N . ASN A 1 275 ? 6.46476 63.51616 31.59256 1.000 11.20306 946 ASN A N 1
ATOM 1922 C CA . ASN A 1 275 ? 6.39410 62.16184 31.03169 1.000 10.29884 946 ASN A CA 1
ATOM 1923 C C . ASN A 1 275 ? 7.18222 62.03876 29.72251 1.000 12.51315 946 ASN A C 1
ATOM 1924 O O . ASN A 1 275 ? 6.65642 61.67137 28.66646 1.000 17.61756 946 ASN A O 1
ATOM 1929 N N . ASP A 1 276 ? 8.45353 62.36556 29.81195 1.000 13.17356 947 ASP A N 1
ATOM 1930 C CA . ASP A 1 276 ? 9.34119 62.31186 28.66980 1.000 15.40657 947 ASP A CA 1
ATOM 1931 C C . ASP A 1 276 ? 9.72513 60.85708 28.41236 1.000 14.92214 947 ASP A C 1
ATOM 1932 O O . ASP A 1 276 ? 10.31183 60.22209 29.29007 1.000 12.94971 947 ASP A O 1
ATOM 1937 N N . PRO A 1 277 ? 9.39991 60.29327 27.24206 1.000 14.85562 948 PRO A N 1
ATOM 1938 C CA . PRO A 1 277 ? 9.64430 58.86375 26.98576 1.000 12.21150 948 PRO A CA 1
ATOM 1939 C C . PRO A 1 277 ? 11.10510 58.50498 26.79715 1.000 14.62711 948 PRO A C 1
ATOM 1940 O O . PRO A 1 277 ? 11.40319 57.31088 26.55024 1.000 16.96108 948 PRO A O 1
ATOM 1944 N N . GLU A 1 278 ? 12.04269 59.46268 26.89510 1.000 11.90706 949 GLU A N 1
ATOM 1945 C CA . GLU A 1 278 ? 13.47277 59.15374 26.88825 1.000 13.73500 949 GLU A CA 1
ATOM 1946 C C . GLU A 1 278 ? 14.14254 59.29361 28.25169 1.000 15.08059 949 GLU A C 1
ATOM 1947 O O . GLU A 1 278 ? 15.35974 59.12119 28.36174 1.000 17.82780 949 GLU A O 1
ATOM 1953 N N . MET A 1 279 ? 13.39466 59.61112 29.30239 1.000 11.52055 950 MET A N 1
ATOM 1954 C CA . MET A 1 279 ? 13.98851 59.87889 30.61393 1.000 11.53413 950 MET A CA 1
ATOM 1955 C C . MET A 1 279 ? 13.91484 58.64704 31.52122 1.000 10.36223 950 MET A C 1
ATOM 1956 O O . MET A 1 279 ? 12.85755 58.33926 32.10450 1.000 12.08772 950 MET A O 1
ATOM 1961 N N . ASP A 1 280 ? 15.06097 58.01505 31.73576 1.000 11.17889 951 ASP A N 1
ATOM 1962 C CA . ASP A 1 280 ? 15.14082 56.92098 32.71387 1.000 11.17126 951 ASP A CA 1
ATOM 1963 C C . ASP A 1 280 ? 14.98351 57.46606 34.13751 1.000 13.04712 951 ASP A C 1
ATOM 1964 O O . ASP A 1 280 ? 15.20774 58.64478 34.41789 1.000 14.45998 951 ASP A O 1
ATOM 1969 N N . GLY A 1 281 ? 14.55378 56.60450 35.05762 1.000 11.33186 952 GLY A N 1
ATOM 1970 C CA . GLY A 1 281 ? 14.65889 56.95277 36.47375 1.000 9.89193 952 GLY A CA 1
ATOM 1971 C C . GLY A 1 281 ? 16.09962 56.84526 36.93239 1.000 8.19655 952 GLY A C 1
ATOM 1972 O O . GLY A 1 281 ? 16.87863 56.03033 36.41573 1.000 10.55947 952 GLY A O 1
ATOM 1973 N N . GLU A 1 282 ? 16.46560 57.66055 37.92814 1.000 8.40390 953 GLU A N 1
ATOM 1974 C CA . GLU A 1 282 ? 17.79812 57.54295 38.50613 1.000 8.77389 953 GLU A CA 1
ATOM 1975 C C . GLU A 1 282 ? 17.87411 56.35677 39.47609 1.000 10.09042 953 GLU A C 1
ATOM 1976 O O . GLU A 1 282 ? 16.88483 55.97216 40.12322 1.000 9.27802 953 GLU A O 1
ATOM 1982 N N . ASP A 1 283 ? 19.07326 55.77930 39.60627 1.000 9.64943 954 ASP A N 1
ATOM 1983 C CA . ASP A 1 283 ? 19.31588 54.82111 40.65964 1.000 8.83268 954 ASP A CA 1
ATOM 1984 C C . ASP A 1 283 ? 19.21672 55.50440 42.01975 1.000 9.46601 954 ASP A C 1
ATOM 1985 O O . ASP A 1 283 ? 19.39641 56.71503 42.14729 1.000 10.35125 954 ASP A O 1
ATOM 1990 N N . GLY A 1 284 ? 18.93979 54.71566 43.04901 1.000 7.61545 955 GLY A N 1
ATOM 1991 C CA . GLY A 1 284 ? 18.94510 55.19879 44.41146 1.000 9.35222 955 GLY A CA 1
ATOM 1992 C C . GLY A 1 284 ? 20.36962 55.48584 44.91961 1.000 11.80051 955 GLY A C 1
ATOM 1993 O O . GLY A 1 284 ? 21.37912 55.18341 44.27446 1.000 11.42120 955 GLY A O 1
ATOM 1994 N N . VAL A 1 285 ? 20.42488 56.07193 46.10483 1.000 9.68059 956 VAL A N 1
ATOM 1995 C CA . VAL A 1 285 ? 21.67572 56.35751 46.82761 1.000 8.95991 956 VAL A CA 1
ATOM 1996 C C . VAL A 1 285 ? 21.88414 55.27169 47.88105 1.000 9.87944 956 VAL A C 1
ATOM 1997 O O . VAL A 1 285 ? 20.96538 54.97164 48.66192 1.000 12.25264 956 VAL A O 1
ATOM 2001 N N . SER A 1 286 ? 23.10410 54.68376 47.93977 1.000 10.90712 957 SER A N 1
ATOM 2002 C CA . SER A 1 286 ? 23.43413 53.66701 48.92567 1.000 10.96528 957 SER A CA 1
ATOM 2003 C C . SER A 1 286 ? 23.95918 54.30627 50.21868 1.000 11.45090 957 SER A C 1
ATOM 2004 O O . SER A 1 286 ? 24.21907 55.51350 50.27451 1.000 14.17420 957 SER A O 1
ATOM 2007 N N . PHE A 1 287 ? 24.09902 53.49270 51.26511 1.000 12.18099 958 PHE A N 1
ATOM 2008 C CA . PHE A 1 287 ? 24.49231 53.99475 52.58432 1.000 11.92009 958 PHE A CA 1
ATOM 2009 C C . PHE A 1 287 ? 25.28889 52.93833 53.34075 1.000 13.08012 958 PHE A C 1
ATOM 2010 O O . PHE A 1 287 ? 24.94543 51.75759 53.31386 1.000 12.61936 958 PHE A O 1
ATOM 2018 N N . ILE A 1 288 ? 26.35654 53.38440 54.02261 1.000 14.98074 959 ILE A N 1
ATOM 2019 C CA . ILE A 1 288 ? 27.08686 52.58127 55.02421 1.000 17.76202 959 ILE A CA 1
ATOM 2020 C C . ILE A 1 288 ? 27.12819 53.31975 56.36202 1.000 15.42332 959 ILE A C 1
ATOM 2021 O O . ILE A 1 288 ? 27.45544 54.50771 56.40369 1.000 21.01999 959 ILE A O 1
ATOM 2026 N N . SER A 1 289 ? 26.76830 52.62893 57.44422 1.000 21.74040 960 SER A N 1
ATOM 2027 C CA . SER A 1 289 ? 26.76759 53.24589 58.76396 1.000 21.61816 960 SER A CA 1
ATOM 2028 C C . SER A 1 289 ? 28.20007 53.51357 59.21985 1.000 26.10038 960 SER A C 1
ATOM 2029 O O . SER A 1 289 ? 29.08792 52.68847 58.99969 1.000 23.01470 960 SER A O 1
ATOM 2032 N N . PRO A 1 290 ? 28.46002 54.65768 59.85021 1.000 32.72777 961 PRO A N 1
ATOM 2033 C CA . PRO A 1 290 ? 29.78541 54.85403 60.45858 1.000 35.59327 961 PRO A CA 1
ATOM 2034 C C . PRO A 1 290 ? 30.07230 53.85620 61.56298 1.000 41.03172 961 PRO A C 1
ATOM 2035 O O . PRO A 1 290 ? 31.23994 53.69003 61.93916 1.000 45.45251 961 PRO A O 1
ATOM 2039 N N . LEU A 1 291 ? 29.04397 53.17307 62.07779 1.000 28.74422 962 LEU A N 1
ATOM 2040 C CA . LEU A 1 291 ? 29.24800 52.08575 63.02476 1.000 43.17868 962 LEU A CA 1
ATOM 2041 C C . LEU A 1 291 ? 30.03426 50.94725 62.41649 1.000 40.78239 962 LEU A C 1
ATOM 2042 O O . LEU A 1 291 ? 30.61318 50.13979 63.15177 1.000 46.60282 962 LEU A O 1
ATOM 2047 N N . GLY A 1 292 ? 30.04983 50.84323 61.09230 1.000 32.52940 963 GLY A N 1
ATOM 2048 C CA . GLY A 1 292 ? 30.67020 49.73491 60.42062 1.000 33.23944 963 GLY A CA 1
ATOM 2049 C C . GLY A 1 292 ? 31.87646 50.19313 59.63251 1.000 41.01220 963 GLY A C 1
ATOM 2050 O O . GLY A 1 292 ? 32.10723 51.38032 59.40912 1.000 44.39947 963 GLY A O 1
ATOM 2051 N N . ILE A 1 293 ? 32.66227 49.20983 59.22527 1.000 31.21029 964 ILE A N 1
ATOM 2052 C CA A ILE A 1 293 ? 33.84667 49.43460 58.40928 0.500 40.47835 964 ILE A CA 1
ATOM 2053 C CA B ILE A 1 293 ? 33.84668 49.43461 58.40930 0.500 40.47835 964 ILE A CA 1
ATOM 2054 C C . ILE A 1 293 ? 33.49300 49.11293 56.96520 1.000 27.12231 964 ILE A C 1
ATOM 2055 O O . ILE A 1 293 ? 33.08760 47.98508 56.64691 1.000 27.70680 964 ILE A O 1
ATOM 2064 N N . LEU A 1 294 ? 33.65992 50.09151 56.08633 1.000 29.43051 965 LEU A N 1
ATOM 2065 C CA . LEU A 1 294 ? 33.30304 49.89267 54.68988 1.000 27.10638 965 LEU A CA 1
ATOM 2066 C C . LEU A 1 294 ? 34.40139 49.11859 54.01704 1.000 28.99202 965 LEU A C 1
ATOM 2067 O O . LEU A 1 294 ? 35.57768 49.43493 54.17380 1.000 36.16298 965 LEU A O 1
ATOM 2072 N N . TYR A 1 295 ? 34.02047 48.12009 53.25401 1.000 30.14343 966 TYR A N 1
ATOM 2073 C CA . TYR A 1 295 ? 34.97803 47.25311 52.59527 1.000 40.39329 966 TYR A CA 1
ATOM 2074 C C . TYR A 1 295 ? 34.93816 47.34599 51.08705 1.000 40.85401 966 TYR A C 1
ATOM 2075 O O . TYR A 1 295 ? 35.90771 46.92658 50.44418 1.000 34.03532 966 TYR A O 1
ATOM 2084 N N . THR A 1 296 ? 33.86269 47.87424 50.50244 1.000 36.83148 967 THR A N 1
ATOM 2085 C CA . THR A 1 296 ? 33.77831 48.03670 49.05744 1.000 45.94177 967 THR A CA 1
ATOM 2086 C C . THR A 1 296 ? 33.07750 49.34590 48.73622 1.000 38.49389 967 THR A C 1
ATOM 2087 O O . THR A 1 296 ? 32.25106 49.84104 49.52145 1.000 29.02557 967 THR A O 1
ATOM 2091 N N . PRO A 1 297 ? 33.36057 49.90729 47.58208 1.000 30.30276 968 PRO A N 1
ATOM 2092 C CA . PRO A 1 297 ? 32.48011 50.95741 47.05535 1.000 25.29795 968 PRO A CA 1
ATOM 2093 C C . PRO A 1 297 ? 31.15197 50.29494 46.71458 1.000 25.92752 968 PRO A C 1
ATOM 2094 O O . PRO A 1 297 ? 31.01399 49.08238 46.89635 1.000 26.86557 968 PRO A O 1
ATOM 2098 N N . ALA A 1 298 ? 30.18389 51.03925 46.18883 1.000 25.93453 969 ALA A N 1
ATOM 2099 C CA . ALA A 1 298 ? 28.90796 50.45293 45.79180 1.000 23.40571 969 ALA A CA 1
ATOM 2100 C C . ALA A 1 298 ? 29.00674 50.01369 44.32723 1.000 26.11977 969 ALA A C 1
ATOM 2101 O O . ALA A 1 298 ? 29.05531 50.85196 43.43082 1.000 25.69833 969 ALA A O 1
ATOM 2103 N N . LEU A 1 299 ? 29.03728 48.69858 44.08308 1.000 23.69601 970 LEU A N 1
ATOM 2104 C CA . LEU A 1 299 ? 29.38995 48.13477 42.78201 1.000 20.69707 970 LEU A CA 1
ATOM 2105 C C . LEU A 1 299 ? 28.16588 47.52173 42.09831 1.000 15.50163 970 LEU A C 1
ATOM 2106 O O . LEU A 1 299 ? 27.38311 46.81470 42.73130 1.000 20.70410 970 LEU A O 1
ATOM 2111 N N . LYS A 1 300 ? 28.04030 47.72750 40.78908 1.000 15.85498 971 LYS A N 1
ATOM 2112 C CA . LYS A 1 300 ? 26.93615 47.09647 40.05582 1.000 17.68844 971 LYS A CA 1
ATOM 2113 C C . LYS A 1 300 ? 27.00883 45.57010 40.05328 1.000 24.79853 971 LYS A C 1
ATOM 2114 O O . LYS A 1 300 ? 28.08232 44.96282 39.92832 1.000 21.99621 971 LYS A O 1
ATOM 2120 N N . VAL A 1 301 ? 25.84215 44.93314 40.18710 1.000 19.66048 972 VAL A N 1
ATOM 2121 C CA . VAL A 1 301 ? 25.77707 43.47080 40.23626 1.000 20.48178 972 VAL A CA 1
ATOM 2122 C C . VAL A 1 301 ? 24.72193 43.00060 39.24630 1.000 24.30016 972 VAL A C 1
ATOM 2123 O O . VAL A 1 301 ? 23.70256 43.65594 39.04977 1.000 23.29772 972 VAL A O 1
ATOM 2127 N N . MET A 1 302 ? 24.92888 41.81590 38.67455 1.000 26.12820 973 MET A N 1
ATOM 2128 C CA . MET A 1 302 ? 24.14473 41.42062 37.50766 1.000 35.51490 973 MET A CA 1
ATOM 2129 C C . MET A 1 302 ? 22.68617 41.10806 37.85682 1.000 36.62651 973 MET A C 1
ATOM 2130 O O . MET A 1 302 ? 21.77109 41.53964 37.14454 1.000 46.50508 973 MET A O 1
ATOM 2132 N N . GLU A 1 303 ? 22.43541 40.38464 38.94439 1.000 33.40068 974 GLU A N 1
ATOM 2133 C CA . GLU A 1 303 ? 21.14811 39.69502 39.05655 1.000 54.27117 974 GLU A CA 1
ATOM 2134 C C . GLU A 1 303 ? 19.96403 40.65650 39.24901 1.000 46.34454 974 GLU A C 1
ATOM 2135 O O . GLU A 1 303 ? 20.10344 41.76821 39.76602 1.000 54.83353 974 GLU A O 1
ATOM 2141 N N . GLY A 1 304 ? 18.79165 40.21629 38.78583 1.000 32.97861 975 GLY A N 1
ATOM 2142 C CA . GLY A 1 304 ? 17.53510 40.93779 38.86900 1.000 22.08455 975 GLY A CA 1
ATOM 2143 C C . GLY A 1 304 ? 17.12058 41.33884 40.27818 1.000 23.44420 975 GLY A C 1
ATOM 2144 O O . GLY A 1 304 ? 17.07334 42.53189 40.54204 1.000 21.80617 975 GLY A O 1
ATOM 2145 N N . HIS A 1 305 ? 16.77077 40.40213 41.17030 1.000 15.43850 976 HIS A N 1
ATOM 2146 C CA . HIS A 1 305 ? 16.42961 40.74134 42.55436 1.000 14.04631 976 HIS A CA 1
ATOM 2147 C C . HIS A 1 305 ? 17.68973 40.94289 43.39812 1.000 13.92285 976 HIS A C 1
ATOM 2148 O O . HIS A 1 305 ? 18.79287 40.51402 43.03479 1.000 17.39860 976 HIS A O 1
ATOM 2155 N N . GLY A 1 306 ? 17.51293 41.56424 44.56425 1.000 14.01998 977 GLY A N 1
ATOM 2156 C CA . GLY A 1 306 ? 18.61556 41.78937 45.49429 1.000 13.64510 977 GLY A CA 1
ATOM 2157 C C . GLY A 1 306 ? 18.94993 40.53077 46.29022 1.000 13.72445 977 GLY A C 1
ATOM 2158 O O . GLY A 1 306 ? 18.37869 39.45516 46.08478 1.000 14.59753 977 GLY A O 1
ATOM 2159 N N . GLU A 1 307 ? 19.87764 40.68689 47.23082 1.000 13.81827 978 GLU A N 1
ATOM 2160 C CA . GLU A 1 307 ? 20.19303 39.64276 48.20477 1.000 16.47078 978 GLU A CA 1
ATOM 2161 C C . GLU A 1 307 ? 21.05500 40.23155 49.31097 1.000 16.48950 978 GLU A C 1
ATOM 2162 O O . GLU A 1 307 ? 21.61210 41.31947 49.15143 1.000 17.43381 978 GLU A O 1
ATOM 2168 N N . VAL A 1 308 ? 21.13673 39.51785 50.45004 1.000 15.35101 979 VAL A N 1
ATOM 2169 C CA . VAL A 1 308 ? 22.00359 39.89184 51.57528 1.000 14.14277 979 VAL A CA 1
ATOM 2170 C C . VAL A 1 308 ? 22.84673 38.68040 51.96205 1.000 17.44437 979 VAL A C 1
ATOM 2171 O O . VAL A 1 308 ? 22.30917 37.57802 52.11818 1.000 16.92614 979 VAL A O 1
ATOM 2175 N N . ASN A 1 309 ? 24.15160 38.88541 52.12930 1.000 15.30558 980 ASN A N 1
ATOM 2176 C CA . ASN A 1 309 ? 25.03440 37.82215 52.62735 1.000 20.83549 980 ASN A CA 1
ATOM 2177 C C . ASN A 1 309 ? 25.67521 38.24367 53.94421 1.000 21.76027 980 ASN A C 1
ATOM 2178 O O . ASN A 1 309 ? 26.29327 39.31562 54.01740 1.000 23.31507 980 ASN A O 1
ATOM 2183 N N . ILE A 1 310 ? 25.50576 37.41787 54.99387 1.000 18.49239 981 ILE A N 1
ATOM 2184 C CA . ILE A 1 310 ? 26.07687 37.68147 56.31773 1.000 17.47814 981 ILE A CA 1
ATOM 2185 C C . ILE A 1 310 ? 27.02526 36.53249 56.62682 1.000 21.88360 981 ILE A C 1
ATOM 2186 O O . ILE A 1 310 ? 26.75657 35.38595 56.26306 1.000 20.23140 981 ILE A O 1
ATOM 2191 N N . LYS A 1 311 ? 28.15798 36.85529 57.23025 1.000 17.98036 982 LYS A N 1
ATOM 2192 C CA . LYS A 1 311 ? 29.17478 35.85815 57.55429 1.000 20.65470 982 LYS A CA 1
ATOM 2193 C C . LYS A 1 311 ? 29.85865 36.20815 58.87328 1.000 28.18329 982 LYS A C 1
ATOM 2194 O O . LYS A 1 311 ? 29.98957 37.37644 59.23920 1.000 22.77358 982 LYS A O 1
ATOM 2200 N N . HIS A 1 312 ? 30.31576 35.17961 59.58435 1.000 26.96248 983 HIS A N 1
ATOM 2201 C CA . HIS A 1 312 ? 31.25671 35.38642 60.68046 1.000 25.28016 983 HIS A CA 1
ATOM 2202 C C . HIS A 1 312 ? 32.06124 34.11135 60.81101 1.000 26.36128 983 HIS A C 1
ATOM 2203 O O . HIS A 1 312 ? 31.72871 33.09375 60.21204 1.000 26.91008 983 HIS A O 1
ATOM 2210 N N . TYR A 1 313 ? 33.13870 34.18627 61.58621 1.000 38.21200 984 TYR A N 1
ATOM 2211 C CA . TYR A 1 313 ? 34.15724 33.14620 61.61121 1.000 46.24160 984 TYR A CA 1
ATOM 2212 C C . TYR A 1 313 ? 34.28314 32.60944 63.03039 1.000 44.61227 984 TYR A C 1
ATOM 2213 O O . TYR A 1 313 ? 34.31462 33.38305 63.99300 1.000 36.66516 984 TYR A O 1
ATOM 2222 N N . LEU A 1 314 ? 34.29180 31.28851 63.16367 1.000 36.57256 985 LEU A N 1
ATOM 2223 C CA . LEU A 1 314 ? 34.41114 30.68031 64.48054 1.000 55.15733 985 LEU A CA 1
ATOM 2224 C C . LEU A 1 314 ? 35.78845 30.97760 65.07530 1.000 45.61692 985 LEU A C 1
ATOM 2225 O O . LEU A 1 314 ? 35.93707 31.10558 66.28755 1.000 56.05788 985 LEU A O 1
ATOM 2230 N N . THR B 1 9 ? 29.17040 37.80435 34.66522 1.000 54.69827 680 THR B N 1
ATOM 2231 C CA . THR B 1 9 ? 29.64297 37.32498 35.96471 1.000 57.66278 680 THR B CA 1
ATOM 2232 C C . THR B 1 9 ? 31.15685 37.07494 35.95080 1.000 55.85638 680 THR B C 1
ATOM 2233 O O . THR B 1 9 ? 31.78338 36.90786 37.00285 1.000 48.52775 680 THR B O 1
ATOM 2237 N N . VAL B 1 10 ? 31.73436 37.04748 34.74935 1.000 32.94666 681 VAL B N 1
ATOM 2238 C CA . VAL B 1 10 ? 33.16723 36.83190 34.59522 1.000 27.22636 681 VAL B CA 1
ATOM 2239 C C . VAL B 1 10 ? 33.89738 38.11365 34.97549 1.000 30.72781 681 VAL B C 1
ATOM 2240 O O . VAL B 1 10 ? 33.41877 39.22291 34.72978 1.000 27.47421 681 VAL B O 1
ATOM 2244 N N . HIS B 1 11 ? 35.04771 37.96617 35.61696 1.000 24.05333 682 HIS B N 1
ATOM 2245 C CA . HIS B 1 11 ? 35.84609 39.13750 35.94908 1.000 20.28508 682 HIS B CA 1
ATOM 2246 C C . HIS B 1 11 ? 37.26249 38.66220 36.14586 1.000 18.45888 682 HIS B C 1
ATOM 2247 O O . HIS B 1 11 ? 37.53513 37.46717 36.30157 1.000 20.06787 682 HIS B O 1
ATOM 2254 N N . TRP B 1 12 ? 38.16727 39.61614 36.11424 1.000 12.83370 683 TRP B N 1
ATOM 2255 C CA . TRP B 1 12 ? 39.58774 39.33617 36.20574 1.000 12.62110 683 TRP B CA 1
ATOM 2256 C C . TRP B 1 12 ? 40.10368 40.14478 37.37545 1.000 14.40627 683 TRP B C 1
ATOM 2257 O O . TRP B 1 12 ? 40.05630 41.38086 37.33614 1.000 14.51425 683 TRP B O 1
ATOM 2268 N N . LEU B 1 13 ? 40.59991 39.44846 38.40659 1.000 13.29644 684 LEU B N 1
ATOM 2269 C CA . LEU B 1 13 ? 41.06153 40.07071 39.64965 1.000 12.33637 684 LEU B CA 1
ATOM 2270 C C . LEU B 1 13 ? 42.58266 39.92239 39.74538 1.000 15.54564 684 LEU B C 1
ATOM 2271 O O . LEU B 1 13 ? 43.11779 38.80643 39.84967 1.000 14.80471 684 LEU B O 1
ATOM 2276 N N . PHE B 1 14 ? 43.27207 41.05837 39.66804 1.000 11.48812 685 PHE B N 1
ATOM 2277 C CA . PHE B 1 14 ? 44.72958 41.12506 39.76658 1.000 11.16230 685 PHE B CA 1
ATOM 2278 C C . PHE B 1 14 ? 45.11797 41.44955 41.20263 1.000 12.11811 685 PHE B C 1
ATOM 2279 O O . PHE B 1 14 ? 44.56351 42.38392 41.81242 1.000 13.84280 685 PHE B O 1
ATOM 2287 N N . THR B 1 15 ? 46.09708 40.71296 41.73107 1.000 11.78017 686 THR B N 1
ATOM 2288 C CA . THR B 1 15 ? 46.57388 40.91481 43.09215 1.000 12.15142 686 THR B CA 1
ATOM 2289 C C . THR B 1 15 ? 48.07620 41.15419 43.06112 1.000 11.61991 686 THR B C 1
ATOM 2290 O O . THR B 1 15 ? 48.67595 41.26952 41.99515 1.000 14.10914 686 THR B O 1
ATOM 2294 N N . THR B 1 16 ? 48.69900 41.22996 44.24561 1.000 11.62838 687 THR B N 1
ATOM 2295 C CA . THR B 1 16 ? 50.16645 41.32273 44.28182 1.000 10.64531 687 THR B CA 1
ATOM 2296 C C . THR B 1 16 ? 50.83582 39.95300 44.07055 1.000 13.13000 687 THR B C 1
ATOM 2297 O O . THR B 1 16 ? 52.07956 39.83795 44.20094 1.000 11.98165 687 THR B O 1
ATOM 2301 N N . CYS B 1 17 ? 50.03619 38.91271 43.76343 1.000 11.74950 688 CYS B N 1
ATOM 2302 C CA . CYS B 1 17 ? 50.57741 37.56603 43.53580 1.000 12.25327 688 CYS B CA 1
ATOM 2303 C C . CYS B 1 17 ? 51.35984 37.03428 44.74070 1.000 12.71911 688 CYS B C 1
ATOM 2304 O O . CYS B 1 17 ? 52.28319 36.23668 44.58130 1.000 19.59758 688 CYS B O 1
ATOM 2307 N N . GLY B 1 18 ? 50.99948 37.46706 45.94987 1.000 16.16582 689 GLY B N 1
ATOM 2308 C CA . GLY B 1 18 ? 51.69592 37.03576 47.13907 1.000 19.02450 689 GLY B CA 1
ATOM 2309 C C . GLY B 1 18 ? 52.90696 37.86618 47.49705 1.000 18.65000 689 GLY B C 1
ATOM 2310 O O . GLY B 1 18 ? 53.54646 37.61102 48.53702 1.000 20.69947 689 GLY B O 1
ATOM 2311 N N . ALA B 1 19 ? 53.26871 38.82999 46.65613 1.000 16.46407 690 ALA B N 1
ATOM 2312 C CA . ALA B 1 19 ? 54.44179 39.66404 46.90746 1.000 14.02552 690 ALA B CA 1
ATOM 2313 C C . ALA B 1 19 ? 54.08355 40.73543 47.93880 1.000 13.76400 690 ALA B C 1
ATOM 2314 O O . ALA B 1 19 ? 52.92350 41.16232 48.05877 1.000 15.49628 690 ALA B O 1
ATOM 2316 N N . SER B 1 20 ? 55.09418 41.18903 48.68462 1.000 13.61724 691 SER B N 1
ATOM 2317 C CA . SER B 1 20 ? 54.94116 42.28957 49.62055 1.000 14.53512 691 SER B CA 1
ATOM 2318 C C . SER B 1 20 ? 56.24414 43.06499 49.62814 1.000 12.31396 691 SER B C 1
ATOM 2319 O O . SER B 1 20 ? 57.23626 42.62308 49.03638 1.000 15.11377 691 SER B O 1
ATOM 2322 N N . GLY B 1 21 ? 56.24367 44.19913 50.31751 1.000 12.19290 692 GLY B N 1
ATOM 2323 C CA . GLY B 1 21 ? 57.45277 44.98850 50.43684 1.000 12.18848 692 GLY B CA 1
ATOM 2324 C C . GLY B 1 21 ? 57.66908 45.92510 49.25509 1.000 12.00366 692 GLY B C 1
ATOM 2325 O O . GLY B 1 21 ? 56.74450 46.20854 48.49418 1.000 13.44634 692 GLY B O 1
ATOM 2326 N N . PRO B 1 22 ? 58.91327 46.37964 49.05537 1.000 11.54325 693 PRO B N 1
ATOM 2327 C CA . PRO B 1 22 ? 59.18198 47.39027 48.02046 1.000 10.20436 693 PRO B CA 1
ATOM 2328 C C . PRO B 1 22 ? 59.23956 46.86937 46.59791 1.000 12.42785 693 PRO B C 1
ATOM 2329 O O . PRO B 1 22 ? 59.17881 47.70703 45.67226 1.000 11.91295 693 PRO B O 1
ATOM 2333 N N . HIS B 1 23 ? 59.31468 45.55075 46.37986 1.000 12.11704 694 HIS B N 1
ATOM 2334 C CA . HIS B 1 23 ? 59.52849 44.98015 45.04787 1.000 12.72402 694 HIS B CA 1
ATOM 2335 C C . HIS B 1 23 ? 58.31581 44.17156 44.61791 1.000 12.89867 694 HIS B C 1
ATOM 2336 O O . HIS B 1 23 ? 57.71489 43.45783 45.42679 1.000 13.04124 694 HIS B O 1
ATOM 2343 N N . GLY B 1 24 ? 57.94885 44.28576 43.33875 1.000 12.33830 695 GLY B N 1
ATOM 2344 C CA . GLY B 1 24 ? 56.80650 43.57325 42.81539 1.000 11.51812 695 GLY B CA 1
ATOM 2345 C C . GLY B 1 24 ? 57.04538 42.06698 42.58530 1.000 11.13325 695 GLY B C 1
ATOM 2346 O O . GLY B 1 24 ? 58.14169 41.50675 42.81706 1.000 13.04577 695 GLY B O 1
ATOM 2347 N N . PRO B 1 25 ? 55.97806 41.37758 42.18856 1.000 11.91737 696 PRO B N 1
ATOM 2348 C CA . PRO B 1 25 ? 56.05287 39.91596 42.04424 1.000 12.96747 696 PRO B CA 1
ATOM 2349 C C . PRO B 1 25 ? 56.85232 39.48014 40.83487 1.000 11.62128 696 PRO B C 1
ATOM 2350 O O . PRO B 1 25 ? 57.09355 40.23557 39.88345 1.000 13.66467 696 PRO B O 1
ATOM 2354 N N . THR B 1 26 ? 57.26952 38.21399 40.89083 1.000 14.50523 697 THR B N 1
ATOM 2355 C CA . THR B 1 26 ? 57.88688 37.55278 39.74857 1.000 16.15187 697 THR B CA 1
ATOM 2356 C C . THR B 1 26 ? 56.82607 36.83993 38.92021 1.000 12.90477 697 THR B C 1
ATOM 2357 O O . THR B 1 26 ? 55.71394 36.58127 39.38637 1.000 13.66933 697 THR B O 1
ATOM 2361 N N . GLN B 1 27 ? 57.21555 36.46362 37.68925 1.000 15.42436 698 GLN B N 1
ATOM 2362 C CA . GLN B 1 27 ? 56.34399 35.61988 36.86925 1.000 17.25423 698 GLN B CA 1
ATOM 2363 C C . GLN B 1 27 ? 55.95277 34.35551 37.61272 1.000 19.13431 698 GLN B C 1
ATOM 2364 O O . GLN B 1 27 ? 54.79885 33.92762 37.55373 1.000 16.78443 698 GLN B O 1
ATOM 2370 N N . ALA B 1 28 ? 56.89312 33.74215 38.32177 1.000 17.47709 699 ALA B N 1
ATOM 2371 C CA . ALA B 1 28 ? 56.55684 32.50604 39.01189 1.000 20.76258 699 ALA B CA 1
ATOM 2372 C C . ALA B 1 28 ? 55.55630 32.74282 40.12430 1.000 19.23221 699 ALA B C 1
ATOM 2373 O O . ALA B 1 28 ? 54.69468 31.89314 40.36598 1.000 18.40040 699 ALA B O 1
ATOM 2375 N N . GLN B 1 29 ? 55.66940 33.88001 40.82963 1.000 16.42196 700 GLN B N 1
ATOM 2376 C CA . GLN B 1 29 ? 54.70689 34.19954 41.87033 1.000 16.38326 700 GLN B CA 1
ATOM 2377 C C . GLN B 1 29 ? 53.31485 34.38220 41.27085 1.000 14.77157 700 GLN B C 1
ATOM 2378 O O . GLN B 1 29 ? 52.31439 33.92744 41.84510 1.000 16.07406 700 GLN B O 1
ATOM 2384 N N . CYS B 1 30 ? 53.21355 35.10058 40.14762 1.000 14.55897 701 CYS B N 1
ATOM 2385 C CA . CYS B 1 30 ? 51.87715 35.26838 39.56378 1.000 15.33154 701 CYS B CA 1
ATOM 2386 C C . CYS B 1 30 ? 51.35211 33.95978 38.98665 1.000 16.06679 701 CYS B C 1
ATOM 2387 O O . CYS B 1 30 ? 50.14134 33.70530 39.04649 1.000 16.21933 701 CYS B O 1
ATOM 2390 N N . ASN B 1 31 ? 52.24651 33.13149 38.42562 1.000 14.86302 702 ASN B N 1
ATOM 2391 C CA . ASN B 1 31 ? 51.78331 31.83298 37.92294 1.000 20.23476 702 ASN B CA 1
ATOM 2392 C C . ASN B 1 31 ? 51.23433 30.99462 39.05629 1.000 17.31488 702 ASN B C 1
ATOM 2393 O O . ASN B 1 31 ? 50.16864 30.36634 38.91670 1.000 19.85192 702 ASN B O 1
ATOM 2398 N N . ASN B 1 32 ? 51.92014 30.99360 40.19664 1.000 17.75279 703 ASN B N 1
ATOM 2399 C CA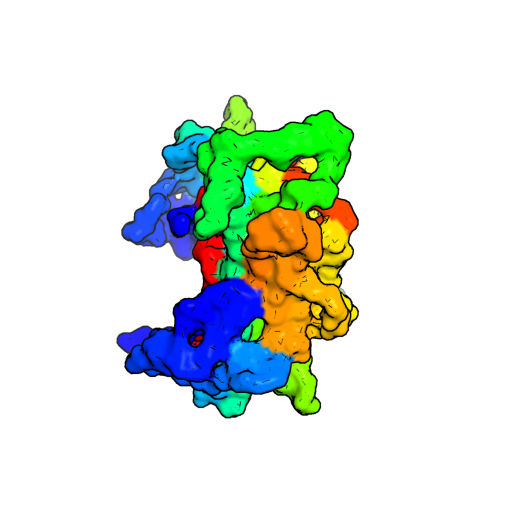 . ASN B 1 32 ? 51.38932 30.28335 41.35641 1.000 19.39062 703 ASN B CA 1
ATOM 2400 C C . ASN B 1 32 ? 50.08223 30.91112 41.86052 1.000 20.48642 703 ASN B C 1
ATOM 2401 O O . ASN B 1 32 ? 49.10742 30.20373 42.11672 1.000 20.96980 703 ASN B O 1
ATOM 2406 N N . ALA B 1 33 ? 50.02543 32.24297 41.99252 1.000 17.58543 704 ALA B N 1
ATOM 2407 C CA . ALA B 1 33 ? 48.82982 32.87159 42.55655 1.000 18.06453 704 ALA B CA 1
ATOM 2408 C C . ALA B 1 33 ? 47.60423 32.70157 41.66487 1.000 16.02940 704 ALA B C 1
ATOM 2409 O O . ALA B 1 33 ? 46.47329 32.64627 42.17066 1.000 20.20711 704 ALA B O 1
ATOM 2411 N N . TYR B 1 34 ? 47.79994 32.69188 40.34241 1.000 15.54765 705 TYR B N 1
ATOM 2412 C CA . TYR B 1 34 ? 46.70963 32.69491 39.38243 1.000 18.10325 705 TYR B CA 1
ATOM 2413 C C . TYR B 1 34 ? 46.38042 31.29104 38.87670 1.000 18.77840 705 TYR B C 1
ATOM 2414 O O . TYR B 1 34 ? 45.54270 31.13280 37.97657 1.000 17.10923 705 TYR B O 1
ATOM 2423 N N . GLN B 1 35 ? 47.03720 30.27930 39.41677 1.000 16.00810 706 GLN B N 1
ATOM 2424 C CA . GLN B 1 35 ? 46.75604 28.93140 38.94392 1.000 18.94064 706 GLN B CA 1
ATOM 2425 C C . GLN B 1 35 ? 45.29583 28.58875 39.20799 1.000 19.92657 706 GLN B C 1
ATOM 2426 O O . GLN B 1 35 ? 44.70341 28.96867 40.22348 1.000 21.75174 706 GLN B O 1
ATOM 2432 N N . ASN B 1 36 ? 44.69475 27.91900 38.25247 1.000 21.02496 707 ASN B N 1
ATOM 2433 C CA . ASN B 1 36 ? 43.29755 27.54811 38.37875 1.000 20.52702 707 ASN B CA 1
ATOM 2434 C C . ASN B 1 36 ? 42.35413 28.73347 38.35324 1.000 19.22222 707 ASN B C 1
ATOM 2435 O O . ASN B 1 36 ? 41.18866 28.60925 38.73484 1.000 20.33195 707 ASN B O 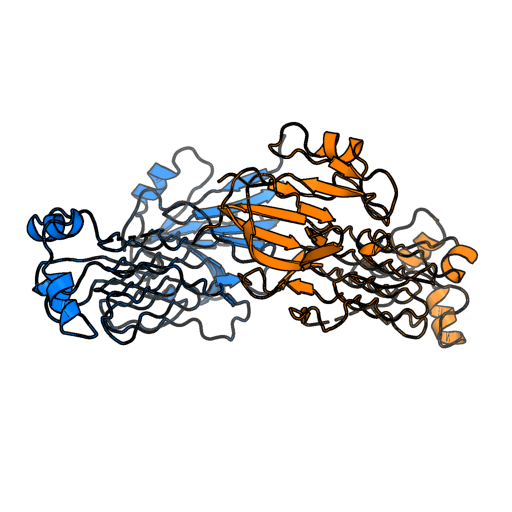1
ATOM 2440 N N . SER B 1 37 ? 42.81102 29.89806 37.89745 1.000 17.85073 708 SER B N 1
ATOM 2441 C CA . SER B 1 37 ? 41.92356 31.02813 37.68801 1.000 16.44415 708 SER B CA 1
ATOM 2442 C C . SER B 1 37 ? 41.77925 31.26239 36.17922 1.000 17.92464 708 SER B C 1
ATOM 2443 O O . SER B 1 37 ? 42.41296 30.58378 35.37828 1.000 18.38848 708 SER B O 1
ATOM 2446 N N . ASN B 1 38 ? 40.97451 32.24350 35.79581 1.000 15.82795 709 ASN B N 1
ATOM 2447 C CA . ASN B 1 38 ? 40.85216 32.67860 34.40481 1.000 18.32528 709 ASN B CA 1
ATOM 2448 C C . ASN B 1 38 ? 41.87708 33.74709 34.01141 1.000 19.07037 709 ASN B C 1
ATOM 2449 O O . ASN B 1 38 ? 41.74385 34.35416 32.94541 1.000 22.52653 709 ASN B O 1
ATOM 2454 N N . LEU B 1 39 ? 42.87832 34.01080 34.84385 1.000 15.60272 710 LEU B N 1
ATOM 2455 C CA . LEU B 1 39 ? 43.81013 35.10001 34.60732 1.000 17.27865 710 LEU B CA 1
ATOM 2456 C C . LEU B 1 39 ? 45.17887 34.53980 34.22055 1.000 21.75754 710 LEU B C 1
ATOM 2457 O O . LEU B 1 39 ? 45.73814 33.70028 34.93098 1.000 20.14198 710 LEU B O 1
ATOM 2462 N N . SER B 1 40 ? 45.71908 35.02933 33.10640 1.000 15.93043 711 SER B N 1
ATOM 2463 C CA . SER B 1 40 ? 47.08855 34.77878 32.68765 1.000 16.95413 711 SER B CA 1
ATOM 2464 C C . SER B 1 40 ? 47.70705 36.14226 32.41249 1.000 16.00473 711 SER B C 1
ATOM 2465 O O . SER B 1 40 ? 47.09911 36.98128 31.73909 1.000 17.12890 711 SER B O 1
ATOM 2468 N N . VAL B 1 41 ? 48.89848 36.37829 32.94989 1.000 14.77455 712 VAL B N 1
ATOM 2469 C CA . VAL B 1 41 ? 49.62335 37.62257 32.72225 1.000 11.66903 712 VAL B CA 1
ATOM 2470 C C . VAL B 1 41 ? 51.07306 37.29173 32.40173 1.000 14.34798 712 VAL B C 1
ATOM 2471 O O . VAL B 1 41 ? 51.60060 36.24624 32.80011 1.000 16.44819 712 VAL B O 1
ATOM 2475 N N . GLU B 1 42 ? 51.72732 38.22139 31.72407 1.000 15.30719 713 GLU B N 1
ATOM 2476 C CA . GLU B 1 42 ? 53.17509 38.24139 31.57287 1.000 16.23035 713 GLU B CA 1
ATOM 2477 C C . GLU B 1 42 ? 53.73812 39.27441 32.52989 1.000 13.60053 713 GLU B C 1
ATOM 2478 O O . GLU B 1 42 ? 53.27340 40.41673 32.53078 1.000 16.90068 713 GLU B O 1
ATOM 2484 N N . VAL B 1 43 ? 54.70677 38.88465 33.35109 1.000 14.53175 714 VAL B N 1
ATOM 2485 C CA . VAL B 1 43 ? 55.30396 39.79582 34.31872 1.000 14.67402 714 VAL B CA 1
ATOM 2486 C C . VAL B 1 43 ? 56.69282 40.15744 33.83379 1.000 18.05553 714 VAL B C 1
ATOM 2487 O O . VAL B 1 43 ? 57.50234 39.26622 33.55857 1.000 22.79415 714 VAL B O 1
ATOM 2491 N N . GLY B 1 44 ? 56.97932 41.45923 33.76306 1.000 25.16668 715 GLY B N 1
ATOM 2492 C CA . GLY B 1 44 ? 58.32458 41.87570 33.39052 1.000 28.17260 715 GLY B CA 1
ATOM 2493 C C . GLY B 1 44 ? 59.36036 41.39462 34.39238 1.000 22.97212 715 GLY B C 1
ATOM 2494 O O . GLY B 1 44 ? 59.12547 41.37819 35.60681 1.000 19.62430 715 GLY B O 1
ATOM 2495 N N . SER B 1 45 ? 60.53739 41.00941 33.87744 1.000 25.26690 716 SER B N 1
ATOM 2496 C CA . SER B 1 45 ? 61.60277 40.46286 34.71147 1.000 26.69767 716 SER B CA 1
ATOM 2497 C C . SER B 1 45 ? 62.73540 41.44099 34.99100 1.000 31.38693 716 SER B C 1
ATOM 2498 O O . SER B 1 45 ? 63.55803 41.18326 35.88405 1.000 32.79282 716 SER B O 1
ATOM 2501 N N . GLU B 1 46 ? 62.78958 42.55519 34.27307 1.000 26.41983 717 GLU B N 1
ATOM 2502 C CA . GLU B 1 46 ? 63.86489 43.52191 34.41729 1.000 25.82200 717 GLU B CA 1
ATOM 2503 C C . GLU B 1 46 ? 63.36347 44.83814 33.84323 1.000 19.79772 717 GLU B C 1
ATOM 2504 O O . GLU B 1 46 ? 62.30427 44.91515 33.21715 1.000 22.08973 717 GLU B O 1
ATOM 2510 N N . GLY B 1 47 ? 64.11803 45.88892 34.09365 1.000 19.15556 718 GLY B N 1
ATOM 2511 C CA . GLY B 1 47 ? 63.78103 47.16083 33.52317 1.000 16.15900 718 GLY B CA 1
ATOM 2512 C C . GLY B 1 47 ? 62.63405 47.79959 34.26574 1.000 20.14793 718 GLY B C 1
ATOM 2513 O O . GLY B 1 47 ? 62.15655 47.29556 35.29912 1.000 19.42522 718 GLY B O 1
ATOM 2514 N N . PRO B 1 48 ? 62.14813 48.92842 33.74291 1.000 15.84376 719 PRO B N 1
ATOM 2515 C CA . PRO B 1 48 ? 61.08464 49.63177 34.44533 1.000 11.84078 719 PRO B CA 1
ATOM 2516 C C . PRO B 1 48 ? 59.78298 48.85047 34.48156 1.000 16.13288 719 PRO B C 1
ATOM 2517 O O . PRO B 1 48 ? 58.86924 49.25197 35.21204 1.000 14.46107 719 PRO B O 1
ATOM 2521 N N . LEU B 1 49 ? 59.65082 47.75198 33.72737 1.000 13.42411 720 LEU B N 1
ATOM 2522 C CA . LEU B 1 49 ? 58.40837 46.98114 33.75682 1.000 12.75009 720 LEU B CA 1
ATOM 2523 C C . LEU B 1 49 ? 58.45469 45.80921 34.72170 1.000 12.32757 720 LEU B C 1
ATOM 2524 O O . LEU B 1 49 ? 57.48332 45.01976 34.77433 1.000 12.11887 720 LEU B O 1
ATOM 2529 N N . LYS B 1 50 ? 59.54313 45.67371 35.49416 1.000 11.37679 721 LYS B N 1
ATOM 2530 C CA . LYS B 1 50 ? 59.68313 44.54682 36.40997 1.000 11.30620 721 LYS B CA 1
ATOM 2531 C C . LYS B 1 50 ? 58.56703 44.55496 37.46912 1.000 13.47727 721 LYS B C 1
ATOM 2532 O O . LYS B 1 50 ? 58.32076 45.57506 38.13105 1.000 15.56480 721 LYS B O 1
ATOM 2538 N N . GLY B 1 51 ? 57.86522 43.42481 37.62103 1.000 11.07763 722 GLY B N 1
ATOM 2539 C CA . GLY B 1 51 ? 56.78565 43.36311 38.59380 1.000 11.71501 722 GLY B CA 1
ATOM 2540 C C . GLY B 1 51 ? 55.44474 43.87357 38.09361 1.000 9.89962 722 GLY B C 1
ATOM 2541 O O . GLY B 1 51 ? 54.44926 43.79580 38.84217 1.000 12.16829 722 GLY B O 1
ATOM 2542 N N . ILE B 1 52 ? 55.40197 44.42078 36.86200 1.000 11.49590 723 ILE B N 1
ATOM 2543 C CA . ILE B 1 52 ? 54.16773 44.91254 36.24612 1.000 10.45891 723 ILE B CA 1
ATOM 2544 C C . ILE B 1 52 ? 53.53644 43.79670 35.41629 1.000 13.39818 723 ILE B C 1
ATOM 2545 O O . ILE B 1 52 ? 54.21062 43.11005 34.64355 1.000 13.00449 723 ILE B O 1
ATOM 2550 N N . GLN B 1 53 ? 52.24146 43.59086 35.60848 1.000 10.50799 724 GLN B N 1
ATOM 2551 C CA . GLN B 1 53 ? 51.51337 42.48417 34.97905 1.000 8.57059 724 GLN B CA 1
ATOM 2552 C C . GLN B 1 53 ? 50.89277 42.92382 33.66498 1.000 11.78124 724 GLN B C 1
ATOM 2553 O O . GLN B 1 53 ? 50.16435 43.92219 33.61605 1.000 14.94876 724 GLN B O 1
ATOM 2559 N N . ILE B 1 54 ? 51.17822 42.21105 32.59407 1.000 12.55369 725 ILE B N 1
ATOM 2560 C CA . ILE B 1 54 ? 50.71290 42.56734 31.26709 1.000 10.93471 725 ILE B CA 1
ATOM 2561 C C . ILE B 1 54 ? 49.62002 41.59570 30.86106 1.000 13.86892 725 ILE B C 1
ATOM 2562 O O . ILE B 1 54 ? 49.80030 40.36707 30.95457 1.000 12.20215 725 ILE B O 1
ATOM 2567 N N . TRP B 1 55 ? 48.46410 42.13980 30.47136 1.000 12.27234 726 TRP B N 1
ATOM 2568 C CA . TRP B 1 55 ? 47.26814 41.33596 30.24114 1.000 15.43743 726 TRP B CA 1
ATOM 2569 C C . TRP B 1 55 ? 46.67655 41.67347 28.87850 1.000 12.77998 726 TRP B C 1
ATOM 2570 O O . TRP B 1 55 ? 46.56034 42.84673 28.52408 1.000 14.94372 726 TRP B O 1
ATOM 2581 N N . LYS B 1 56 ? 46.32056 40.64583 28.09540 1.000 15.24192 727 LYS B N 1
ATOM 2582 C CA . LYS B 1 56 ? 45.71271 40.88757 26.79230 1.000 16.59190 727 LYS B CA 1
ATOM 2583 C C . LYS B 1 56 ? 44.18597 40.95730 26.90776 1.000 19.75214 727 LYS B C 1
ATOM 2584 O O . LYS B 1 56 ? 43.55096 40.05936 27.47728 1.000 21.46556 727 LYS B O 1
ATOM 2590 N N . VAL B 1 57 ? 43.60222 42.00469 26.33895 1.000 16.08517 728 VAL B N 1
ATOM 2591 C CA . VAL B 1 57 ? 42.16180 42.22983 26.37894 1.000 16.67821 728 VAL B CA 1
ATOM 2592 C C . VAL B 1 57 ? 41.48055 41.15582 25.53638 1.000 21.78628 728 VAL B C 1
ATOM 2593 O O . VAL B 1 57 ? 41.81246 41.02584 24.35514 1.000 21.33553 728 VAL B O 1
ATOM 2597 N N . PRO B 1 58 ? 40.52058 40.39642 26.08258 1.000 18.74650 729 PRO B N 1
ATOM 2598 C CA . PRO B 1 58 ? 39.99115 39.23387 25.34936 1.000 23.01729 729 PRO B CA 1
ATOM 2599 C C . PRO B 1 58 ? 38.94764 39.56240 24.28822 1.000 21.07649 729 PRO B C 1
ATOM 2600 O O . PRO B 1 58 ? 38.68166 38.71477 23.41657 1.000 23.70999 729 PRO B O 1
ATOM 2604 N N . ALA B 1 59 ? 38.34899 40.74335 24.31260 1.000 21.36222 730 ALA B N 1
ATOM 2605 C CA . ALA B 1 59 ? 37.22045 41.01213 23.43640 1.000 22.83982 730 ALA B CA 1
ATOM 2606 C C . ALA B 1 59 ? 36.97700 42.51368 23.39836 1.000 25.76833 730 ALA B C 1
ATOM 2607 O O . ALA B 1 59 ? 37.18929 43.21714 24.39483 1.000 23.48320 730 ALA B O 1
ATOM 2609 N N . THR B 1 60 ? 36.57725 43.01257 22.23279 1.000 23.79730 731 THR B N 1
ATOM 2610 C CA . THR B 1 60 ? 36.24825 44.43149 22.12557 1.000 20.49505 731 THR B CA 1
ATOM 2611 C C . THR B 1 60 ? 34.95446 44.68400 22.88180 1.000 20.89646 731 THR B C 1
ATOM 2612 O O . THR B 1 60 ? 33.93065 44.05440 22.59455 1.000 24.07503 731 THR B O 1
ATOM 2616 N N . ASP B 1 61 ? 35.00621 45.56227 23.88048 1.000 19.79825 732 ASP B N 1
ATOM 2617 C CA . ASP B 1 61 ? 33.82744 45.83163 24.69114 1.000 19.88163 732 ASP B CA 1
ATOM 2618 C C . ASP B 1 61 ? 34.10975 47.06231 25.53785 1.000 19.58788 732 ASP B C 1
ATOM 2619 O O . ASP B 1 61 ? 35.23862 47.56846 25.58153 1.000 17.27266 732 ASP B O 1
ATOM 2624 N N . THR B 1 62 ? 33.06051 47.54903 26.19110 1.000 18.71921 733 THR B N 1
ATOM 2625 C CA . THR B 1 62 ? 33.21564 48.51333 27.27710 1.000 16.49714 733 THR B CA 1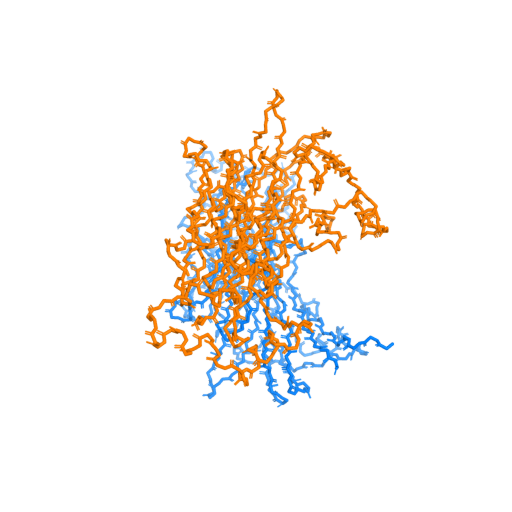
ATOM 2626 C C . THR B 1 62 ? 33.43298 47.70445 28.54482 1.000 13.26460 733 THR B C 1
ATOM 2627 O O . THR B 1 62 ? 32.68522 46.76477 28.81556 1.000 16.24256 733 THR B O 1
ATOM 2631 N N . TYR B 1 63 ? 34.42826 48.10906 29.35471 1.000 14.80582 734 TYR B N 1
ATOM 2632 C CA . TYR B 1 63 ? 34.77232 47.39859 30.58260 1.000 14.27704 734 TYR B CA 1
ATOM 2633 C C . TYR B 1 63 ? 34.77336 48.37185 31.75369 1.000 12.91532 734 TYR B C 1
ATOM 2634 O O . TYR B 1 63 ? 35.06283 49.56451 31.59720 1.000 14.97424 734 TYR B O 1
ATOM 2643 N N . SER B 1 64 ? 34.51362 47.85824 32.94171 1.000 11.30411 735 SER B N 1
ATOM 2644 C CA . SER B 1 64 ? 34.80148 48.62268 34.15196 1.000 11.59816 735 SER B CA 1
ATOM 2645 C C . SER B 1 64 ? 36.15617 48.17221 34.68852 1.000 10.62161 735 SER B C 1
ATOM 2646 O O . SER B 1 64 ? 36.48335 46.98006 34.67146 1.000 12.82457 735 SER B O 1
ATOM 2649 N N . ILE B 1 65 ? 36.96770 49.13293 35.08873 1.000 13.04700 736 ILE B N 1
ATOM 2650 C CA . ILE B 1 65 ? 38.31274 48.87521 35.61283 1.000 13.24634 736 ILE B CA 1
ATOM 2651 C C . ILE B 1 65 ? 38.31862 49.54611 36.98611 1.000 11.06702 736 ILE B C 1
ATOM 2652 O O . ILE B 1 65 ? 38.20837 50.77158 37.06271 1.000 11.56087 736 ILE B O 1
ATOM 2657 N N . SER B 1 66 ? 38.42856 48.74815 38.05957 1.000 9.88489 737 SER B N 1
ATOM 2658 C CA . SER B 1 66 ? 38.40624 49.24160 39.44034 1.000 10.11687 737 SER B CA 1
ATOM 2659 C C . SER B 1 66 ? 39.79855 49.03679 40.02268 1.000 12.49175 737 SER B C 1
ATOM 2660 O O . SER B 1 66 ? 40.28494 47.90053 40.04817 1.000 15.42857 737 SER B O 1
ATOM 2663 N N . GLY B 1 67 ? 40.44162 50.09900 40.45098 1.000 11.93892 738 GLY B N 1
ATOM 2664 C CA . GLY B 1 67 ? 41.75840 50.01198 41.06111 1.000 11.76354 738 GLY B CA 1
ATOM 2665 C C . GLY B 1 67 ? 41.68087 50.41455 42.51944 1.000 13.85160 738 GLY B C 1
ATOM 2666 O O . GLY B 1 67 ? 40.96702 51.35630 42.88860 1.000 10.67764 738 GLY B O 1
ATOM 2667 N N . TYR B 1 68 ? 42.47219 49.75881 43.33519 1.000 8.33720 739 TYR B N 1
ATOM 2668 C CA . TYR B 1 68 ? 42.56134 50.06623 44.74658 1.000 8.17291 739 TYR B CA 1
ATOM 2669 C C . TYR B 1 68 ? 44.03583 50.16827 45.08847 1.000 9.92492 739 TYR B C 1
ATOM 2670 O O . TYR B 1 68 ? 44.77702 49.22010 44.83708 1.000 8.06573 739 TYR B O 1
ATOM 2679 N N . GLY B 1 69 ? 44.45046 51.31044 45.63547 1.000 6.88356 740 GLY B N 1
ATOM 2680 C CA . GLY B 1 69 ? 45.83818 51.46310 46.07283 1.000 7.16879 740 GLY B CA 1
ATOM 2681 C C . GLY B 1 69 ? 46.06181 50.77206 47.46268 1.000 9.44068 740 GLY B C 1
ATOM 2682 O O . GLY B 1 69 ? 45.11703 50.30280 48.10397 1.000 9.69177 740 GLY B O 1
ATOM 2683 N N . ALA B 1 70 ? 47.32995 50.62245 47.86568 1.000 7.42380 741 ALA B N 1
ATOM 2684 C CA . ALA B 1 70 ? 47.64722 49.90473 49.10410 1.000 7.10828 741 ALA B CA 1
ATOM 2685 C C . ALA B 1 70 ? 47.66146 50.83826 50.30466 1.000 7.63251 741 ALA B C 1
ATOM 2686 O O . ALA B 1 70 ? 47.97954 52.03424 50.17430 1.000 8.95673 741 ALA B O 1
ATOM 2688 N N . ALA B 1 71 ? 47.37623 50.28816 51.48069 1.000 9.48007 742 ALA B N 1
ATOM 2689 C CA . ALA B 1 71 ? 47.45716 51.05108 52.71292 1.000 8.03624 742 ALA B CA 1
ATOM 2690 C C . ALA B 1 71 ? 48.90552 51.36017 53.08779 1.000 9.90477 742 ALA B C 1
ATOM 2691 O O . ALA B 1 71 ? 49.85130 50.68303 52.66720 1.000 8.97932 742 ALA B O 1
ATOM 2693 N N . GLY B 1 72 ? 49.06508 52.41803 53.89164 1.000 9.99127 743 GLY B N 1
ATOM 2694 C CA . GLY B 1 72 ? 50.39181 52.71889 54.43161 1.000 9.53281 743 GLY B CA 1
ATOM 2695 C C . GLY B 1 72 ? 50.74748 51.81885 55.62553 1.000 9.11520 743 GLY B C 1
ATOM 2696 O O . GLY B 1 72 ? 49.92226 51.00085 56.10106 1.000 12.19961 743 GLY B O 1
ATOM 2697 N N . GLY B 1 73 ? 52.02923 51.92206 56.07352 1.000 10.40240 744 GLY B N 1
ATOM 2698 C CA . GLY B 1 73 ? 52.48800 51.16138 57.22273 1.000 10.41895 744 GLY B CA 1
ATOM 2699 C C . GLY B 1 73 ? 52.09609 51.82293 58.53765 1.000 10.86420 744 GLY B C 1
ATOM 2700 O O . GLY B 1 73 ? 51.85897 53.02081 58.59421 1.000 11.72419 744 GLY B O 1
ATOM 2701 N N . LYS B 1 74 ? 52.13503 51.04135 59.61695 1.000 13.76896 745 LYS B N 1
ATOM 2702 C CA . LYS B 1 74 ? 51.94891 51.56915 60.96482 1.000 16.36959 745 LYS B CA 1
ATOM 2703 C C . LYS B 1 74 ? 53.27412 51.97393 61.58660 1.000 13.20535 745 LYS B C 1
ATOM 2704 O O . LYS B 1 74 ? 54.35164 51.60956 61.10333 1.000 14.96770 745 LYS B O 1
ATOM 2710 N N . GLY B 1 75 ? 53.17916 52.78022 62.64542 1.000 15.16362 746 GLY B N 1
ATOM 2711 C CA . GLY B 1 75 ? 54.30248 53.33393 63.37612 1.000 16.51973 746 GLY B CA 1
ATOM 2712 C C . GLY B 1 75 ? 54.48081 52.62092 64.70104 1.000 22.45127 746 GLY B C 1
ATOM 2713 O O . GLY B 1 75 ? 54.28612 51.40683 64.79775 1.000 21.16241 746 GLY B O 1
ATOM 2714 N N . GLY B 1 76 ? 54.81787 53.38291 65.74409 1.000 21.59544 747 GLY B N 1
ATOM 2715 C CA . GLY B 1 76 ? 55.13067 52.81629 67.05200 1.000 21.35497 747 GLY B CA 1
ATOM 2716 C C . GLY B 1 76 ? 53.97172 52.55396 67.99178 1.000 32.72215 747 GLY B C 1
ATOM 2717 O O . GLY B 1 76 ? 54.20917 52.16925 69.13759 1.000 41.00783 747 GLY B O 1
ATOM 2718 N N . LYS B 1 77 ? 52.72663 52.76200 67.56706 1.000 31.67255 748 LYS B N 1
ATOM 2719 C CA . LYS B 1 77 ? 51.55143 52.45585 68.38229 1.000 49.50022 748 LYS B CA 1
ATOM 2720 C C . LYS B 1 77 ? 50.52688 51.76335 67.49450 1.000 50.99642 748 LYS B C 1
ATOM 2721 O O . LYS B 1 77 ? 49.93416 52.40459 66.61841 1.000 46.92637 748 LYS B O 1
ATOM 2727 N N . ASN B 1 78 ? 50.30620 50.46199 67.72495 1.000 59.77655 749 ASN B N 1
ATOM 2728 C CA . ASN B 1 78 ? 49.35144 49.70956 66.91311 1.000 52.79791 749 ASN B CA 1
ATOM 2729 C C . ASN B 1 78 ? 47.91098 50.17703 67.08635 1.000 58.38783 749 ASN B C 1
ATOM 2730 O O . ASN B 1 78 ? 47.06405 49.80469 66.26911 1.000 70.98207 749 ASN B O 1
ATOM 2735 N N . THR B 1 79 ? 47.61653 50.99412 68.10407 1.000 68.87439 750 THR B N 1
ATOM 2736 C CA . THR B 1 79 ? 46.28038 51.57470 68.22436 1.000 73.87988 750 THR B CA 1
ATOM 2737 C C . THR B 1 79 ? 45.97708 52.55706 67.09112 1.000 68.72336 750 THR B C 1
ATOM 2738 O O . THR B 1 79 ? 44.80731 52.75516 66.74421 1.000 65.16399 750 THR B O 1
ATOM 2740 N N . MET B 1 80 ? 47.00124 53.18130 66.50801 1.000 55.91088 751 MET B N 1
ATOM 2741 C CA . MET B 1 80 ? 46.80844 54.12661 65.40978 1.000 44.85892 751 MET B CA 1
ATOM 2742 C C . MET B 1 80 ? 46.62618 53.35699 64.10019 1.000 51.40359 751 MET B C 1
ATOM 2743 O O . MET B 1 80 ? 47.59669 52.82496 63.54538 1.000 42.90950 751 MET B O 1
ATOM 2748 N N . MET B 1 81 ? 45.38970 53.31619 63.59342 1.000 27.94436 752 MET B N 1
ATOM 2749 C CA . MET B 1 81 ? 45.08366 52.55967 62.38810 1.000 27.25792 752 MET B CA 1
ATOM 2750 C C . MET B 1 81 ? 45.94377 53.05107 61.23537 1.000 23.78133 752 MET B C 1
ATOM 2751 O O . MET B 1 81 ? 46.46142 54.16896 61.25603 1.000 24.33020 752 MET B O 1
ATOM 2756 N N . ARG B 1 82 ? 46.09523 52.19919 60.22887 1.000 23.39566 753 ARG B N 1
ATOM 2757 C CA . ARG B 1 82 ? 46.85626 52.58787 59.04422 1.000 17.43695 753 ARG B CA 1
ATOM 2758 C C . ARG B 1 82 ? 46.00393 53.43085 58.10109 1.000 16.21830 753 ARG B C 1
ATOM 2759 O O . ARG B 1 82 ? 44.76807 53.35733 58.10381 1.000 16.13922 753 ARG B O 1
ATOM 2767 N N . SER B 1 83 ? 46.67493 54.28131 57.32174 1.000 12.96287 754 SER B N 1
ATOM 2768 C CA . SER B 1 83 ? 45.98461 55.08475 56.32613 1.000 13.18764 754 SER B CA 1
ATOM 2769 C C . SER B 1 83 ? 45.66441 54.21682 55.10764 1.000 13.47761 754 SER B C 1
ATOM 2770 O O . SER B 1 83 ? 46.58183 53.73669 54.43267 1.000 11.98560 754 SER B O 1
ATOM 2773 N N . HIS B 1 84 ? 44.37212 54.06105 54.79472 1.000 12.48250 755 HIS B N 1
ATOM 2774 C CA . HIS B 1 84 ? 43.94739 53.10465 53.78962 1.000 11.08795 755 HIS B CA 1
ATOM 2775 C C . HIS B 1 84 ? 44.22202 53.63320 52.38467 1.000 9.63682 755 HIS B C 1
ATOM 2776 O O . HIS B 1 84 ? 44.26506 54.85547 52.15997 1.000 13.54495 755 HIS B O 1
ATOM 2783 N N . GLY B 1 85 ? 44.39306 52.71393 51.45587 1.000 10.91452 756 GLY B N 1
ATOM 2784 C CA . GLY B 1 85 ? 44.53225 53.08587 50.04723 1.000 11.55597 756 GLY B CA 1
ATOM 2785 C C . GLY B 1 85 ? 43.21959 53.57599 49.45109 1.000 10.29611 756 GLY B C 1
ATOM 2786 O O . GLY B 1 85 ? 42.14349 53.29055 49.97212 1.000 14.12658 756 GLY B O 1
ATOM 2787 N N . VAL B 1 86 ? 43.32110 54.26149 48.31688 1.000 9.14494 757 VAL B N 1
ATOM 2788 C CA . VAL B 1 86 ? 42.16366 54.85503 47.63554 1.000 8.76978 757 VAL B CA 1
ATOM 2789 C C . VAL B 1 86 ? 41.63458 53.94778 46.53263 1.000 9.92874 757 VAL B C 1
ATOM 2790 O O . VAL B 1 86 ? 42.40571 53.30867 45.81699 1.000 10.56958 757 VAL B O 1
ATOM 2794 N N . SER B 1 87 ? 40.30537 53.87664 46.39984 1.000 8.10803 758 SER B N 1
ATOM 2795 C CA . SER B 1 87 ? 39.69488 53.16907 45.26537 1.000 9.19370 758 SER B CA 1
ATOM 2796 C C . SER B 1 87 ? 39.27791 54.16718 44.19492 1.000 11.13797 758 SER B C 1
ATOM 2797 O O . SER B 1 87 ? 38.74220 55.23454 44.52735 1.000 12.80795 758 SER B O 1
ATOM 2800 N N . VAL B 1 88 ? 39.46262 53.79688 42.92012 1.000 7.86289 759 VAL B N 1
ATOM 2801 C CA . VAL B 1 88 ? 39.12571 54.58910 41.72652 1.000 10.58926 759 VAL B CA 1
ATOM 2802 C C . VAL B 1 88 ? 38.51882 53.64492 40.69846 1.000 11.20254 759 VAL B C 1
ATOM 2803 O O . VAL B 1 88 ? 39.18382 52.68823 40.24223 1.000 10.29170 759 VAL B O 1
ATOM 2807 N N . LEU B 1 89 ? 37.27646 53.92178 40.29603 1.000 8.26470 760 LEU B N 1
ATOM 2808 C CA . LEU B 1 89 ? 36.53276 53.00471 39.44250 1.000 8.89665 760 LEU B CA 1
ATOM 2809 C C . LEU B 1 89 ? 36.15574 53.75184 38.17457 1.000 8.61807 760 LEU B C 1
ATOM 2810 O O . LEU B 1 89 ? 35.44101 54.76428 38.26196 1.000 10.41742 760 LEU B O 1
ATOM 2815 N N . GLY B 1 90 ? 36.55822 53.21252 37.01424 1.000 10.04805 761 GLY B N 1
ATOM 2816 C CA . GLY B 1 90 ? 36.31859 53.86197 35.74289 1.000 13.43427 761 GLY B CA 1
ATOM 2817 C C . GLY B 1 90 ? 35.74462 52.90887 34.70937 1.000 12.25506 761 GLY B C 1
ATOM 2818 O O . GLY B 1 90 ? 35.82740 51.67921 34.82878 1.000 12.75388 761 GLY B O 1
ATOM 2819 N N . ILE B 1 91 ? 35.19194 53.50998 33.65244 1.000 10.17136 762 ILE B N 1
ATOM 2820 C CA . ILE B 1 91 ? 34.59122 52.79477 32.53093 1.000 9.41276 762 ILE B CA 1
ATOM 2821 C C . ILE B 1 91 ? 35.36061 53.17672 31.26313 1.000 12.83307 762 ILE B C 1
ATOM 2822 O O . ILE B 1 91 ? 35.52120 54.36215 30.96314 1.000 14.70863 762 ILE B O 1
ATOM 2827 N N . PHE B 1 92 ? 35.78095 52.17545 30.50758 1.000 12.24464 763 PHE B N 1
ATOM 2828 C CA . PHE B 1 92 ? 36.68552 52.35032 29.37345 1.000 12.50963 763 PHE B CA 1
ATOM 2829 C C . PHE B 1 92 ? 36.28822 51.42726 28.23166 1.000 19.55896 763 PHE B C 1
ATOM 2830 O O . PHE B 1 92 ? 35.89082 50.28893 28.47025 1.000 17.05928 763 PHE B O 1
ATOM 2838 N N . ASN B 1 93 ? 36.45856 51.89921 26.99548 1.000 17.11820 764 ASN B N 1
ATOM 2839 C CA . ASN B 1 93 ? 36.28205 51.05119 25.81715 1.000 19.93403 764 ASN B CA 1
ATOM 2840 C C . ASN B 1 93 ? 37.62938 50.47224 25.43475 1.000 19.65523 764 ASN B C 1
ATOM 2841 O O . ASN B 1 93 ? 38.57699 51.23026 25.20119 1.000 20.95863 764 ASN B O 1
ATOM 2846 N N . LEU B 1 94 ? 37.71838 49.13950 25.39579 1.000 18.39279 765 LEU B N 1
ATOM 2847 C CA . LEU B 1 94 ? 38.93487 48.43779 25.03135 1.000 22.00782 765 LEU B CA 1
ATOM 2848 C C . LEU B 1 94 ? 38.70561 47.56822 23.80193 1.000 22.02661 765 LEU B C 1
ATOM 2849 O O . LEU B 1 94 ? 37.61289 47.04309 23.58091 1.000 21.67505 765 LEU B O 1
ATOM 2854 N N . GLU B 1 95 ? 39.76777 47.37011 23.03848 1.000 22.80254 766 GLU B N 1
ATOM 2855 C CA . GLU B 1 95 ? 39.69731 46.54811 21.83856 1.000 23.92152 766 GLU B CA 1
ATOM 2856 C C . GLU B 1 95 ? 40.36046 45.19985 22.06863 1.000 21.00248 766 GLU B C 1
ATOM 2857 O O . GLU B 1 95 ? 41.35864 45.09517 22.78342 1.000 23.65626 766 GLU B O 1
ATOM 2863 N N . LYS B 1 96 ? 39.80173 44.16204 21.43407 1.000 20.66107 767 LYS B N 1
ATOM 2864 C CA . LYS B 1 96 ? 40.42395 42.84709 21.48553 1.000 23.14052 767 LYS B CA 1
ATOM 2865 C C . LYS B 1 96 ? 41.88910 42.94730 21.09590 1.000 19.70023 767 LYS B C 1
ATOM 2866 O O . LYS B 1 96 ? 42.26726 43.69334 20.18504 1.000 23.42969 767 LYS B O 1
ATOM 2872 N N . ASP B 1 97 ? 42.71469 42.24069 21.85667 1.000 18.63922 768 ASP B N 1
ATOM 2873 C CA . ASP B 1 97 ? 44.16624 42.17402 21.74318 1.000 24.33237 768 ASP B CA 1
ATOM 2874 C C . ASP B 1 97 ? 44.91508 43.41631 22.23635 1.000 26.50007 768 ASP B C 1
ATOM 2875 O O . ASP B 1 97 ? 46.15048 43.39762 22.21010 1.000 24.97675 768 ASP B O 1
ATOM 2880 N N . ASP B 1 98 ? 44.23429 44.48368 22.67370 1.000 23.79249 769 ASP B N 1
ATOM 2881 C CA . ASP B 1 98 ? 44.92427 45.56512 23.38368 1.000 20.58145 769 ASP B CA 1
ATOM 2882 C C . ASP B 1 98 ? 45.69998 44.96586 24.55454 1.000 20.32886 769 ASP B C 1
ATOM 2883 O O . ASP B 1 98 ? 45.27294 43.98156 25.16824 1.000 20.57738 769 ASP B O 1
ATOM 2888 N N . MET B 1 99 ? 46.80972 45.59081 24.92272 1.000 17.10936 770 MET B N 1
ATOM 2889 C CA A MET B 1 99 ? 47.58559 45.14808 26.07209 0.630 18.03827 770 MET B CA 1
ATOM 2890 C CA B MET B 1 99 ? 47.58729 45.15146 26.07119 0.370 18.12718 770 MET B CA 1
ATOM 2891 C C . MET B 1 99 ? 47.43886 46.18495 27.17610 1.000 16.03619 770 MET B C 1
ATOM 2892 O O . MET B 1 99 ? 47.70283 47.37830 26.95374 1.000 19.47161 770 MET B O 1
ATOM 2901 N N . LEU B 1 100 ? 46.98937 45.73912 28.34297 1.000 14.06246 771 LEU B N 1
ATOM 2902 C CA . LEU B 1 100 ? 46.97081 46.59357 29.52813 1.000 11.08941 771 LEU B CA 1
ATOM 2903 C C . LEU B 1 100 ? 48.12498 46.22183 30.44800 1.000 12.23428 771 LEU B C 1
ATOM 2904 O O . LEU B 1 100 ? 48.47514 45.04077 30.58415 1.000 14.46097 771 LEU B O 1
ATOM 2909 N N . TYR B 1 101 ? 48.65712 47.22257 31.15459 1.000 11.18800 772 TYR B N 1
ATOM 2910 C CA . TYR B 1 101 ? 49.77305 47.02270 32.06322 1.000 9.81966 772 TYR B CA 1
ATOM 2911 C C . TYR B 1 101 ? 49.25451 47.36659 33.45002 1.000 9.93736 772 TYR B C 1
ATOM 2912 O O . TYR B 1 101 ? 48.67054 48.44852 33.64269 1.000 10.71596 772 TYR B O 1
ATOM 2921 N N . ILE B 1 102 ? 49.42947 46.45515 34.39282 1.000 10.56457 773 ILE B N 1
ATOM 2922 C CA . ILE B 1 102 ? 48.77867 46.54773 35.69717 1.000 8.11618 773 ILE B CA 1
ATOM 2923 C C . ILE B 1 102 ? 49.83586 46.41277 36.79054 1.000 10.66605 773 ILE B C 1
ATOM 2924 O O . ILE B 1 102 ? 50.49056 45.37033 36.90559 1.000 9.96216 773 ILE B O 1
ATOM 2929 N N . LEU B 1 103 ? 50.00970 47.46647 37.59581 1.000 8.92729 774 LEU B N 1
ATOM 2930 C CA . LEU B 1 103 ? 50.85670 47.40432 38.77462 1.000 8.17940 774 LEU B CA 1
ATOM 2931 C C . LEU B 1 103 ? 49.94916 47.43143 39.99107 1.000 8.18598 774 LEU B C 1
ATOM 2932 O O . LEU B 1 103 ? 49.26798 48.43477 40.22742 1.000 8.79848 774 LEU B O 1
ATOM 2937 N N . VAL B 1 104 ? 49.93140 46.34508 40.76116 1.000 8.41487 775 VAL B N 1
ATOM 2938 C CA . VAL B 1 104 ? 49.12188 46.29286 41.97495 1.000 6.92344 775 VAL B CA 1
ATOM 2939 C C . VAL B 1 104 ? 49.96280 46.79827 43.15360 1.000 9.70951 775 VAL B C 1
A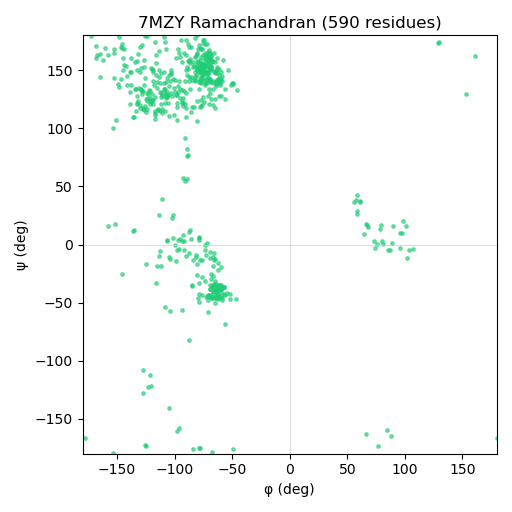TOM 2940 O O . VAL B 1 104 ? 50.97894 46.18595 43.52969 1.000 9.23874 775 VAL B O 1
ATOM 2944 N N . GLY B 1 105 ? 49.52839 47.90224 43.76327 1.000 7.73346 776 GLY B N 1
ATOM 2945 C CA . GLY B 1 105 ? 50.28518 48.47780 44.87177 1.000 7.71167 776 GLY B CA 1
ATOM 2946 C C . GLY B 1 105 ? 50.41694 47.54908 46.07687 1.000 7.78915 776 GLY B C 1
ATOM 2947 O O . GLY B 1 105 ? 49.51710 46.76636 46.41699 1.000 8.08689 776 GLY B O 1
ATOM 2948 N N . GLN B 1 106 ? 51.57066 47.63837 46.76131 1.000 8.12884 777 GLN B N 1
ATOM 2949 C CA . GLN B 1 106 ? 51.84201 46.83515 47.96159 1.000 6.92176 777 GLN B CA 1
ATOM 2950 C C . GLN B 1 106 ? 51.89465 47.69960 49.22063 1.000 7.38839 777 GLN B C 1
ATOM 2951 O O . GLN B 1 106 ? 52.27138 48.87151 49.16795 1.000 7.96430 777 GLN B O 1
ATOM 2957 N N . GLN B 1 107 ? 51.45669 47.10346 50.34778 1.000 8.05125 778 GLN B N 1
ATOM 2958 C CA . GLN B 1 107 ? 51.30784 47.83736 51.59649 1.000 7.47901 778 GLN B CA 1
ATOM 2959 C C . GLN B 1 107 ? 52.65059 48.39077 52.07022 1.000 11.12337 778 GLN B C 1
ATOM 2960 O O . GLN B 1 107 ? 53.69350 47.75603 51.93324 1.000 11.18983 778 GLN B O 1
ATOM 2966 N N . GLY B 1 108 ? 52.62904 49.59598 52.63028 1.000 8.28633 779 GLY B N 1
ATOM 2967 C CA . GLY B 1 108 ? 53.85274 50.12578 53.22468 1.000 9.47432 779 GLY B CA 1
ATOM 2968 C C . GLY B 1 108 ? 54.25756 49.27594 54.41952 1.000 10.88009 779 GLY B C 1
ATOM 2969 O O . GLY B 1 108 ? 53.41738 48.69700 55.12984 1.000 12.57167 779 GLY B O 1
ATOM 2970 N N . GLU B 1 109 ? 55.56003 49.17354 54.67063 1.000 9.11249 780 GLU B N 1
ATOM 2971 C CA . GLU B 1 109 ? 55.97284 48.32508 55.78877 1.000 9.40429 780 GLU B CA 1
ATOM 2972 C C . GLU B 1 109 ? 55.63970 48.94928 57.14555 1.000 9.56524 780 GLU B C 1
ATOM 2973 O O . GLU B 1 109 ? 55.72797 50.16285 57.34163 1.000 9.95925 780 GLU B O 1
ATOM 2979 N N . ASP B 1 110 ? 55.25078 48.09498 58.09690 1.000 13.85561 781 ASP B N 1
ATOM 2980 C CA . ASP B 1 110 ? 55.04052 48.49298 59.48609 1.000 13.36327 781 ASP B CA 1
ATOM 2981 C C . ASP B 1 110 ? 56.34840 48.53730 60.25289 1.000 13.65341 781 ASP B C 1
ATOM 2982 O O . ASP B 1 110 ? 57.22748 47.67857 60.09001 1.000 13.35488 781 ASP B O 1
ATOM 2987 N N . ALA B 1 111 ? 56.45533 49.53400 61.12455 1.000 13.12534 782 ALA B N 1
ATOM 2988 C CA . ALA B 1 111 ? 57.65381 49.66086 61.94769 1.000 12.33407 782 ALA B CA 1
ATOM 2989 C C . ALA B 1 111 ? 57.76267 48.50992 62.94147 1.000 12.52571 782 ALA B C 1
ATOM 2990 O O . ALA B 1 111 ? 58.86439 48.03157 63.23088 1.000 17.27317 782 ALA B O 1
ATOM 2992 N N . CYS B 1 112 ? 56.62277 48.06126 63.45596 1.000 17.15448 783 CYS B N 1
ATOM 2993 C CA . CYS B 1 112 ? 56.50861 47.09646 64.53603 1.000 21.23633 783 CYS B CA 1
ATOM 2994 C C . CYS B 1 112 ? 55.55196 45.99356 64.11058 1.000 21.96208 783 CYS B C 1
ATOM 2995 O O . CYS B 1 112 ? 54.61638 46.23338 63.35125 1.000 21.83134 783 CYS B O 1
ATOM 2998 N N . PRO B 1 113 ? 55.72888 44.78273 64.64120 1.000 24.11191 784 PRO B N 1
ATOM 2999 C CA . PRO B 1 113 ? 56.74616 44.44029 65.62737 1.000 21.98140 784 PRO B CA 1
ATOM 3000 C C . PRO B 1 113 ? 58.05094 44.21865 64.90538 1.000 21.43279 784 PRO B C 1
ATOM 3001 O O . PRO B 1 113 ? 58.14532 44.34342 63.67464 1.000 26.15880 784 PRO B O 1
ATOM 3005 N N . SER B 1 114 ? 59.07508 43.90063 65.67469 1.000 27.02969 785 SER B N 1
ATOM 3006 C CA . SER B 1 114 ? 60.40778 43.73587 65.13533 1.000 22.22832 785 SER B CA 1
ATOM 3007 C C . SER B 1 114 ? 60.99595 42.44380 65.67979 1.000 36.83980 785 SER B C 1
ATOM 3008 O O . SER B 1 114 ? 60.67486 42.01627 66.79522 1.000 26.68282 785 SER B O 1
ATOM 3011 N N . THR B 1 115 ? 61.86828 41.84047 64.87819 1.000 24.19689 786 THR B N 1
ATOM 3012 C CA . THR B 1 115 ? 62.65149 40.69826 65.31485 1.000 28.43324 786 THR B CA 1
ATOM 3013 C C . THR B 1 115 ? 63.79182 41.10868 66.23115 1.000 34.42844 786 THR B C 1
ATOM 3014 O O . THR B 1 115 ? 64.22498 40.30023 67.06265 1.000 29.95150 786 THR B O 1
ATOM 3018 N N . ASN B 1 116 ? 64.29745 42.33722 66.07577 1.000 27.88313 787 ASN B N 1
ATOM 3019 C CA . ASN B 1 116 ? 65.38524 42.85422 66.90086 1.000 26.36972 787 ASN B CA 1
ATOM 3020 C C . ASN B 1 116 ? 64.89512 43.11993 68.31489 1.000 35.79135 787 ASN B C 1
ATOM 3021 O O . ASN B 1 116 ? 63.89990 43.82577 68.51471 1.000 32.71116 787 ASN B O 1
ATOM 3026 N N . GLN B 1 117 ? 65.60113 42.56320 69.30625 1.000 28.05875 788 GLN B N 1
ATOM 3027 C CA A GLN B 1 117 ? 65.08833 42.64835 70.66790 0.610 27.62960 788 GLN B CA 1
ATOM 3028 C CA B GLN B 1 117 ? 65.14213 42.64602 70.69411 0.390 27.68738 788 GLN B CA 1
ATOM 3029 C C . GLN B 1 117 ? 65.06446 44.09178 71.17647 1.000 21.97126 788 GLN B C 1
ATOM 3030 O O . GLN B 1 117 ? 64.11873 44.48488 71.87254 1.000 30.08312 788 GLN B O 1
ATOM 3041 N N . LEU B 1 118 ? 66.06152 44.89775 70.82883 1.000 29.46110 789 LEU B N 1
ATOM 3042 C CA . LEU B 1 118 ? 66.05191 46.30243 71.23227 1.000 32.16208 789 LEU B CA 1
ATOM 3043 C C . LEU B 1 118 ? 64.90347 47.06945 70.58784 1.000 25.26300 789 LEU B C 1
ATOM 3044 O O . LEU B 1 118 ? 64.14382 47.76604 71.27474 1.000 26.06167 789 LEU B O 1
ATOM 3049 N N . ILE B 1 119 ? 64.75255 46.94707 69.26759 1.000 24.12315 790 ILE B N 1
ATOM 3050 C CA . ILE B 1 119 ? 63.64049 47.60771 68.59771 1.000 23.17456 790 ILE B CA 1
ATOM 3051 C C . ILE B 1 119 ? 62.30373 47.11277 69.15964 1.000 19.01052 790 ILE B C 1
ATOM 3052 O O . ILE B 1 119 ? 61.38602 47.90610 69.41523 1.000 22.78288 790 ILE B O 1
ATOM 3057 N N . GLN B 1 120 ? 62.18605 45.80266 69.41248 1.000 26.68583 791 GLN B N 1
ATOM 3058 C CA . GLN B 1 120 ? 60.92206 45.27009 69.92519 1.000 24.80877 791 GLN B CA 1
ATOM 3059 C C . GLN B 1 120 ? 60.57519 45.82396 71.30457 1.000 22.15294 791 GLN B C 1
ATOM 3060 O O . GLN B 1 120 ? 59.39268 46.07351 71.58628 1.000 26.82455 791 GLN B O 1
ATOM 3066 N N . LYS B 1 121 ? 61.58804 46.08851 72.15270 1.000 20.90956 792 LYS B N 1
ATOM 3067 C CA . LYS B 1 121 ? 61.32354 46.76115 73.42352 1.000 27.92429 792 LYS B CA 1
ATOM 3068 C C . LYS B 1 121 ? 60.85374 48.19448 73.22705 1.000 31.36189 792 LYS B C 1
ATOM 3069 O O . LYS B 1 121 ? 59.99822 48.66687 73.98764 1.000 28.55386 792 LYS B O 1
ATOM 3075 N N . VAL B 1 122 ? 61.36275 48.89547 72.20384 1.000 22.42354 793 VAL B N 1
ATOM 3076 C CA . VAL B 1 122 ? 60.77135 50.18206 71.86719 1.000 28.50013 793 VAL B CA 1
ATOM 3077 C C . VAL B 1 122 ? 59.32152 49.99255 71.45816 1.000 24.95264 793 VAL B C 1
ATOM 3078 O O . VAL B 1 122 ? 58.43562 50.75343 71.87159 1.000 31.81874 793 VAL B O 1
ATOM 3082 N N . CYS B 1 123 ? 59.06581 48.99554 70.61107 1.000 26.25703 794 CYS B N 1
ATOM 3083 C CA . CYS B 1 123 ? 57.72517 48.77844 70.08684 1.000 23.28254 794 CYS B CA 1
ATOM 3084 C C . CYS B 1 123 ? 56.71158 48.50722 71.19612 1.000 36.42373 794 CYS B C 1
ATOM 3085 O O . CYS B 1 123 ? 55.56038 48.94745 71.10788 1.000 35.89872 794 CYS B O 1
ATOM 3088 N N . ILE B 1 124 ? 57.11114 47.76278 72.23279 1.000 39.14394 795 ILE B N 1
ATOM 3089 C CA . ILE B 1 124 ? 56.18339 47.39359 73.30327 1.000 38.41170 795 ILE B CA 1
ATOM 3090 C C . ILE B 1 124 ? 56.11145 48.44104 74.40052 1.000 44.69409 795 ILE B C 1
ATOM 3091 O O . ILE B 1 124 ? 55.27460 48.31461 75.30655 1.000 47.94677 795 ILE B O 1
ATOM 3096 N N . GLY B 1 125 ? 56.96096 49.46493 74.35492 1.000 40.35374 796 GLY B N 1
ATOM 3097 C CA . GLY B 1 125 ? 56.95131 50.51615 75.35159 1.000 35.25956 796 GLY B CA 1
ATOM 3098 C C . GLY B 1 125 ? 57.83391 50.27634 76.55628 1.000 43.48298 796 GLY B C 1
ATOM 3099 O O . GLY B 1 125 ? 57.64911 50.94779 77.57643 1.000 52.56977 796 GLY B O 1
ATOM 3100 N N . GLU B 1 126 ? 58.77557 49.33517 76.48393 1.000 31.66905 797 GLU B N 1
ATOM 3101 C CA . GLU B 1 126 ? 59.69212 49.05837 77.58908 1.000 43.65622 797 GLU B CA 1
ATOM 3102 C C . GLU B 1 126 ? 61.04806 49.73255 77.42364 1.000 45.76995 797 GLU B C 1
ATOM 3103 O O . GLU B 1 126 ? 61.88894 49.63760 78.31887 1.000 51.83479 797 GLU B O 1
ATOM 3105 N N . ASN B 1 127 ? 61.29087 50.39009 76.29632 1.000 44.98321 798 ASN B N 1
ATOM 3106 C CA . ASN B 1 127 ? 62.51638 51.14224 76.07352 1.000 35.84254 798 ASN B CA 1
ATOM 3107 C C . ASN B 1 127 ? 62.13542 52.52516 75.57856 1.000 41.14733 798 ASN B C 1
ATOM 3108 O O . ASN B 1 127 ? 61.54314 52.65113 74.50588 1.000 36.25503 798 ASN B O 1
ATOM 3113 N N . ASN B 1 128 ? 62.48089 53.55687 76.35679 1.000 34.31956 799 ASN B N 1
ATOM 3114 C CA . ASN B 1 128 ? 62.09132 54.93273 76.07223 1.000 32.70363 799 ASN B CA 1
ATOM 3115 C C . ASN B 1 128 ? 63.21370 55.75736 75.44849 1.000 27.14451 799 ASN B C 1
ATOM 3116 O O . ASN B 1 128 ? 63.19930 56.98296 75.56380 1.000 25.88921 799 ASN B O 1
ATOM 3121 N N . VAL B 1 129 ? 64.17341 55.12158 74.77011 1.000 28.85010 800 VAL B N 1
ATOM 3122 C CA . VAL B 1 129 ? 65.29983 55.87087 74.21947 1.000 28.62600 800 VAL B CA 1
ATOM 3123 C C . VAL B 1 129 ? 64.82637 56.96166 73.25248 1.000 26.18783 800 VAL B C 1
ATOM 3124 O O . VAL B 1 129 ? 65.40406 58.06072 73.21465 1.000 25.29551 800 VAL B O 1
ATOM 3128 N N . ILE B 1 130 ? 63.76825 56.69584 72.46730 1.000 25.56845 801 ILE B N 1
ATOM 3129 C CA . ILE B 1 130 ? 63.29930 57.73795 71.53961 1.000 22.88195 801 ILE B CA 1
ATOM 3130 C C . ILE B 1 130 ? 62.63123 58.86929 72.30974 1.000 22.32214 801 ILE B C 1
ATOM 3131 O O . ILE B 1 130 ? 62.85837 60.05794 72.02592 1.000 24.06881 801 ILE B O 1
ATOM 3136 N N . GLU B 1 131 ? 61.78542 58.51760 73.28484 1.000 28.89142 802 GLU B N 1
ATOM 3137 C CA . GLU B 1 131 ? 61.10866 59.53233 74.09364 1.000 29.40103 802 GLU B CA 1
ATOM 3138 C C . GLU B 1 131 ? 62.10050 60.42538 74.83102 1.000 34.77646 802 GLU B C 1
ATOM 3139 O O . GLU B 1 131 ? 61.89288 61.64309 74.93203 1.000 31.77272 802 GLU B O 1
ATOM 3145 N N . GLU B 1 132 ? 63.19845 59.84659 75.32713 1.000 25.70663 803 GLU B N 1
ATOM 3146 C CA . GLU B 1 132 ? 64.22171 60.64779 75.98567 1.000 34.69522 803 GLU B CA 1
ATOM 3147 C C . GLU B 1 132 ? 64.90896 61.58763 74.99671 1.000 37.63124 803 GLU B C 1
ATOM 3148 O O . GLU B 1 132 ? 65.18197 62.75088 75.32245 1.000 33.00985 803 GLU B O 1
ATOM 3154 N N . GLU B 1 133 ? 65.19595 61.11130 73.77702 1.000 27.03289 804 GLU B N 1
ATOM 3155 C CA . GLU B 1 133 ? 65.78037 62.00790 72.78320 1.000 25.63742 804 GLU B CA 1
ATOM 3156 C C . GLU B 1 133 ? 64.83136 63.15129 72.44856 1.000 25.27321 804 GLU B C 1
ATOM 3157 O O . GLU B 1 133 ? 65.26825 64.29002 72.25971 1.000 36.39015 804 GLU B O 1
ATOM 3163 N N . ILE B 1 134 ? 63.53373 62.87133 72.37035 1.000 25.28768 805 ILE B N 1
ATOM 3164 C CA . ILE B 1 134 ? 62.56731 63.91236 72.03228 1.000 31.20895 805 ILE B CA 1
ATOM 3165 C C . ILE B 1 134 ? 62.53765 64.98286 73.11161 1.000 51.84230 805 ILE B C 1
ATOM 3166 O O . ILE B 1 134 ? 62.40967 66.17659 72.82191 1.000 45.38739 805 ILE B O 1
ATOM 3171 N N . ARG B 1 135 ? 62.64185 64.56778 74.37271 1.000 46.77760 806 ARG B N 1
ATOM 3172 C CA . ARG B 1 135 ? 62.67407 65.50973 75.48446 1.000 51.92505 806 ARG B CA 1
ATOM 3173 C C . ARG B 1 135 ? 63.99467 66.27213 75.50755 1.000 53.90891 806 ARG B C 1
ATOM 3174 O O . ARG B 1 135 ? 64.02151 67.50499 75.40843 1.000 63.15439 806 ARG B O 1
ATOM 3182 N N . VAL B 1 136 ? 65.10654 65.53865 75.59830 1.000 50.19975 807 VAL B N 1
ATOM 3183 C CA . VAL B 1 136 ? 66.43005 66.14364 75.73850 1.000 48.48447 807 VAL B CA 1
ATOM 3184 C C . VAL B 1 136 ? 66.77131 67.01528 74.53509 1.000 53.30046 807 VAL B C 1
ATOM 3185 O O . VAL B 1 136 ? 67.35786 68.09561 74.68006 1.000 58.15514 807 VAL B O 1
ATOM 3189 N N . ASN B 1 137 ? 66.40547 66.56627 73.33314 1.000 61.19212 808 ASN B N 1
ATOM 3190 C CA . ASN B 1 137 ? 66.89400 67.14523 72.08706 1.000 48.66472 808 ASN B CA 1
ATOM 3191 C C . ASN B 1 137 ? 65.81657 67.83283 71.26231 1.000 40.92713 808 ASN B C 1
ATOM 3192 O O . ASN B 1 137 ? 66.15077 68.50443 70.27783 1.000 57.01113 808 ASN B O 1
ATOM 3197 N N . ARG B 1 138 ? 64.54497 67.67875 71.61756 1.000 33.71223 809 ARG B N 1
ATOM 3198 C CA . ARG B 1 138 ? 63.42348 68.30515 70.91883 1.000 49.31797 809 ARG B CA 1
ATOM 3199 C C . ARG B 1 138 ? 63.24202 67.82622 69.48122 1.000 31.87110 809 ARG B C 1
ATOM 3200 O O . ARG B 1 138 ? 62.42710 68.40171 68.74941 1.000 43.97753 809 ARG B O 1
ATOM 3208 N N . SER B 1 139 ? 63.96682 66.79267 69.05392 1.000 48.64864 810 SER B N 1
ATOM 3209 C CA . SER B 1 139 ? 63.92714 66.30277 67.67567 1.000 50.92138 810 SER B CA 1
ATOM 3210 C C . SER B 1 139 ? 64.63459 64.95473 67.63998 1.000 47.70755 810 SER B C 1
ATOM 3211 O O . SER B 1 139 ? 65.40827 64.63442 68.54995 1.000 49.36779 810 SER B O 1
ATOM 3214 N N . VAL B 1 140 ? 64.37388 64.15362 66.59817 1.000 32.32592 811 VAL B N 1
ATOM 3215 C CA . VAL B 1 140 ? 65.02752 62.84524 66.52250 1.000 17.01669 811 VAL B CA 1
ATOM 3216 C C . VAL B 1 140 ? 66.13424 62.86065 65.47924 1.000 20.05203 811 VAL B C 1
ATOM 3217 O O . VAL B 1 140 ? 65.87613 62.86853 64.26750 1.000 20.24838 811 VAL B O 1
ATOM 3221 N N . HIS B 1 141 ? 67.37206 62.79268 65.94533 1.000 16.42328 812 HIS B N 1
ATOM 3222 C CA . HIS B 1 141 ? 68.50946 62.69594 65.06150 1.000 16.88695 812 HIS B CA 1
ATOM 3223 C C . HIS B 1 141 ? 69.27148 61.41472 65.21198 1.000 20.38633 812 HIS B C 1
ATOM 3224 O O . HIS B 1 141 ? 69.84425 60.95497 64.23336 1.000 25.83563 812 HIS B O 1
ATOM 3231 N N . GLU B 1 142 ? 69.34056 60.85937 66.42027 1.000 16.87757 813 GLU B N 1
ATOM 3232 C CA . GLU B 1 142 ? 70.17130 59.69050 66.66379 1.000 19.43586 813 GLU B CA 1
ATOM 3233 C C . GLU B 1 142 ? 69.36515 58.40840 66.52428 1.000 18.05028 813 GLU B C 1
ATOM 3234 O O . GLU B 1 142 ? 69.66639 57.56535 65.67469 1.000 19.71965 813 GLU B O 1
ATOM 3240 N N . TRP B 1 143 ? 68.29507 58.30516 67.28954 1.000 15.04967 814 TRP B N 1
ATOM 3241 C CA . TRP B 1 143 ? 67.48721 57.09508 67.34856 1.000 14.45591 814 TRP B CA 1
ATOM 3242 C C . TRP B 1 143 ? 66.35727 57.12828 66.32218 1.000 14.35352 814 TRP B C 1
ATOM 3243 O O . TRP B 1 143 ? 65.19394 56.95031 66.64243 1.000 14.73688 814 TRP B O 1
ATOM 3254 N N . ALA B 1 144 ? 66.72173 57.34321 65.05818 1.000 14.01239 815 ALA B N 1
ATOM 3255 C CA . ALA B 1 144 ? 65.70933 57.51071 64.01998 1.000 14.85174 815 ALA B CA 1
ATOM 3256 C C . ALA B 1 144 ? 65.07286 56.17529 63.65111 1.000 13.67292 815 ALA B C 1
ATOM 3257 O O . ALA B 1 144 ? 65.70813 55.11976 63.71377 1.000 14.12507 815 ALA B O 1
ATOM 3259 N N . GLY B 1 145 ? 63.80739 56.23194 63.24222 1.000 12.62333 816 GLY B N 1
ATOM 3260 C CA . GLY B 1 145 ? 63.03980 55.05249 62.88359 1.000 13.55861 816 GLY B CA 1
ATOM 3261 C C . GLY B 1 145 ? 61.69698 55.02134 63.57798 1.000 15.58489 816 GLY B C 1
ATOM 3262 O O . GLY B 1 145 ? 61.37407 55.85284 64.42598 1.000 13.00534 816 GLY B O 1
ATOM 3263 N N . GLY B 1 146 ? 60.90868 54.02086 63.19843 1.000 15.56358 817 GLY B N 1
ATOM 3264 C CA . GLY B 1 146 ? 59.63906 53.81920 63.84036 1.000 14.89746 817 GLY B CA 1
ATOM 3265 C C . GLY B 1 146 ? 58.46134 54.32237 63.04329 1.000 13.82349 817 GLY B C 1
ATOM 3266 O O . GLY B 1 146 ? 57.32983 54.03697 63.43171 1.000 14.52681 817 GLY B O 1
ATOM 3267 N N . GLY B 1 147 ? 58.70680 55.09181 61.97688 1.000 12.51107 818 GLY B N 1
ATOM 3268 C CA . GLY B 1 147 ? 57.64594 55.53597 61.07372 1.000 11.26844 818 GLY B CA 1
ATOM 3269 C C . GLY B 1 147 ? 57.35313 54.48191 60.00043 1.000 10.46335 818 GLY B C 1
ATOM 3270 O O . GLY B 1 147 ? 58.26322 53.82119 59.50139 1.000 14.76356 818 GLY B O 1
ATOM 3271 N N . GLY B 1 148 ? 56.07765 54.32056 59.65467 1.000 9.40527 819 GLY B N 1
ATOM 3272 C CA . GLY B 1 148 ? 55.71499 53.37627 58.60493 1.000 9.66479 819 GLY B CA 1
ATOM 3273 C C . GLY B 1 148 ? 56.05522 53.86582 57.20166 1.000 9.65783 819 GLY B C 1
ATOM 3274 O O . GLY B 1 148 ? 56.06752 55.05332 56.90843 1.000 10.32954 819 GLY B O 1
ATOM 3275 N N . GLY B 1 149 ? 56.29300 52.91640 56.31140 1.000 7.55644 820 GLY B N 1
ATOM 3276 C CA . GLY B 1 149 ? 56.45814 53.22617 54.91137 1.000 9.31722 820 GLY B CA 1
ATOM 3277 C C . GLY B 1 149 ? 55.13518 53.59678 54.27148 1.000 7.48568 820 GLY B C 1
ATOM 3278 O O . GLY B 1 149 ? 54.06264 53.22657 54.74275 1.000 9.17152 820 GLY B O 1
ATOM 3279 N N . GLY B 1 150 ? 55.23674 54.35737 53.17491 1.000 7.71575 821 GLY B N 1
ATOM 3280 C CA . GLY B 1 150 ? 54.06512 54.63860 52.35726 1.000 7.83603 821 GLY B CA 1
ATOM 3281 C C . GLY B 1 150 ? 53.59693 53.44205 51.55253 1.000 7.52655 821 GLY B C 1
ATOM 3282 O O . GLY B 1 150 ? 54.39147 52.58173 51.13577 1.000 7.14102 821 GLY B O 1
ATOM 3283 N N . GLY B 1 151 ? 52.26627 53.35134 51.35556 1.000 8.07775 822 GLY B N 1
ATOM 3284 C CA . GLY B 1 151 ? 51.71729 52.32070 50.48043 1.000 8.35028 822 GLY B CA 1
ATOM 3285 C C . GLY B 1 151 ? 51.90810 52.65795 49.00769 1.000 8.57536 822 GLY B C 1
ATOM 3286 O O . GLY B 1 151 ? 51.91406 53.83106 48.59231 1.000 8.43983 822 GLY B O 1
ATOM 3287 N N . GLY B 1 152 ? 52.11302 51.61822 48.20448 1.000 7.13555 823 GLY B N 1
ATOM 3288 C CA . GLY B 1 152 ? 52.17317 51.81058 46.77788 1.000 6.55801 823 GLY B CA 1
ATOM 3289 C C . GLY B 1 152 ? 50.79771 52.12969 46.20376 1.000 7.64828 823 GLY B C 1
ATOM 3290 O O . GLY B 1 152 ? 49.74805 51.62425 46.67393 1.000 8.80725 823 GLY B O 1
ATOM 3291 N N . ALA B 1 153 ? 50.81442 52.95183 45.15179 1.000 5.91691 824 ALA B N 1
ATOM 3292 C CA . ALA B 1 153 ? 49.63243 53.12195 44.31733 1.000 6.06543 824 ALA B CA 1
ATOM 3293 C C . ALA B 1 153 ? 49.44305 51.92674 43.36786 1.000 10.25058 824 ALA B C 1
ATOM 3294 O O . ALA B 1 153 ? 50.37488 51.14969 43.07578 1.000 9.52575 824 ALA B O 1
ATOM 3296 N N . THR B 1 154 ? 48.22157 51.80299 42.85761 1.000 7.03774 825 THR B N 1
ATOM 3297 C CA . THR B 1 154 ? 47.91656 50.82402 41.83740 1.000 5.85252 825 THR B CA 1
ATOM 3298 C C . THR B 1 154 ? 47.74824 51.55012 40.50521 1.000 11.19279 825 THR B C 1
ATOM 3299 O O . THR B 1 154 ? 47.02978 52.55118 40.42530 1.000 9.27923 825 THR B O 1
ATOM 3303 N N . TYR B 1 155 ? 48.40050 51.06315 39.45835 1.000 8.71482 826 TYR B N 1
ATOM 3304 C CA . TYR B 1 155 ? 48.45581 51.74022 38.17832 1.000 7.11610 826 TYR B CA 1
ATOM 3305 C C . TYR B 1 155 ? 47.91545 50.82911 37.08666 1.000 9.42054 826 TYR B C 1
ATOM 3306 O O . TYR B 1 155 ? 48.33291 49.66986 36.99183 1.000 10.32498 826 TYR B O 1
ATOM 3315 N N . VAL B 1 156 ? 46.98917 51.31255 36.27486 1.000 8.93980 827 VAL B N 1
ATOM 3316 C CA . VAL B 1 156 ? 46.56775 50.61334 35.05743 1.000 7.02048 827 VAL B CA 1
ATOM 3317 C C . VAL B 1 156 ? 46.85580 51.53160 33.86647 1.000 12.04795 827 VAL B C 1
ATOM 3318 O O . VAL B 1 156 ? 46.37315 52.67312 33.81929 1.000 9.48723 827 VAL B O 1
ATOM 3322 N N . PHE B 1 157 ? 47.62686 51.04644 32.88820 1.000 9.60191 828 PHE B N 1
ATOM 3323 C CA . PHE B 1 157 ? 48.02737 51.90693 31.78861 1.000 10.05053 828 PHE B CA 1
ATOM 3324 C C . PHE B 1 157 ? 48.12651 51.10709 30.50500 1.000 11.12446 828 PHE B C 1
ATOM 3325 O O . PHE B 1 157 ? 48.02434 49.88330 30.50928 1.000 11.10530 828 PHE B O 1
ATOM 3333 N N . LYS B 1 158 ? 48.28567 51.81729 29.40433 1.000 13.53151 829 LYS B N 1
ATOM 3334 C CA . LYS B 1 158 ? 48.51644 51.21262 28.09389 1.000 13.14496 829 LYS B CA 1
ATOM 3335 C C . LYS B 1 158 ? 49.71795 51.88371 27.44523 1.000 17.37914 829 LYS B C 1
ATOM 3336 O O . LYS B 1 158 ? 50.24034 52.86616 27.96095 1.000 16.68405 829 LYS B O 1
ATOM 3342 N N . MET B 1 159 ? 50.19118 51.31754 26.33067 1.000 15.61091 830 MET B N 1
ATOM 3343 C CA . MET B 1 159 ? 51.25589 51.90604 25.51006 1.000 20.46239 830 MET B CA 1
ATOM 3344 C C . MET B 1 159 ? 50.64466 52.42058 24.21872 1.000 26.39794 830 MET B C 1
ATOM 3345 O O . MET B 1 159 ? 49.82559 51.73779 23.59603 1.000 30.67109 830 MET B O 1
ATOM 3350 N N . LYS B 1 160 ? 51.00913 53.63173 23.81908 1.000 27.70318 831 LYS B N 1
ATOM 3351 C CA . LYS B 1 160 ? 50.50936 54.18615 22.56054 1.000 31.98805 831 LYS B CA 1
ATOM 3352 C C . LYS B 1 160 ? 51.70416 54.78297 21.84002 1.000 48.42181 831 LYS B C 1
ATOM 3353 O O . LYS B 1 160 ? 52.31521 55.73513 22.33533 1.000 31.50804 831 LYS B O 1
ATOM 3359 N N . ASP B 1 161 ? 52.05596 54.20139 20.69632 1.000 47.71305 832 ASP B N 1
ATOM 3360 C CA . ASP B 1 161 ? 53.25085 54.60721 19.96121 1.000 51.32853 832 ASP B CA 1
ATOM 3361 C C . ASP B 1 161 ? 54.49531 54.51246 20.83857 1.000 45.72183 832 ASP B C 1
ATOM 3362 O O . ASP B 1 161 ? 55.38778 55.35529 20.76116 1.000 49.29227 832 ASP B O 1
ATOM 3367 N N . GLY B 1 162 ? 54.54638 53.49086 21.69783 1.000 37.48597 833 GLY B N 1
ATOM 3368 C CA . GLY B 1 162 ? 55.68051 53.28189 22.58384 1.000 30.62958 833 GLY B CA 1
ATOM 3369 C C . GLY B 1 162 ? 55.71993 54.14199 23.84034 1.000 40.14646 833 GLY B C 1
ATOM 3370 O O . GLY B 1 162 ? 56.69045 54.04410 24.60665 1.000 40.86330 833 GLY B O 1
ATOM 3371 N N . VAL B 1 163 ? 54.70870 54.96433 24.07874 1.000 32.86805 834 VAL B N 1
ATOM 3372 C CA . VAL B 1 163 ? 54.65876 55.90659 25.19892 1.000 25.18933 834 VAL B CA 1
ATOM 3373 C C . VAL B 1 163 ? 53.61037 55.39098 26.18173 1.000 21.00474 834 VAL B C 1
ATOM 3374 O O . VAL B 1 163 ? 52.50417 55.06101 25.75491 1.000 20.65408 834 VAL B O 1
ATOM 3378 N N . PRO B 1 164 ? 53.89009 55.34732 27.48658 1.000 18.86976 835 PRO B N 1
ATOM 3379 C CA . PRO B 1 164 ? 52.85670 54.91127 28.44055 1.000 14.16258 835 PRO B CA 1
ATOM 3380 C C . PRO B 1 164 ? 51.77621 55.98331 28.56816 1.000 15.95223 835 PRO B C 1
ATOM 3381 O O . PRO B 1 164 ? 52.05925 57.18747 28.63871 1.000 18.07170 835 PRO B O 1
ATOM 3385 N N . VAL B 1 165 ? 50.52669 55.52810 28.64334 1.000 13.73665 836 VAL B N 1
ATOM 3386 C CA . VAL B 1 165 ? 49.36397 56.39824 28.73269 1.000 13.47895 836 VAL B CA 1
ATOM 3387 C C . VAL B 1 165 ? 48.56283 55.92098 29.94031 1.000 15.55280 836 VAL B C 1
ATOM 3388 O O . VAL B 1 165 ? 48.11137 54.77695 29.96079 1.000 13.84297 836 VAL B O 1
ATOM 3392 N N . PRO B 1 166 ? 48.38398 56.74233 30.98942 1.000 12.83893 837 PRO B N 1
ATOM 3393 C CA . PRO B 1 166 ? 47.71693 56.25109 32.20652 1.000 12.02284 837 PRO B CA 1
ATOM 3394 C C . PRO B 1 166 ? 46.21755 56.19205 32.00146 1.000 13.66672 837 PRO B C 1
ATOM 3395 O O . PRO B 1 166 ? 45.63161 57.07956 31.37779 1.000 14.60208 837 PRO B O 1
ATOM 3399 N N . LEU B 1 167 ? 45.60005 55.14291 32.53535 1.000 9.86609 838 LEU B N 1
ATOM 3400 C CA . LEU B 1 167 ? 44.14681 55.00583 32.49974 1.000 9.89946 838 LEU B CA 1
ATOM 3401 C C . LEU B 1 167 ? 43.52236 55.21853 33.86877 1.000 10.45401 838 LEU B C 1
ATOM 3402 O O . LEU B 1 167 ? 42.63337 56.06697 34.03668 1.000 11.43775 838 LEU B O 1
ATOM 3407 N N . ILE B 1 168 ? 43.98394 54.48743 34.87215 1.000 9.62230 839 ILE B N 1
ATOM 3408 C CA . ILE B 1 168 ? 43.53400 54.59992 36.25169 1.000 7.77715 839 ILE B CA 1
ATOM 3409 C C . ILE B 1 168 ? 44.74815 54.50481 37.15934 1.000 8.31488 839 ILE B C 1
ATOM 3410 O O . ILE B 1 168 ? 45.58954 53.62307 36.99693 1.000 10.53597 839 ILE B O 1
ATOM 3415 N N . ILE B 1 169 ? 44.86722 55.43124 38.10379 1.000 6.46981 840 ILE B N 1
ATOM 3416 C CA . ILE B 1 169 ? 45.86351 55.34632 39.15853 1.000 7.70362 840 ILE B CA 1
ATOM 3417 C C . ILE B 1 169 ? 45.16840 55.56389 40.49957 1.000 9.00142 840 ILE B C 1
ATOM 3418 O O . ILE B 1 169 ? 44.53600 56.60008 40.71518 1.000 8.60485 840 ILE B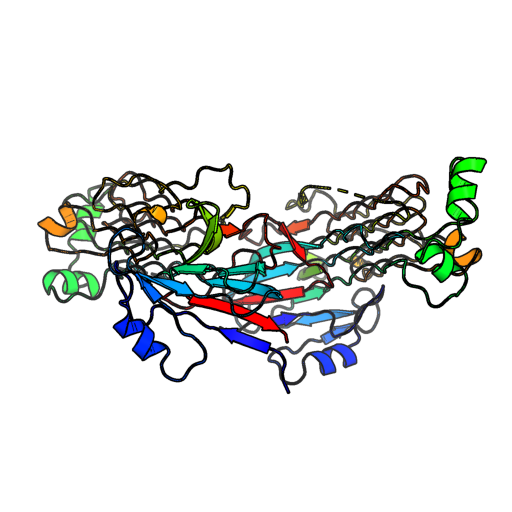 O 1
ATOM 3423 N N . ALA B 1 170 ? 45.24653 54.56922 41.39749 1.000 6.36218 841 ALA B N 1
ATOM 3424 C CA . ALA B 1 170 ? 44.54907 54.60980 42.66438 1.000 6.48318 841 ALA B CA 1
ATOM 3425 C C . ALA B 1 170 ? 45.58337 54.71952 43.77280 1.000 8.78714 841 ALA B C 1
ATOM 3426 O O . ALA B 1 170 ? 46.38894 53.79996 43.96800 1.000 8.46953 841 ALA B O 1
ATOM 3428 N N . ALA B 1 171 ? 45.56189 55.84234 44.48844 1.000 6.27981 842 ALA B N 1
ATOM 3429 C CA . ALA B 1 171 ? 46.68555 56.25423 45.33335 1.000 6.32948 842 ALA B CA 1
ATOM 3430 C C . ALA B 1 171 ? 46.88198 55.34784 46.53638 1.000 7.16172 842 ALA B C 1
ATOM 3431 O O . ALA B 1 171 ? 45.94304 54.73179 47.07597 1.000 7.99267 842 ALA B O 1
ATOM 3433 N N . GLY B 1 172 ? 48.15927 55.25728 46.95900 1.000 10.72401 843 GLY B N 1
ATOM 3434 C CA . GLY B 1 172 ? 48.46309 54.62160 48.22989 1.000 7.42065 843 GLY B CA 1
ATOM 3435 C C . GLY B 1 172 ? 48.40542 55.52633 49.46104 1.000 8.23855 843 GLY B C 1
ATOM 3436 O O . GLY B 1 172 ? 48.57305 56.74857 49.38796 1.000 7.21882 843 GLY B O 1
ATOM 3437 N N . GLY B 1 173 ? 48.26292 54.87015 50.62479 1.000 8.94373 844 GLY B N 1
ATOM 3438 C CA . GLY B 1 173 ? 48.14691 55.57523 51.88976 1.000 8.41459 844 GLY B CA 1
ATOM 3439 C C . GLY B 1 173 ? 49.52178 55.96412 52.43036 1.000 9.60579 844 GLY B C 1
ATOM 3440 O O . GLY B 1 173 ? 50.51551 55.24845 52.25575 1.000 10.64229 844 GLY B O 1
ATOM 3441 N N . GLY B 1 174 ? 49.60703 57.12781 53.07872 1.000 9.69961 845 GLY B N 1
ATOM 3442 C CA . GLY B 1 174 ? 50.84859 57.49660 53.76455 1.000 8.10705 845 GLY B CA 1
ATOM 3443 C C . GLY B 1 174 ? 51.10726 56.65956 55.00263 1.000 8.72469 845 GLY B C 1
ATOM 3444 O O . GLY B 1 174 ? 50.19506 56.13632 55.65271 1.000 10.34077 845 GLY B O 1
ATOM 3445 N N . GLY B 1 175 ? 52.38539 56.51611 55.35128 1.000 8.28518 846 GLY B N 1
ATOM 3446 C CA . GLY B 1 175 ? 52.73274 55.80002 56.57151 1.000 8.61953 846 GLY B CA 1
ATOM 3447 C C . GLY B 1 175 ? 52.50674 56.60371 57.83768 1.000 10.71136 846 GLY B C 1
ATOM 3448 O O . GLY B 1 175 ? 52.65125 57.82294 57.86168 1.000 11.17361 846 GLY B O 1
ATOM 3449 N N . ARG B 1 176 ? 52.18197 55.89410 58.93370 1.000 9.70561 847 ARG B N 1
ATOM 3450 C CA . ARG B 1 176 ? 52.00762 56.55899 60.23045 1.000 10.51967 847 ARG B CA 1
ATOM 3451 C C . ARG B 1 176 ? 53.36099 56.88022 60.88534 1.000 11.63637 847 ARG B C 1
ATOM 3452 O O . ARG B 1 176 ? 54.31256 56.08561 60.84597 1.000 13.71268 847 ARG B O 1
ATOM 3460 N N . ALA B 1 177 ? 53.46165 58.04380 61.50489 1.000 14.01164 848 ALA B N 1
ATOM 3461 C CA . ALA B 1 177 ? 54.69004 58.38783 62.20797 1.000 12.38503 848 ALA B CA 1
ATOM 3462 C C . ALA B 1 177 ? 54.85575 57.52237 63.45541 1.000 12.97152 848 ALA B C 1
ATOM 3463 O O . ALA B 1 177 ? 53.89746 56.92054 63.96812 1.000 16.52517 848 ALA B O 1
ATOM 3465 N N . TYR B 1 178 ? 56.10503 57.46680 63.93575 1.000 14.72025 849 TYR B N 1
ATOM 3466 C CA . TYR B 1 178 ? 56.42405 56.67423 65.12339 1.000 15.34825 849 TYR B CA 1
ATOM 3467 C C . TYR B 1 178 ? 55.48423 57.02195 66.27233 1.000 19.05155 849 TYR B C 1
ATOM 3468 O O . TYR B 1 178 ? 54.92126 56.13438 66.92795 1.000 19.04702 849 TYR B O 1
ATOM 3477 N N . GLY B 1 179 ? 55.27913 58.30882 66.51270 1.000 18.32908 850 GLY B N 1
ATOM 3478 C CA . GLY B 1 179 ? 54.47962 58.72024 67.64505 1.000 25.80832 850 GLY B CA 1
ATOM 3479 C C . GLY B 1 179 ? 53.16432 59.32891 67.23430 1.000 27.33840 850 GLY B C 1
ATOM 3480 O O . GLY B 1 179 ? 52.71269 60.29143 67.84737 1.000 32.46395 850 GLY B O 1
ATOM 3481 N N . ALA B 1 180 ? 52.54055 58.75880 66.21072 1.000 25.03257 851 ALA B N 1
ATOM 3482 C CA . ALA B 1 180 ? 51.31429 59.30219 65.62775 1.000 34.73303 851 ALA B CA 1
ATOM 3483 C C . ALA B 1 180 ? 50.23394 59.63324 66.66739 1.000 50.79226 851 ALA B C 1
ATOM 3484 O O . ALA B 1 180 ? 50.03588 58.89279 67.62792 1.000 39.76328 851 ALA B O 1
ATOM 3486 N N . HIS B 1 186 ? 42.39396 62.73270 55.80718 1.000 59.89886 857 HIS B N 1
ATOM 3487 C CA . HIS B 1 186 ? 42.57043 63.61264 54.65588 1.000 65.69165 857 HIS B CA 1
ATOM 3488 C C . HIS B 1 186 ? 41.76817 63.14946 53.43264 1.000 45.93309 857 HIS B C 1
ATOM 3489 O O . HIS B 1 186 ? 41.82500 61.98692 53.02638 1.000 34.64332 857 HIS B O 1
ATOM 3496 N N . PRO B 1 187 ? 41.02170 64.07985 52.85314 1.000 42.20685 858 PRO B N 1
ATOM 3497 C CA . PRO B 1 187 ? 40.12783 63.72892 51.74632 1.000 37.06031 858 PRO B CA 1
ATOM 3498 C C . PRO B 1 187 ? 40.90002 63.18263 50.55252 1.000 29.44466 858 PRO B C 1
ATOM 3499 O O . PRO B 1 187 ? 42.07103 63.50574 50.33269 1.000 26.73707 858 PRO B O 1
ATOM 3503 N N . GLU B 1 188 ? 40.22963 62.31478 49.79694 1.000 20.76515 859 GLU B N 1
ATOM 3504 C CA . GLU B 1 188 ? 40.81642 61.73908 48.59786 1.000 15.69836 859 GLU B CA 1
ATOM 3505 C C . GLU B 1 188 ? 40.96350 62.82014 47.53289 1.000 18.09029 859 GLU B C 1
ATOM 3506 O O . GLU B 1 188 ? 40.02327 63.57855 47.27038 1.000 22.70799 859 GLU B O 1
ATOM 3512 N N . ARG B 1 189 ? 42.14493 62.93132 46.93064 1.000 13.58262 860 ARG B N 1
ATOM 3513 C CA . ARG B 1 189 ? 42.35642 63.83938 45.80803 1.000 14.46631 860 ARG B CA 1
ATOM 3514 C C . ARG B 1 189 ? 42.43306 63.05943 44.48560 1.000 15.08671 860 ARG B C 1
ATOM 3515 O O . ARG B 1 189 ? 43.11524 62.03270 44.39958 1.000 14.15359 860 ARG B O 1
ATOM 3523 N N . LEU B 1 190 ? 41.75965 63.56883 43.43980 1.000 14.04703 861 LEU B N 1
ATOM 3524 C CA . LEU B 1 190 ? 41.68587 62.91845 42.13314 1.000 12.43858 861 LEU B CA 1
ATOM 3525 C C . LEU B 1 190 ? 41.97429 63.91047 41.00701 1.000 17.10816 861 LEU B C 1
ATOM 3526 O O . LEU B 1 190 ? 41.29944 64.93700 40.90063 1.000 17.73963 861 LEU B O 1
ATOM 3531 N N . GLU B 1 191 ? 42.91493 63.56959 40.12029 1.000 13.55003 862 GLU B N 1
ATOM 3532 C CA . GLU B 1 191 ? 43.29607 64.38968 38.98559 1.000 13.05466 862 GLU B CA 1
ATOM 3533 C C . GLU B 1 191 ? 42.80909 63.73313 37.69742 1.000 11.43199 862 GLU B C 1
ATOM 3534 O O . GLU B 1 191 ? 42.67673 62.50653 37.62202 1.000 11.03489 862 GLU B O 1
ATOM 3540 N N . ASN B 1 192 ? 42.46541 64.53841 36.69091 1.000 14.90227 863 ASN B N 1
ATOM 3541 C CA . ASN B 1 192 ? 42.13441 63.97394 35.37890 1.000 14.90241 863 ASN B CA 1
ATOM 3542 C C . ASN B 1 192 ? 42.75266 64.71622 34.19784 1.000 23.11043 863 ASN B C 1
ATOM 3543 O O . ASN B 1 192 ? 42.40428 64.43133 33.04301 1.000 20.72833 863 ASN B O 1
ATOM 3548 N N . ASN B 1 193 ? 43.68581 65.61940 34.43041 1.000 14.99130 864 ASN B N 1
ATOM 3549 C CA . ASN B 1 193 ? 44.27281 66.43496 33.37998 1.000 17.14392 864 ASN B CA 1
ATOM 3550 C C . ASN B 1 193 ? 45.75302 66.10061 33.31387 1.000 17.63862 864 ASN B C 1
ATOM 3551 O O . ASN B 1 193 ? 46.49237 66.42471 34.24501 1.000 16.39189 864 ASN B O 1
ATOM 3556 N N . SER B 1 194 ? 46.19086 65.44233 32.21661 1.000 17.01772 865 SER B N 1
ATOM 3557 C CA . SER B 1 194 ? 47.58615 65.03588 32.08738 1.000 24.28678 865 SER B CA 1
ATOM 3558 C C . SER B 1 194 ? 48.53018 66.22000 31.90936 1.000 17.32814 865 SER B C 1
ATOM 3559 O O . SER B 1 194 ? 49.75585 66.02703 31.95764 1.000 21.64851 865 SER B O 1
ATOM 3562 N N . SER B 1 195 ? 48.00827 67.44949 31.75839 1.000 15.57164 866 SER B N 1
ATOM 3563 C CA . SER B 1 195 ? 48.95006 68.56236 31.76654 1.000 18.06608 866 SER B CA 1
ATOM 3564 C C . SER B 1 195 ? 49.33169 68.97774 33.17541 1.000 13.01582 866 SER B C 1
ATOM 3565 O O . SER B 1 195 ? 50.27058 69.77314 33.34682 1.000 18.18958 866 SER B O 1
ATOM 3568 N N . VAL B 1 196 ? 48.64158 68.46230 34.19290 1.000 11.54146 867 VAL B N 1
ATOM 3569 C CA . VAL B 1 196 ? 49.13490 68.62425 35.55355 1.000 10.25141 867 VAL B CA 1
ATOM 3570 C C . VAL B 1 196 ? 50.09730 67.46617 35.74529 1.000 10.99935 867 VAL B C 1
ATOM 3571 O O . VAL B 1 196 ? 49.69621 66.30395 35.69360 1.000 13.92513 867 VAL B O 1
ATOM 3575 N N . LEU B 1 197 ? 51.37121 67.77034 35.89979 1.000 10.20271 868 LEU B N 1
ATOM 3576 C CA . LEU B 1 197 ? 52.38826 66.72320 35.77446 1.000 9.63557 868 LEU B CA 1
ATOM 3577 C C . LEU B 1 197 ? 52.38695 65.78396 36.96970 1.000 10.37823 868 LEU B C 1
ATOM 3578 O O . LEU B 1 197 ? 52.19618 66.18839 38.11999 1.000 9.71833 868 LEU B O 1
ATOM 3583 N N . GLY B 1 198 ? 52.55100 64.48956 36.68235 1.000 9.92779 869 GLY B N 1
ATOM 3584 C CA . GLY B 1 198 ? 52.44119 63.49515 37.73250 1.000 7.78904 869 GLY B CA 1
ATOM 3585 C C . GLY B 1 198 ? 53.76930 63.23597 38.43356 1.000 8.03185 869 GLY B C 1
ATOM 3586 O O . GLY B 1 198 ? 54.45711 62.22979 38.18496 1.000 8.89024 869 GLY B O 1
ATOM 3587 N N . LEU B 1 199 ? 54.14387 64.15626 39.31343 1.000 8.13151 870 LEU B N 1
ATOM 3588 C CA . LEU B 1 199 ? 55.48066 64.20108 39.90073 1.000 6.74090 870 LEU B CA 1
ATOM 3589 C C . LEU B 1 199 ? 55.53418 63.51827 41.27257 1.000 6.78582 870 LEU B C 1
ATOM 3590 O O . LEU B 1 199 ? 54.50250 63.21953 41.89024 1.000 8.55221 870 LEU B O 1
ATOM 3595 N N . ASN B 1 200 ? 56.76032 63.22639 41.73004 1.000 6.67944 871 ASN B N 1
ATOM 3596 C CA . ASN B 1 200 ? 56.89958 62.63197 43.05347 1.000 6.72727 871 ASN B CA 1
ATOM 3597 C C . ASN B 1 200 ? 56.53706 63.65955 44.14312 1.000 8.22727 871 ASN B C 1
ATOM 3598 O O . ASN B 1 200 ? 56.62096 64.88831 43.96371 1.000 9.01289 871 ASN B O 1
ATOM 3603 N N . GLY B 1 201 ? 56.19040 63.12604 45.31577 1.000 8.29241 872 GLY B N 1
ATOM 3604 C CA . GLY B 1 201 ? 55.97439 63.95804 46.47932 1.000 8.15387 872 GLY B CA 1
ATOM 3605 C C . GLY B 1 201 ? 57.29636 64.41482 47.10564 1.000 10.63863 872 GLY B C 1
ATOM 3606 O O . GLY B 1 201 ? 58.37546 63.93857 46.76027 1.000 9.12877 872 GLY B O 1
ATOM 3607 N N . ASN B 1 202 ? 57.19036 65.38729 48.02840 1.000 9.56029 873 ASN B N 1
ATOM 3608 C CA . ASN B 1 202 ? 58.35529 65.91746 48.72684 1.000 8.57072 873 ASN B CA 1
ATOM 3609 C C . ASN B 1 202 ? 58.96099 64.86378 49.62140 1.000 13.52890 873 ASN B C 1
ATOM 3610 O O . ASN B 1 202 ? 58.24745 64.20347 50.39345 1.000 12.68994 873 ASN B O 1
ATOM 3615 N N . SER B 1 203 ? 60.28394 64.72409 49.56967 1.000 9.72388 874 SER B N 1
ATOM 3616 C CA . SER B 1 203 ? 60.97388 63.88280 50.53337 1.000 9.70699 874 SER B CA 1
ATOM 3617 C C . SER B 1 203 ? 61.66224 64.78123 51.54163 1.000 11.83436 874 SER B C 1
ATOM 3618 O O . SER B 1 203 ? 62.17756 65.83337 51.16720 1.000 11.70380 874 SER B O 1
ATOM 3621 N N . GLY B 1 204 ? 61.64270 64.38701 52.83378 1.000 9.12132 875 GLY B N 1
ATOM 3622 C CA . GLY B 1 204 ? 62.38410 65.08597 53.87382 1.000 11.65921 875 GLY B CA 1
ATOM 3623 C C . GLY B 1 204 ? 63.31286 64.07129 54.48640 1.000 11.14517 875 GLY B C 1
ATOM 3624 O O . GLY B 1 204 ? 64.18718 63.58863 53.77119 1.000 12.11955 875 GLY B O 1
ATOM 3625 N N . ALA B 1 205 ? 63.08954 63.69520 55.75936 1.000 13.34926 876 ALA B N 1
ATOM 3626 C CA . ALA B 1 205 ? 63.80428 62.56967 56.34058 1.000 14.73972 876 ALA B CA 1
ATOM 3627 C C . ALA B 1 205 ? 63.16909 61.25659 55.90573 1.000 11.22446 876 ALA B C 1
ATOM 3628 O O . ALA B 1 205 ? 63.87887 60.31561 55.54965 1.000 14.08122 876 ALA B O 1
ATOM 3630 N N . ALA B 1 206 ? 61.84247 61.17125 55.96887 1.000 11.01492 877 ALA B N 1
ATOM 3631 C CA . ALA B 1 206 ? 61.08059 60.11481 55.29553 1.000 10.35110 877 ALA B CA 1
ATOM 3632 C C . ALA B 1 206 ? 60.91798 60.45488 53.80103 1.000 7.34144 877 ALA B C 1
ATOM 3633 O O . ALA B 1 206 ? 61.02392 61.61301 53.36429 1.000 10.27950 877 ALA B O 1
ATOM 3635 N N . GLY B 1 207 ? 60.66396 59.42760 52.99781 1.000 7.53706 878 GLY B N 1
ATOM 3636 C CA . GLY B 1 207 ? 60.53683 59.61297 51.55525 1.000 7.46878 878 GLY B CA 1
ATOM 3637 C C . GLY B 1 207 ? 59.13088 60.02062 51.13412 1.000 9.31454 878 GLY B C 1
ATOM 3638 O O . GLY B 1 207 ? 58.14208 59.49185 51.62954 1.000 8.93779 878 GLY B O 1
ATOM 3639 N N . GLY B 1 208 ? 59.05665 60.87843 50.12256 1.000 8.07087 879 GLY B N 1
ATOM 3640 C CA . GLY B 1 208 ? 57.78568 61.14301 49.46981 1.000 6.61986 879 GLY B CA 1
ATOM 3641 C C . GLY B 1 208 ? 57.36851 59.96549 48.58850 1.000 7.20029 879 GLY B C 1
ATOM 3642 O O . GLY B 1 208 ? 58.17981 59.09542 48.23696 1.000 7.95776 879 GLY B O 1
ATOM 3643 N N . GLY B 1 209 ? 56.07448 59.88354 48.27567 1.000 8.43793 880 GLY B N 1
ATOM 3644 C CA . GLY B 1 209 ? 55.63561 58.88462 47.32030 1.000 8.93030 880 GLY B CA 1
ATOM 3645 C C . GLY B 1 209 ? 56.11474 59.16430 45.89445 1.000 6.86706 880 GLY B C 1
ATOM 3646 O O . GLY B 1 209 ? 56.29856 60.30977 45.44771 1.000 7.27732 880 GLY B O 1
ATOM 3647 N N . GLY B 1 210 ? 56.26579 58.09495 45.13857 1.000 7.35249 881 GLY B N 1
ATOM 3648 C CA . GLY B 1 210 ? 56.49672 58.24013 43.71249 1.000 9.03602 881 GLY B CA 1
ATOM 3649 C C . GLY B 1 210 ? 55.23965 58.61288 42.94109 1.000 9.19290 881 GLY B C 1
ATOM 3650 O O . GLY B 1 210 ? 54.11810 58.19659 43.25306 1.000 9.21031 881 GLY B O 1
ATOM 3651 N N . GLY B 1 211 ? 55.41364 59.41257 41.89742 1.000 7.53173 882 GLY B N 1
ATOM 3652 C CA . GLY B 1 211 ? 54.33702 59.77203 40.99838 1.000 7.96753 882 GLY B CA 1
ATOM 3653 C C . GLY B 1 211 ? 54.33004 58.91260 39.74660 1.000 9.83293 882 GLY B C 1
ATOM 3654 O O . GLY B 1 211 ? 54.88299 57.80178 39.72375 1.000 10.11297 882 GLY B O 1
ATOM 3655 N N . TRP B 1 212 ? 53.67195 59.41371 38.70984 1.000 8.00854 883 TRP B N 1
ATOM 3656 C CA . TRP B 1 212 ? 53.60102 58.74056 37.40646 1.000 8.19333 883 TRP B CA 1
ATOM 3657 C C . TRP B 1 212 ? 54.89046 58.87545 36.60509 1.000 9.84639 883 TRP B C 1
ATOM 3658 O O . TRP B 1 212 ? 55.36143 57.88574 36.01717 1.000 9.26499 883 TRP B O 1
ATOM 3669 N N . ASN B 1 213 ? 55.49911 60.06177 36.56782 1.000 10.01571 884 ASN B N 1
ATOM 3670 C CA . ASN B 1 213 ? 56.67032 60.24926 35.70990 1.000 9.93565 884 ASN B CA 1
ATOM 3671 C C . ASN B 1 213 ? 57.56138 61.31982 36.33383 1.000 11.66502 884 ASN B C 1
ATOM 3672 O O . ASN B 1 213 ? 57.20046 62.51361 36.36624 1.000 12.94207 884 ASN B O 1
ATOM 3677 N N . ASP B 1 214 ? 58.68507 60.89678 36.88229 1.000 8.85611 885 ASP B N 1
ATOM 3678 C CA . ASP B 1 214 ? 59.60919 61.83544 37.49982 1.000 9.44013 885 ASP B CA 1
ATOM 3679 C C . ASP B 1 214 ? 61.00667 61.22640 37.42769 1.000 11.38214 885 ASP B C 1
ATOM 3680 O O . ASP B 1 214 ? 61.21085 60.14834 36.86730 1.000 13.08771 885 ASP B O 1
ATOM 3685 N N . ASN B 1 215 ? 61.98766 61.94115 37.95831 1.000 9.68173 886 ASN B N 1
ATOM 3686 C CA . ASN B 1 215 ? 63.34792 61.44010 38.09294 1.000 10.01195 886 ASN B CA 1
ATOM 3687 C C . ASN B 1 215 ? 63.62272 61.41095 39.58359 1.000 14.59222 886 ASN B C 1
ATOM 3688 O O . ASN B 1 215 ? 63.59843 62.46205 40.23994 1.000 17.11223 886 ASN B O 1
ATOM 3693 N N . THR B 1 216 ? 63.81132 60.21338 40.12388 1.000 9.58344 887 THR B N 1
ATOM 3694 C CA . THR B 1 216 ? 63.98273 60.04305 41.55789 1.000 9.01942 887 THR B CA 1
ATOM 3695 C C . THR B 1 216 ? 65.47409 59.95153 41.85569 1.000 12.00630 887 THR B C 1
ATOM 3696 O O . THR B 1 216 ? 66.18294 59.16880 41.20927 1.000 12.55593 887 THR B O 1
ATOM 3700 N N . SER B 1 217 ? 65.93103 60.76932 42.80592 1.000 8.58244 888 SER B N 1
ATOM 3701 C CA A SER B 1 217 ? 67.34353 60.83845 43.18580 0.530 7.50442 888 SER B CA 1
ATOM 3702 C CA B SER B 1 217 ? 67.34543 60.75693 43.15388 0.470 7.45404 888 SER B CA 1
ATOM 3703 C C . SER B 1 217 ? 67.64889 60.21207 44.53905 1.000 11.52952 888 SER B C 1
ATOM 3704 O O . SER B 1 217 ? 68.75236 59.65179 44.73051 1.000 10.09884 888 SER B O 1
ATOM 3709 N N . LEU B 1 218 ? 66.75163 60.36180 45.51602 1.000 9.82012 889 LEU B N 1
ATOM 3710 C CA . LEU B 1 218 ? 67.05132 60.00155 46.91021 1.000 8.43783 889 LEU B CA 1
ATOM 3711 C C . LEU B 1 218 ? 66.74274 58.54340 47.18093 1.000 10.76572 889 LEU B C 1
ATOM 3712 O O . LEU B 1 218 ? 65.74100 58.01092 46.70314 1.000 9.90072 889 LEU B O 1
ATOM 3717 N N . LEU B 1 219 ? 67.62401 57.91018 47.96367 1.000 8.87383 890 LEU B N 1
ATOM 3718 C CA . LEU B 1 219 ? 67.46818 56.49660 48.27298 1.000 8.41726 890 LEU B CA 1
ATOM 3719 C C . LEU B 1 219 ? 66.11757 56.19187 48.93678 1.000 9.11346 890 LEU B C 1
ATOM 3720 O O . LEU B 1 219 ? 65.55241 55.11684 48.72076 1.000 9.29787 890 LEU B O 1
ATOM 3725 N N . TRP B 1 220 ? 65.62149 57.10414 49.78576 1.000 7.39529 891 TRP B N 1
ATOM 3726 C CA . TRP B 1 220 ? 64.42004 56.84653 50.56362 1.000 7.67037 891 TRP B CA 1
ATOM 3727 C C . TRP B 1 220 ? 63.13346 57.31785 49.88770 1.000 8.43290 891 TRP B C 1
ATOM 3728 O O . TRP B 1 220 ? 62.02691 57.02110 50.40108 1.000 9.03611 891 TRP B O 1
ATOM 3739 N N . ALA B 1 221 ? 63.23726 57.97607 48.74135 1.000 8.03823 892 ALA B N 1
ATOM 3740 C CA . ALA B 1 221 ? 62.05094 58.39760 47.99187 1.000 7.51640 892 ALA B CA 1
ATOM 3741 C C . ALA B 1 221 ? 61.43937 57.21090 47.23070 1.000 6.10820 892 ALA B C 1
ATOM 3742 O O . ALA B 1 221 ? 62.13524 56.34771 46.69472 1.000 7.71209 892 ALA B O 1
ATOM 3744 N N . GLY B 1 222 ? 60.11612 57.17128 47.17177 1.000 6.51495 893 GLY B N 1
ATOM 3745 C CA . GLY B 1 222 ? 59.47423 56.18742 46.30742 1.000 8.68088 893 GLY B CA 1
ATOM 3746 C C . GLY B 1 222 ? 59.78682 56.51132 44.84240 1.000 7.57448 893 GLY B C 1
ATOM 3747 O O . GLY B 1 222 ? 59.81404 57.67768 44.44126 1.000 8.71581 893 GLY B O 1
ATOM 3748 N N . LYS B 1 223 ? 60.02699 55.46787 44.02846 1.000 7.65484 894 LYS B N 1
ATOM 3749 C CA . LYS B 1 223 ? 60.27721 55.74733 42.60208 1.000 7.86211 894 LYS B CA 1
ATOM 3750 C C . LYS B 1 223 ? 58.97605 55.98800 41.83560 1.000 7.00257 894 LYS B C 1
ATOM 3751 O O . LYS B 1 223 ? 57.92502 55.44880 42.17198 1.000 7.96895 894 LYS B O 1
ATOM 3757 N N . SER B 1 224 ? 59.05485 56.80015 40.77449 1.000 7.35377 895 SER B N 1
ATOM 3758 C CA . SER B 1 224 ? 57.88166 56.98553 39.93599 1.000 6.70666 895 SER B CA 1
ATOM 3759 C C . SER B 1 224 ? 57.58300 55.72355 39.11151 1.000 6.97589 895 SER B C 1
ATOM 3760 O O . SER B 1 224 ? 58.42816 54.84028 38.93621 1.000 8.34700 895 SER B O 1
ATOM 3763 N N . LEU B 1 225 ? 56.38266 55.69593 38.56157 1.000 6.96114 896 LEU B N 1
ATOM 3764 C CA . LEU B 1 225 ? 55.93200 54.51857 37.81200 1.000 6.82860 896 LEU B CA 1
ATOM 3765 C C . LEU B 1 225 ? 56.88121 54.22392 36.64565 1.000 10.95294 896 LEU B C 1
ATOM 3766 O O . LEU B 1 225 ? 57.30022 53.06765 36.42650 1.000 11.38401 896 LEU B O 1
ATOM 3771 N N . GLN B 1 226 ? 57.21180 55.25740 35.87222 1.000 10.57792 897 GLN B N 1
ATOM 3772 C CA . GLN B 1 226 ? 58.07023 55.06678 34.71245 1.000 10.28881 897 GLN B CA 1
ATOM 3773 C C . GLN B 1 226 ? 59.50359 54.73208 35.07128 1.000 11.86940 897 GLN B C 1
ATOM 3774 O O . GLN B 1 226 ? 60.26357 54.36043 34.17468 1.000 13.75674 897 GLN B O 1
ATOM 3780 N N . GLU B 1 227 ? 59.90900 54.86828 36.32974 1.000 9.14344 898 GLU B N 1
ATOM 3781 C CA . GLU B 1 227 ? 61.20465 54.36899 36.78397 1.000 11.11237 898 GLU B CA 1
ATOM 3782 C C . GLU B 1 227 ? 61.13379 52.96469 37.38352 1.000 13.52058 898 GLU B C 1
ATOM 3783 O O . GLU B 1 227 ? 62.16054 52.45930 37.87600 1.000 14.81724 898 GLU B O 1
ATOM 3789 N N . GLY B 1 228 ? 59.96188 52.33374 37.38194 1.000 10.95736 899 GLY B N 1
ATOM 3790 C CA . GLY B 1 228 ? 59.81039 51.00590 37.95857 1.000 11.22497 899 GLY B CA 1
ATOM 3791 C C . GLY B 1 228 ? 59.13552 50.94152 39.31760 1.000 11.91232 899 GLY B C 1
ATOM 3792 O O . GLY B 1 228 ? 58.91284 49.84547 39.81719 1.000 10.95401 899 GLY B O 1
ATOM 3793 N N . ALA B 1 229 ? 58.81368 52.07580 39.94579 1.000 9.27967 900 ALA B N 1
ATOM 3794 C CA . ALA B 1 229 ? 57.87968 52.10495 41.07798 1.000 10.03032 900 ALA B CA 1
ATOM 3795 C C . ALA B 1 229 ? 58.39263 51.42851 42.34235 1.000 7.65987 900 ALA B C 1
ATOM 3796 O O . ALA B 1 229 ? 57.60179 51.14592 43.26028 1.000 8.33583 900 ALA B O 1
ATOM 3798 N N . THR B 1 230 ? 59.69357 51.15738 42.44079 1.000 7.21736 901 THR B N 1
ATOM 3799 C CA . THR B 1 230 ? 60.20873 50.53143 43.65168 1.000 8.05112 901 THR B CA 1
ATOM 3800 C C . THR B 1 230 ? 59.92245 51.37851 44.89888 1.000 9.79026 901 THR B C 1
ATOM 3801 O O . THR B 1 230 ? 60.09114 52.60229 44.89815 1.000 10.14919 901 THR B O 1
ATOM 3805 N N . GLY B 1 231 ? 59.56558 50.70435 46.00000 1.000 6.70944 902 GLY B N 1
ATOM 3806 C CA . GLY B 1 231 ? 59.38583 51.40766 47.25194 1.000 8.61231 902 GLY B CA 1
ATOM 3807 C C . GLY B 1 231 ? 60.70506 52.00358 47.73476 1.000 9.30037 902 GLY B C 1
ATOM 3808 O O . GLY B 1 231 ? 61.80216 51.45976 47.51438 1.000 10.36936 902 GLY B O 1
ATOM 3809 N N . GLY B 1 232 ? 60.61353 53.13913 48.41337 1.000 7.59510 903 GLY B N 1
ATOM 3810 C CA . GLY B 1 232 ? 61.80878 53.76766 48.98237 1.000 7.46153 903 GLY B CA 1
ATOM 3811 C C . GLY B 1 232 ? 62.49857 52.92509 50.04323 1.000 9.38913 903 GLY B C 1
ATOM 3812 O O . GLY B 1 232 ? 61.88469 52.14638 50.78197 1.000 8.84735 903 GLY B O 1
ATOM 3813 N N . HIS B 1 233 ? 63.81511 53.14694 50.16641 1.000 9.91947 904 HIS B N 1
ATOM 3814 C CA . HIS B 1 233 ? 64.55057 52.67862 51.32943 1.000 9.44828 904 HIS B CA 1
ATOM 3815 C C . HIS B 1 233 ? 64.13753 53.47191 52.56607 1.000 10.93923 904 HIS B C 1
ATOM 3816 O O . HIS B 1 233 ? 63.58176 54.55737 52.47141 1.000 9.89048 904 HIS B O 1
ATOM 3823 N N . SER B 1 234 ? 64.49095 52.95462 53.75675 1.000 13.13818 905 SER B N 1
ATOM 3824 C CA . SER B 1 234 ? 64.34541 53.78085 54.94913 1.000 14.22873 905 SER B CA 1
ATOM 3825 C C . SER B 1 234 ? 65.39832 54.86928 55.01212 1.000 14.41479 905 SER B C 1
ATOM 3826 O O . SER B 1 234 ? 66.38955 54.84722 54.25900 1.000 14.04794 905 SER B O 1
ATOM 3829 N N . CYS B 1 235 ? 65.16522 55.86144 55.88868 1.000 14.60063 906 CYS B N 1
ATOM 3830 C CA . CYS B 1 235 ? 66.16580 56.90441 56.02744 1.000 12.98232 906 CYS B CA 1
ATOM 3831 C C . CYS B 1 235 ? 67.50046 56.29593 56.47349 1.000 16.51042 906 CYS B C 1
ATOM 3832 O O . CYS B 1 235 ? 67.52794 55.32304 57.24404 1.000 16.61742 906 CYS B O 1
ATOM 3835 N N . PRO B 1 236 ? 68.62045 56.80069 55.96598 1.000 16.58923 907 PRO B N 1
ATOM 3836 C CA . PRO B 1 236 ? 69.91316 56.17664 56.27862 1.000 13.68570 907 PRO B CA 1
ATOM 3837 C C . PRO B 1 236 ? 70.22756 56.08313 57.75458 1.000 13.81662 907 PRO B C 1
ATOM 3838 O O . PRO B 1 236 ? 70.82870 55.09131 58.17601 1.000 15.72296 907 PRO B O 1
ATOM 3842 N N . GLN B 1 237 ? 69.85142 57.07688 58.55483 1.000 13.32278 908 GLN B N 1
ATOM 3843 C CA . GLN B 1 237 ? 70.20115 57.03212 59.97586 1.000 15.43761 908 GLN B CA 1
ATOM 3844 C C . GLN B 1 237 ? 69.49754 55.87928 60.69334 1.000 15.96253 908 GLN B C 1
ATOM 3845 O O . GLN B 1 237 ? 70.09459 55.23268 61.55766 1.000 15.17374 908 GLN B O 1
ATOM 3851 N N . ALA B 1 238 ? 68.24840 55.58598 60.33207 1.000 13.58320 909 ALA B N 1
ATOM 3852 C CA . ALA B 1 238 ? 67.56281 54.44506 60.93960 1.000 12.89988 909 ALA B CA 1
ATOM 3853 C C . ALA B 1 238 ? 68.26032 53.14059 60.57750 1.000 16.13871 909 ALA B C 1
ATOM 3854 O O . ALA B 1 238 ? 68.36100 52.23157 61.41827 1.000 18.40698 909 ALA B O 1
ATOM 3856 N N . MET B 1 239 ? 68.72178 53.01674 59.31719 1.000 13.38351 910 MET B N 1
ATOM 3857 C CA . MET B 1 239 ? 69.46624 51.82192 58.90080 1.000 16.62533 910 MET B CA 1
ATOM 3858 C C . MET B 1 239 ? 70.80251 51.73172 59.65508 1.000 17.18710 910 MET B C 1
ATOM 3859 O O . MET B 1 239 ? 71.19700 50.66185 60.14484 1.000 18.42357 910 MET B O 1
ATOM 3864 N N . LYS B 1 240 ? 71.51558 52.85478 59.74961 1.000 15.00653 911 LYS B N 1
ATOM 3865 C CA . LYS B 1 240 ? 72.84629 52.86610 60.34038 1.000 16.82490 911 LYS B CA 1
ATOM 3866 C C . LYS B 1 240 ? 72.80936 52.58020 61.83625 1.000 17.80959 911 LYS B C 1
ATOM 3867 O O . LYS B 1 240 ? 73.65854 51.83695 62.34442 1.000 19.56801 911 LYS B O 1
ATOM 3873 N N . LYS B 1 241 ? 71.85650 53.17919 62.56540 1.000 13.70754 912 LYS B N 1
ATOM 3874 C CA . LYS B 1 241 ? 71.87914 53.12485 64.03145 1.000 19.84172 912 LYS B CA 1
ATOM 3875 C C . LYS B 1 241 ? 71.50773 51.74064 64.56274 1.000 24.64567 912 LYS B C 1
ATOM 3876 O O . LYS B 1 241 ? 72.13385 51.22523 65.50577 1.000 21.52069 912 LYS B O 1
ATOM 3882 N N . TRP B 1 242 ? 70.45829 51.14659 64.01630 1.000 18.37868 913 TRP B N 1
ATOM 3883 C CA . TRP B 1 242 ? 69.95851 49.88914 64.56558 1.000 18.37395 913 TRP B CA 1
ATOM 3884 C C . TRP B 1 242 ? 69.26154 49.02554 63.51610 1.000 19.06037 913 TRP B C 1
ATOM 3885 O O . TRP B 1 242 ? 68.54793 48.08952 63.88824 1.000 19.61579 913 TRP B O 1
ATOM 3896 N N . GLY B 1 243 ? 69.47462 49.28334 62.22922 1.000 19.37127 914 GLY B N 1
ATOM 3897 C CA . GLY B 1 243 ? 68.85267 48.50861 61.16815 1.000 18.60853 914 GLY B CA 1
ATOM 3898 C C . GLY B 1 243 ? 67.34338 48.55428 61.17478 1.000 18.48716 914 GLY B C 1
ATOM 3899 O O . GLY B 1 243 ? 66.69466 47.56342 60.82383 1.000 19.87373 914 GLY B O 1
ATOM 3900 N N . TRP B 1 244 ? 66.75344 49.69789 61.51812 1.000 15.83595 915 TRP B N 1
ATOM 3901 C CA . TRP B 1 244 ? 65.30295 49.75775 61.55711 1.000 13.27671 915 TRP B CA 1
ATOM 3902 C C . TRP B 1 244 ? 64.80503 50.17457 60.17693 1.000 20.28346 915 TRP B C 1
ATOM 3903 O O . TRP B 1 244 ? 64.51182 51.33055 59.89981 1.000 19.67534 915 TRP B O 1
ATOM 3914 N N . GLU B 1 245 ? 64.72289 49.19693 59.29306 1.000 22.22536 916 GLU B N 1
ATOM 3915 C CA . GLU B 1 245 ? 64.34748 49.44056 57.91409 1.000 27.25572 916 GLU B CA 1
ATOM 3916 C C . GLU B 1 245 ? 62.84190 49.29780 57.77635 1.000 27.84821 916 GLU B C 1
ATOM 3917 O O . GLU B 1 245 ? 62.27188 48.24207 58.09058 1.000 30.04480 916 GLU B O 1
ATOM 3923 N N . THR B 1 246 ? 62.19221 50.36114 57.32980 1.000 17.23996 917 THR B N 1
ATOM 3924 C CA A THR B 1 246 ? 60.76853 50.34161 57.08798 0.640 15.05247 917 THR B CA 1
ATOM 3925 C CA B THR B 1 246 ? 60.74373 50.37082 57.09204 0.360 15.14363 917 THR B CA 1
ATOM 3926 C C . THR B 1 246 ? 60.53270 50.97707 55.71859 1.000 20.30594 917 THR B C 1
ATOM 3927 O O . THR B 1 246 ? 60.45757 52.19844 55.58540 1.000 20.80701 917 THR B O 1
ATOM 3934 N N . ARG B 1 247 ? 60.43977 50.13417 54.71684 1.000 10.53167 918 ARG B N 1
ATOM 3935 C CA . ARG B 1 247 ? 60.41919 50.56425 53.32800 1.000 10.26079 918 ARG B CA 1
ATOM 3936 C C . ARG B 1 247 ? 59.02261 50.86874 52.83809 1.000 9.08019 918 ARG B C 1
ATOM 3937 O O . ARG B 1 247 ? 58.01380 50.44340 53.41519 1.000 10.22243 918 ARG B O 1
ATOM 3945 N N . GLY B 1 248 ? 58.97616 51.67731 51.77913 1.000 8.75961 919 GLY B N 1
ATOM 3946 C CA . GLY B 1 248 ? 57.71462 51.87129 51.07351 1.000 8.98625 919 GLY B CA 1
ATOM 3947 C C . GLY B 1 248 ? 57.30288 50.63196 50.28371 1.000 9.99470 919 GLY B C 1
ATOM 3948 O O . GLY B 1 248 ? 58.12962 49.78132 49.91994 1.000 9.01521 919 GLY B O 1
ATOM 3949 N N . GLY B 1 249 ? 56.00956 50.54439 49.97946 1.000 9.63868 920 GLY B N 1
ATOM 3950 C CA . GLY B 1 249 ? 55.52112 49.47423 49.12397 1.000 7.28573 920 GLY B CA 1
ATOM 3951 C C . GLY B 1 249 ? 55.72999 49.71892 47.63478 1.000 9.75633 920 GLY B C 1
ATOM 3952 O O . GLY B 1 249 ? 55.67706 50.84851 47.12920 1.000 8.74126 920 GLY B O 1
ATOM 3953 N N . PHE B 1 250 ? 55.89311 48.61140 46.91644 1.000 8.56249 921 PHE B N 1
ATOM 3954 C CA . PHE B 1 250 ? 55.93252 48.63088 45.45881 1.000 6.15686 921 PHE B CA 1
ATOM 3955 C C . PHE B 1 250 ? 54.72967 49.41042 44.94973 1.000 7.33578 921 PHE B C 1
ATOM 3956 O O . PHE B 1 250 ? 53.59237 49.24077 45.43189 1.000 7.97312 921 PHE B O 1
ATOM 3964 N N . GLY B 1 251 ? 54.97319 50.22209 43.92000 1.000 6.77951 922 GLY B N 1
ATOM 3965 C CA . GLY B 1 251 ? 54.01257 51.23472 43.47178 1.000 8.14108 922 GLY B CA 1
ATOM 3966 C C . GLY B 1 251 ? 54.30622 52.62206 43.99434 1.000 8.86538 922 GLY B C 1
ATOM 3967 O O . GLY B 1 251 ? 53.40452 53.48079 44.00985 1.000 9.05046 922 GLY B O 1
ATOM 3968 N N . GLY B 1 252 ? 55.53910 52.86069 44.41688 1.000 6.86818 923 GLY B N 1
ATOM 3969 C CA . GLY B 1 252 ? 55.92930 54.21241 44.76764 1.000 8.68938 923 GLY B CA 1
ATOM 3970 C C . GLY B 1 252 ? 55.86684 54.64247 46.21734 1.000 8.86476 923 GLY B C 1
ATOM 3971 O O . GLY B 1 252 ? 56.05091 55.83861 46.47887 1.000 8.17503 923 GLY B O 1
ATOM 3972 N N . GLY B 1 253 ? 55.65235 53.74410 47.17268 1.000 7.80473 924 GLY B N 1
ATOM 3973 C CA . GLY B 1 253 ? 55.63585 54.16481 48.57688 1.000 5.52592 924 GLY B CA 1
ATOM 3974 C C . GLY B 1 253 ? 56.99602 54.69779 49.03380 1.000 7.49019 924 GLY B C 1
ATOM 3975 O O . GLY B 1 253 ? 58.04118 54.15609 48.69179 1.000 7.84528 924 GLY B O 1
ATOM 3976 N N . GLY B 1 254 ? 56.98443 55.81744 49.77839 1.000 9.37828 925 GLY B N 1
ATOM 3977 C CA . GLY B 1 254 ? 58.22401 56.36549 50.35336 1.000 5.96249 925 GLY B CA 1
ATOM 3978 C C . GLY B 1 254 ? 58.66310 55.57780 51.58735 1.000 8.75786 925 GLY B C 1
ATOM 3979 O O . GLY B 1 254 ? 57.84986 55.00006 52.32590 1.000 9.36669 925 GLY B O 1
ATOM 3980 N N . GLY B 1 255 ? 59.97327 55.51888 51.80046 1.000 7.44501 926 GLY B N 1
ATOM 3981 C CA . GLY B 1 255 ? 60.48400 54.89062 53.00857 1.000 8.15517 926 GLY B CA 1
ATOM 3982 C C . GLY B 1 255 ? 60.17939 55.69881 54.25961 1.000 9.85966 926 GLY B C 1
ATOM 3983 O O . GLY B 1 255 ? 60.03928 56.93592 54.23293 1.000 10.33168 926 GLY B O 1
ATOM 3984 N N . GLY B 1 256 ? 60.08577 55.00894 55.38732 1.000 10.48768 927 GLY B N 1
ATOM 3985 C CA . GLY B 1 256 ? 59.86264 55.69847 56.64099 1.000 11.14102 927 GLY B CA 1
ATOM 3986 C C . GLY B 1 256 ? 61.18193 56.15537 57.31803 1.000 13.29544 927 GLY B C 1
ATOM 3987 O O . GLY B 1 256 ? 62.26858 55.64313 57.02823 1.000 14.91036 927 GLY B O 1
ATOM 3988 N N . CYS B 1 257 ? 61.05343 57.16528 58.19579 1.000 11.63492 928 CYS B N 1
ATOM 3989 C CA . CYS B 1 257 ? 62.10947 57.52770 59.14097 1.000 10.04567 928 CYS B CA 1
ATOM 3990 C C . CYS B 1 257 ? 61.49437 57.43581 60.53986 1.000 13.93898 928 CYS B C 1
ATOM 3991 O O . CYS B 1 257 ? 60.96488 56.38688 60.89331 1.000 14.06851 928 CYS B O 1
ATOM 3994 N N . SER B 1 258 ? 61.51281 58.51982 61.32295 1.000 12.89012 929 SER B N 1
ATOM 3995 C CA . SER B 1 258 ? 60.61573 58.60380 62.48050 1.000 14.28496 929 SER B CA 1
ATOM 3996 C C . SER B 1 258 ? 59.25948 59.13339 62.04059 1.000 11.78047 929 SER B C 1
ATOM 3997 O O . SER B 1 258 ? 58.22091 58.70760 62.55507 1.000 14.40263 929 SER B O 1
ATOM 4000 N N . SER B 1 259 ? 59.27263 60.05390 61.07817 1.000 11.27826 930 SER B N 1
ATOM 4001 C CA A SER B 1 259 ? 58.06247 60.42488 60.36112 0.580 10.86420 930 SER B CA 1
ATOM 4002 C CA B SER B 1 259 ? 58.08531 60.44618 60.32451 0.420 10.93972 930 SER B CA 1
ATOM 4003 C C . SER B 1 259 ? 57.70024 59.32569 59.34967 1.000 10.16774 930 SER B C 1
ATOM 4004 O O . SER B 1 259 ? 58.51640 58.46155 59.00133 1.000 12.40605 930 SER B O 1
ATOM 4009 N N . GLY B 1 260 ? 56.45719 59.35917 58.87393 1.000 9.52587 931 GLY B N 1
ATOM 4010 C CA . GLY B 1 260 ? 55.99380 58.35286 57.91095 1.000 8.07617 931 GLY B CA 1
ATOM 4011 C C . GLY B 1 260 ? 56.24494 58.71558 56.45204 1.000 11.62684 931 GLY B C 1
ATOM 4012 O O . GLY B 1 260 ? 56.26862 59.87093 56.07732 1.000 10.37529 931 GLY B O 1
ATOM 4013 N N . GLY B 1 261 ? 56.42138 57.68455 55.62130 1.000 10.02192 932 GLY B N 1
ATOM 4014 C CA . GLY B 1 261 ? 56.62379 57.89739 54.18958 1.000 8.27754 932 GLY B CA 1
ATOM 4015 C C . GLY B 1 261 ? 55.31588 58.25256 53.43928 1.000 8.81884 932 GLY B C 1
ATOM 4016 O O . GLY B 1 261 ? 54.18586 57.89733 53.81331 1.000 9.23443 932 GLY B O 1
ATOM 4017 N N . GLY B 1 262 ? 55.46928 58.92744 52.30490 1.000 7.47586 933 GLY B N 1
ATOM 4018 C CA . GLY B 1 262 ? 54.32315 59.30293 51.49346 1.000 7.94537 933 GLY B CA 1
ATOM 4019 C C . GLY B 1 262 ? 53.83210 58.15532 50.61759 1.000 7.91458 933 GLY B C 1
ATOM 4020 O O . GLY B 1 262 ? 54.56144 57.24361 50.25253 1.000 8.11635 933 GLY B O 1
ATOM 4021 N N . GLY B 1 263 ? 52.53492 58.15579 50.33092 1.000 8.06900 934 GLY B N 1
ATOM 4022 C CA . GLY B 1 263 ? 51.97939 57.09796 49.48320 1.000 7.29131 934 GLY B CA 1
ATOM 4023 C C . GLY B 1 263 ? 52.21432 57.36011 47.99897 1.000 7.16084 934 GLY B C 1
ATOM 4024 O O . GLY B 1 263 ? 52.33332 58.51072 47.51635 1.000 7.89029 934 GLY B O 1
ATOM 4025 N N . GLY B 1 264 ? 52.31796 56.28702 47.22910 1.000 6.56224 935 GLY B N 1
ATOM 4026 C CA . GLY B 1 264 ? 52.43811 56.46497 45.78716 1.000 8.58969 935 GLY B CA 1
ATOM 4027 C C . GLY B 1 264 ? 51.18304 57.05765 45.15432 1.000 8.09266 935 GLY B C 1
ATOM 4028 O O . GLY B 1 264 ? 50.07364 56.99787 45.70127 1.000 8.14796 935 GLY B O 1
ATOM 4029 N N . GLY B 1 265 ? 51.33504 57.53981 43.92088 1.000 7.02001 936 GLY B N 1
ATOM 4030 C CA . GLY B 1 265 ? 50.16343 58.02769 43.18603 1.000 7.96761 936 GLY B CA 1
ATOM 4031 C C . GLY B 1 265 ? 50.50413 58.48771 41.78147 1.000 7.21319 936 GLY B C 1
ATOM 4032 O O . GLY B 1 265 ? 51.59016 58.24334 41.26145 1.000 7.97515 936 GLY B O 1
ATOM 4033 N N . TYR B 1 266 ? 49.53627 59.19590 41.17216 1.000 7.90708 937 TYR B N 1
ATOM 4034 C CA . TYR B 1 266 ? 49.85852 59.98527 39.97597 1.000 7.20131 937 TYR B CA 1
ATOM 4035 C C . TYR B 1 266 ? 50.77257 61.14552 40.35191 1.000 8.71926 937 TYR B C 1
ATOM 4036 O O . TYR B 1 266 ? 51.76278 61.42298 39.66302 1.000 8.51280 937 TYR B O 1
ATOM 4045 N N . ILE B 1 267 ? 50.42994 61.84496 41.43404 1.000 9.15386 938 ILE B N 1
ATOM 4046 C CA . ILE B 1 267 ? 51.35035 62.71765 42.16804 1.000 7.59763 938 ILE B CA 1
ATOM 4047 C C . ILE B 1 267 ? 51.58980 62.02250 43.51432 1.000 8.20444 938 ILE B C 1
ATOM 4048 O O . ILE B 1 267 ? 50.64499 61.61608 44.20297 1.000 8.74634 938 ILE B O 1
ATOM 4053 N N . GLY B 1 268 ? 52.83831 61.83907 43.88610 1.000 7.51623 939 GLY B N 1
ATOM 4054 C CA . GLY B 1 268 ? 53.11827 61.16753 45.14464 1.000 7.92197 939 GLY B CA 1
ATOM 4055 C C . GLY B 1 268 ? 52.76838 62.01539 46.34889 1.000 7.48082 939 GLY B C 1
ATOM 4056 O O . GLY B 1 268 ? 52.75095 63.25135 46.29942 1.000 7.79273 939 GLY B O 1
ATOM 4057 N N . GLY B 1 269 ? 52.46055 61.33452 47.44689 1.000 8.66494 940 GLY B N 1
ATOM 4058 C CA . GLY B 1 269 ? 52.21011 62.00740 48.70797 1.000 7.66902 940 GLY B CA 1
ATOM 4059 C C . GLY B 1 269 ? 53.46661 62.62430 49.31124 1.000 7.84033 940 GLY B C 1
ATOM 4060 O O . GLY B 1 269 ? 54.57373 62.04811 49.26517 1.000 8.12458 940 GLY B O 1
ATOM 4061 N N . ASN B 1 270 ? 53.29010 63.79393 49.91500 1.000 7.85859 941 ASN B N 1
ATOM 4062 C CA . ASN B 1 270 ? 54.42227 64.45216 50.55634 1.000 6.16100 941 ASN B CA 1
ATOM 4063 C C . ASN B 1 270 ? 54.76986 63.81909 51.90573 1.000 9.79450 941 ASN B C 1
ATOM 4064 O O . ASN B 1 270 ? 53.87774 63.43661 52.66197 1.000 11.86967 941 ASN B O 1
ATOM 4069 N N . ALA B 1 271 ? 56.05101 63.74003 52.22116 1.000 9.40287 942 ALA B N 1
ATOM 4070 C CA . ALA B 1 271 ? 56.53389 63.49469 53.57939 1.000 9.03755 942 ALA B CA 1
ATOM 4071 C C . ALA B 1 271 ? 56.92960 64.82436 54.21893 1.000 11.78402 942 ALA B C 1
ATOM 4072 O O . ALA B 1 271 ? 57.16899 65.83082 53.53154 1.000 11.85131 942 ALA B O 1
ATOM 4074 N N . ALA B 1 272 ? 56.99599 64.81063 55.54552 1.000 9.92631 943 ALA B N 1
ATOM 4075 C CA . ALA B 1 272 ? 57.32544 66.01814 56.30168 1.000 11.64207 943 ALA B CA 1
ATOM 4076 C C . ALA B 1 272 ? 58.73368 66.50013 55.96787 1.000 13.14281 943 ALA B C 1
ATOM 4077 O O . ALA B 1 272 ? 59.58635 65.74069 55.49917 1.000 12.45045 943 ALA B O 1
ATOM 4079 N N . SER B 1 273 ? 59.00927 67.77906 56.27063 1.000 9.40048 944 SER B N 1
ATOM 4080 C CA . SER B 1 273 ? 60.33140 68.30732 55.92688 1.000 14.20684 944 SER B CA 1
ATOM 4081 C C . SER B 1 273 ? 61.43799 67.79157 56.84298 1.000 15.31864 944 SER B C 1
ATOM 4082 O O . SER B 1 273 ? 62.60324 67.69381 56.42683 1.000 21.63753 944 SER B O 1
ATOM 4085 N N . ASN B 1 274 ? 61.12989 67.52154 58.09630 1.000 15.06112 945 ASN B N 1
ATOM 4086 C CA . ASN B 1 274 ? 62.12194 67.09381 59.06369 1.000 19.11228 945 ASN B CA 1
ATOM 4087 C C . ASN B 1 274 ? 61.69316 65.75617 59.65970 1.000 15.76664 945 ASN B C 1
ATOM 4088 O O . ASN B 1 274 ? 60.64916 65.19257 59.30055 1.000 17.82319 945 ASN B O 1
ATOM 4093 N N . ASN B 1 275 ? 62.51113 65.23051 60.56124 1.000 13.49780 946 ASN B N 1
ATOM 4094 C CA . ASN B 1 275 ? 62.24035 63.91240 61.12635 1.000 14.40384 946 ASN B CA 1
ATOM 4095 C C . ASN B 1 275 ? 61.35437 64.02888 62.36622 1.000 17.50476 946 ASN B C 1
ATOM 4096 O O . ASN B 1 275 ? 61.70839 63.58825 63.45915 1.000 22.27375 946 ASN B O 1
ATOM 4101 N N . ASP B 1 276 ? 60.20811 64.65448 62.18558 1.000 19.20504 947 ASP B N 1
ATOM 4102 C CA . ASP B 1 276 ? 59.27539 64.86827 63.28921 1.000 19.23267 947 ASP B CA 1
ATOM 4103 C C . ASP B 1 276 ? 58.55195 63.56156 63.59174 1.000 16.44480 947 ASP B C 1
ATOM 4104 O O . ASP B 1 276 ? 57.85070 63.03664 62.71627 1.000 16.87558 947 ASP B O 1
ATOM 4109 N N . PRO B 1 277 ? 58.67287 63.01285 64.81024 1.000 17.01649 948 PRO B N 1
ATOM 4110 C CA . PRO B 1 277 ? 58.07410 61.69662 65.10654 1.000 17.31939 948 PRO B CA 1
ATOM 4111 C C . PRO B 1 277 ? 56.56632 61.72258 65.23796 1.000 19.88945 948 PRO B C 1
ATOM 4112 O O . PRO B 1 277 ? 55.95899 60.66354 65.46251 1.000 20.98195 948 PRO B O 1
ATOM 4116 N N . GLU B 1 278 ? 55.92750 62.87949 65.09158 1.000 16.28485 949 GLU B N 1
ATOM 4117 C CA . GLU B 1 278 ? 54.48172 62.92745 65.07196 1.000 17.74386 949 GLU B CA 1
ATOM 4118 C C . GLU B 1 278 ? 53.88541 63.17281 63.69611 1.000 17.61439 949 GLU B C 1
ATOM 4119 O O . GLU B 1 278 ? 52.65548 63.27840 63.59043 1.000 21.59361 949 GLU B O 1
ATOM 4125 N N . MET B 1 279 ? 54.71289 63.24531 62.62627 1.000 16.48067 950 MET B N 1
ATOM 4126 C CA . MET B 1 279 ? 54.21607 63.61672 61.30089 1.000 13.85922 950 MET B CA 1
ATOM 4127 C C . MET B 1 279 ? 54.00837 62.39663 60.40630 1.000 13.44257 950 MET B C 1
ATOM 4128 O O . MET B 1 279 ? 54.98191 61.76704 59.95698 1.000 14.10826 950 MET B O 1
ATOM 4133 N N . ASP B 1 280 ? 52.74564 62.09044 60.10089 1.000 11.62994 951 ASP B N 1
ATOM 4134 C CA . ASP B 1 280 ? 52.42506 61.02875 59.14168 1.000 11.76647 951 ASP B CA 1
ATOM 4135 C C . ASP B 1 280 ? 52.86280 61.47137 57.74805 1.000 13.07753 951 ASP B C 1
ATOM 4136 O O . ASP B 1 280 ? 53.02795 62.66448 57.48204 1.000 14.33943 951 ASP B O 1
ATOM 4141 N N . GLY B 1 281 ? 53.07023 60.49996 56.85749 1.000 11.80767 952 GLY B N 1
ATOM 4142 C CA . GLY B 1 281 ? 53.17410 60.81772 55.44781 1.000 11.79651 952 GLY B CA 1
ATOM 4143 C C . GLY B 1 281 ? 51.78680 61.03326 54.85299 1.000 10.46966 952 GLY B C 1
ATOM 4144 O O . GLY B 1 281 ? 50.78522 60.49741 55.32027 1.000 10.99232 952 GLY B O 1
ATOM 4145 N N . GLU B 1 282 ? 51.72038 61.84367 53.81022 1.000 9.67839 953 GLU B N 1
ATOM 4146 C CA . GLU B 1 282 ? 50.44985 62.07411 53.12046 1.000 11.06282 953 GLU B CA 1
ATOM 4147 C C . GLU B 1 282 ? 50.16020 60.98495 52.08890 1.000 9.16835 953 GLU B C 1
ATOM 4148 O O . GLU B 1 282 ? 51.06997 60.33777 51.55865 1.000 9.75601 953 GLU B O 1
ATOM 4154 N N . ASP B 1 283 ? 48.87761 60.75947 51.82241 1.000 9.78077 954 ASP B N 1
ATOM 4155 C CA . ASP B 1 283 ? 48.47880 59.83991 50.76447 1.000 8.46763 954 ASP B CA 1
ATOM 4156 C C . ASP B 1 283 ? 48.82467 60.42510 49.39186 1.000 8.78583 954 ASP B C 1
ATOM 4157 O O . ASP B 1 283 ? 48.94533 61.63392 49.20195 1.000 10.69131 954 ASP B O 1
ATOM 4162 N N . GLY B 1 284 ? 48.92161 59.54255 48.39470 1.000 8.25864 955 GLY B N 1
ATOM 4163 C CA . GLY B 1 284 ? 49.11724 60.01110 47.04239 1.000 7.87123 955 GLY B CA 1
ATOM 4164 C C . GLY B 1 284 ? 47.85361 60.63471 46.43873 1.000 8.57132 955 GLY B C 1
ATOM 4165 O O . GLY B 1 284 ? 46.75160 60.61279 47.02235 1.000 12.20085 955 GLY B O 1
ATOM 4166 N N . VAL B 1 285 ? 48.04024 61.22843 45.24177 1.000 8.13608 956 VAL B N 1
ATOM 4167 C CA . VAL B 1 285 ? 46.92565 61.72838 44.41104 1.000 9.15666 956 VAL B CA 1
ATOM 4168 C C . VAL B 1 285 ? 46.55941 60.68305 43.36003 1.000 9.53395 956 VAL B C 1
ATOM 4169 O O . VAL B 1 285 ? 47.43433 60.16791 42.65120 1.000 9.27626 956 VAL B O 1
ATOM 4173 N N . SER B 1 286 ? 45.26977 60.38070 43.22731 1.000 9.06707 957 SER B N 1
ATOM 4174 C CA . SER B 1 286 ? 44.79521 59.43944 42.21545 1.000 8.57724 957 SER B CA 1
ATOM 4175 C C . SER B 1 286 ? 44.55507 60.11628 40.85620 1.000 9.28614 957 SER B C 1
ATOM 4176 O O . SER B 1 286 ? 44.56891 61.35802 40.71233 1.000 11.13543 957 SER B O 1
ATOM 4179 N N . PHE B 1 287 ? 44.32521 59.29608 39.82811 1.000 9.39235 958 PHE B N 1
ATOM 4180 C CA . PHE B 1 287 ? 44.13332 59.81540 38.47313 1.000 11.26928 958 PHE B CA 1
ATOM 4181 C C . PHE B 1 287 ? 43.14937 58.95466 37.69511 1.000 9.23258 958 PHE B C 1
ATOM 4182 O O . PHE B 1 287 ? 43.12771 57.73227 37.83475 1.000 8.74461 958 PHE B O 1
ATOM 4190 N N . ILE B 1 288 ? 42.32192 59.60173 36.88338 1.000 8.28088 959 ILE B N 1
ATOM 4191 C CA . ILE B 1 288 ? 41.53971 58.90107 35.88836 1.000 10.43888 959 ILE B CA 1
ATOM 4192 C C . ILE B 1 288 ? 41.65895 59.64199 34.56652 1.000 9.45297 959 ILE B C 1
ATOM 4193 O O . ILE B 1 288 ? 41.46154 60.86503 34.51388 1.000 11.64062 959 ILE B O 1
ATOM 4198 N N . SER B 1 289 ? 41.89297 58.88806 33.50043 1.000 11.50897 960 SER B N 1
ATOM 4199 C CA . SER B 1 289 ? 42.06684 59.44831 32.16698 1.000 14.24872 960 SER B CA 1
ATOM 4200 C C . SER B 1 289 ? 40.74219 59.99048 31.62401 1.000 13.26347 960 SER B C 1
ATOM 4201 O O . SER B 1 289 ? 39.69015 59.42330 31.87939 1.000 13.43171 960 SER B O 1
ATOM 4204 N N . PRO B 1 290 ? 40.79175 61.05067 30.80795 1.000 17.01016 961 PRO B N 1
ATOM 4205 C CA . PRO B 1 290 ? 39.59149 61.47475 30.05672 1.000 17.99313 961 PRO B CA 1
ATOM 4206 C C . PRO B 1 290 ? 39.15630 60.43835 29.04587 1.000 18.19890 961 PRO B C 1
ATOM 4207 O O . PRO B 1 290 ? 38.05065 60.54858 28.51254 1.000 21.60429 961 PRO B O 1
ATOM 4211 N N . LEU B 1 291 ? 39.99799 59.44104 28.76874 1.000 20.71750 962 LEU B N 1
ATOM 4212 C CA . LEU B 1 291 ? 39.56926 58.31183 27.95972 1.000 20.42047 962 LEU B CA 1
ATOM 4213 C C . LEU B 1 291 ? 38.50540 57.48982 28.66434 1.000 23.50756 962 LEU B C 1
ATOM 4214 O O . LEU B 1 291 ? 37.81577 56.70450 28.00730 1.000 28.65721 962 LEU B O 1
ATOM 4219 N N . GLY B 1 292 ? 38.36652 57.61365 29.98895 1.000 15.87802 963 GLY B N 1
ATOM 4220 C CA . GLY B 1 292 ? 37.36947 56.86260 30.71745 1.000 15.97669 963 GLY B CA 1
ATOM 4221 C C . GLY B 1 292 ? 36.32683 57.74581 31.39504 1.000 15.40503 963 GLY B C 1
ATOM 4222 O O . GLY B 1 292 ? 36.41479 58.98477 31.40505 1.000 19.25700 963 GLY B O 1
ATOM 4223 N N . ILE B 1 293 ? 35.32596 57.08216 31.96776 1.000 13.94635 964 ILE B N 1
ATOM 4224 C CA . ILE B 1 293 ? 34.28302 57.74788 32.73791 1.000 15.83365 964 ILE B CA 1
ATOM 4225 C C . ILE B 1 293 ? 34.41673 57.32722 34.20091 1.000 12.00080 964 ILE B C 1
ATOM 4226 O O . ILE B 1 293 ? 34.50769 56.13435 34.49801 1.000 14.02565 964 ILE B O 1
ATOM 4231 N N . LEU B 1 294 ? 34.39765 58.29017 35.11422 1.000 10.24076 965 LEU B N 1
ATOM 4232 C CA . LEU B 1 294 ? 34.45683 57.96073 36.55058 1.000 11.42786 965 LEU B CA 1
ATOM 4233 C C . LEU B 1 294 ? 33.10217 57.41214 37.00454 1.000 11.97225 965 LEU B C 1
ATOM 4234 O O . LEU B 1 294 ? 32.07173 58.07279 36.85753 1.000 13.53207 965 LEU B O 1
ATOM 4239 N N . TYR B 1 295 ? 33.08858 56.20567 37.54280 1.000 9.81245 966 TYR B N 1
ATOM 4240 C CA . TYR B 1 295 ? 31.85242 55.54250 37.92994 1.000 11.45183 966 TYR B CA 1
ATOM 4241 C C . TYR B 1 295 ? 31.28868 56.04563 39.26105 1.000 13.89503 966 TYR B C 1
ATOM 4242 O O . TYR B 1 295 ? 30.07050 56.06063 39.43907 1.000 14.56588 966 TYR B O 1
ATOM 4251 N N . THR B 1 296 ? 32.13315 56.43116 40.19673 1.000 11.14963 967 THR B N 1
ATOM 4252 C CA . THR B 1 296 ? 31.70957 56.86074 41.52532 1.000 12.99667 967 THR B CA 1
ATOM 4253 C C . THR B 1 296 ? 32.87442 57.63451 42.13084 1.000 11.63266 967 THR B C 1
ATOM 4254 O O . THR B 1 296 ? 34.01365 57.48126 41.67801 1.000 13.29151 967 THR B O 1
ATOM 4258 N N . PRO B 1 297 ? 32.63824 58.48723 43.13384 1.000 12.31561 968 PRO B N 1
ATOM 4259 C CA . PRO B 1 297 ? 33.77052 59.22459 43.73105 1.000 12.18050 968 PRO B CA 1
ATOM 4260 C C . PRO B 1 297 ? 34.83915 58.30511 44.30059 1.000 11.64982 968 PRO B C 1
ATOM 4261 O O . PRO B 1 297 ? 34.56505 57.21716 44.82041 1.000 12.47677 968 PRO B O 1
ATOM 4265 N N . ALA B 1 298 ? 36.07712 58.75634 44.17931 1.000 12.40934 969 ALA B N 1
ATOM 4266 C CA . ALA B 1 298 ? 37.18893 58.02495 44.77634 1.000 12.07654 969 ALA B CA 1
ATOM 4267 C C . ALA B 1 298 ? 36.98254 57.93568 46.28487 1.000 12.51836 969 ALA B C 1
ATOM 4268 O O . ALA B 1 298 ? 36.52132 58.88962 46.90896 1.000 15.38208 969 ALA B O 1
ATOM 4270 N N . LEU B 1 299 ? 37.32942 56.78811 46.87918 1.000 12.96982 970 LEU B N 1
ATOM 4271 C CA . LEU B 1 299 ? 37.00366 56.57920 48.28944 1.000 13.90513 970 LEU B CA 1
ATOM 4272 C C . LEU B 1 299 ? 38.09180 55.69837 48.89744 1.000 14.20995 970 LEU B C 1
ATOM 4273 O O . LEU B 1 299 ? 38.50298 54.70351 48.28913 1.000 15.97638 970 LEU B O 1
ATOM 4278 N N . LYS B 1 300 ? 38.56107 56.07052 50.09013 1.000 18.69329 971 LYS B N 1
ATOM 4279 C CA . LYS B 1 300 ? 39.57384 55.27631 50.79811 1.000 23.56588 971 LYS B CA 1
ATOM 4280 C C . LYS B 1 300 ? 38.90131 54.04035 51.37511 1.000 26.78363 971 LYS B C 1
ATOM 4281 O O . LYS B 1 300 ? 37.86868 54.14033 52.03878 1.000 34.89231 971 LYS B O 1
ATOM 4287 N N . VAL B 1 301 ? 39.44371 52.85803 51.08520 1.000 24.48198 972 VAL B N 1
ATOM 4288 C CA . VAL B 1 301 ? 38.76530 51.67062 51.56604 1.000 20.40544 972 VAL B CA 1
ATOM 4289 C C . VAL B 1 301 ? 39.73190 50.54751 51.93473 1.000 25.43715 972 VAL B C 1
ATOM 4290 O O . VAL B 1 301 ? 39.38479 49.66115 52.72973 1.000 25.41316 972 VAL B O 1
ATOM 4294 N N . MET B 1 302 ? 40.92769 50.53068 51.33364 1.000 25.18494 973 MET B N 1
ATOM 4295 C CA . MET B 1 302 ? 41.64623 49.26493 51.23482 1.000 31.98734 973 MET B CA 1
ATOM 4296 C C . MET B 1 302 ? 42.66753 49.22132 52.36778 1.000 35.25868 973 MET B C 1
ATOM 4297 O O . MET B 1 302 ? 43.55949 50.08954 52.44494 1.000 18.13965 973 MET B O 1
ATOM 4302 N N . GLU B 1 303 ? 42.57122 48.20023 53.22268 1.000 39.25476 974 GLU B N 1
ATOM 4303 C CA . GLU B 1 303 ? 43.45699 48.12946 54.38228 1.000 30.17157 974 GLU B CA 1
ATOM 4304 C C . GLU B 1 303 ? 44.69990 47.27150 54.19622 1.000 38.30020 974 GLU B C 1
ATOM 4305 O O . GLU B 1 303 ? 45.52632 47.20765 55.11430 1.000 36.48141 974 GLU B O 1
ATOM 4311 N N . GLY B 1 304 ? 44.86897 46.59965 53.07349 1.000 23.78388 975 GLY B N 1
ATOM 4312 C CA . GLY B 1 304 ? 46.12070 45.88477 52.94052 1.000 19.14912 975 GLY B CA 1
ATOM 4313 C C . GLY B 1 304 ? 46.78288 46.26252 51.65059 1.000 14.82034 975 GLY B C 1
ATOM 4314 O O . GLY B 1 304 ? 46.96200 47.45022 51.36526 1.000 14.68186 975 GLY B O 1
ATOM 4315 N N . HIS B 1 305 ? 47.14523 45.26466 50.86376 1.000 13.39727 976 HIS B N 1
ATOM 4316 C CA . HIS B 1 305 ? 47.66404 45.48121 49.53287 1.000 9.45469 976 HIS B CA 1
ATOM 4317 C C . HIS B 1 305 ? 46.55981 45.99088 48.61075 1.000 10.63250 976 HIS B C 1
ATOM 4318 O O . HIS B 1 305 ? 45.35005 45.88735 48.89929 1.000 11.49087 976 HIS B O 1
ATOM 4325 N N . GLY B 1 306 ? 46.97638 46.52042 47.46197 1.000 10.25349 977 GLY B N 1
ATOM 4326 C CA . GLY B 1 306 ? 46.00054 46.94044 46.46207 1.000 11.22717 977 GLY B CA 1
ATOM 4327 C C . GLY B 1 306 ? 45.42925 45.77361 45.65828 1.000 12.79290 977 GLY B C 1
ATOM 4328 O O . GLY B 1 306 ? 45.70718 44.61006 45.91156 1.000 12.63478 977 GLY B O 1
ATOM 4329 N N . GLU B 1 307 ? 44.60655 46.11487 44.67213 1.000 10.23636 978 GLU B N 1
ATOM 4330 C CA . GLU B 1 307 ? 44.06159 45.14681 43.72394 1.000 9.12724 978 GLU B CA 1
ATOM 4331 C C . GLU B 1 307 ? 43.48810 45.88041 42.52023 1.000 10.57547 978 GLU B C 1
ATOM 4332 O O . GLU B 1 307 ? 43.21241 47.08588 42.57632 1.000 10.46813 978 GLU B O 1
ATOM 4338 N N . VAL B 1 308 ? 43.27029 45.12373 41.44399 1.000 9.23910 979 VAL B N 1
ATOM 4339 C CA . VAL B 1 308 ? 42.55002 45.60528 40.27418 1.000 9.04444 979 VAL B CA 1
ATOM 4340 C C . VAL B 1 308 ? 41.48872 44.58524 39.90805 1.000 10.55289 979 VAL B C 1
ATOM 4341 O O . VAL B 1 308 ? 41.75798 43.38121 39.89253 1.000 11.23965 979 VAL B O 1
ATOM 4345 N N . ASN B 1 309 ? 40.27754 45.05889 39.62658 1.000 9.89033 980 ASN B N 1
ATOM 4346 C CA . ASN B 1 309 ? 39.21632 44.17330 39.15525 1.000 9.62557 980 ASN B CA 1
ATOM 4347 C C . ASN B 1 309 ? 38.69033 44.70925 37.84520 1.000 10.70764 980 ASN B C 1
ATOM 4348 O O . ASN B 1 309 ? 38.29789 45.87553 37.76975 1.000 11.39403 980 ASN B O 1
ATOM 4353 N N . ILE B 1 310 ? 38.69892 43.86630 36.80857 1.000 10.50769 981 ILE B N 1
ATOM 4354 C CA . ILE B 1 310 ? 38.20759 44.25458 35.49358 1.000 13.03776 981 ILE B CA 1
ATOM 4355 C C . ILE B 1 310 ? 37.03926 43.35845 35.15421 1.000 12.41049 981 ILE B C 1
ATOM 4356 O O . ILE B 1 310 ? 37.08719 42.15288 35.41927 1.000 13.51928 981 ILE B O 1
ATOM 4361 N N . LYS B 1 311 ? 35.97870 43.95294 34.60065 1.000 10.48876 982 LYS B N 1
ATOM 4362 C CA . LYS B 1 311 ? 34.83830 43.14103 34.18618 1.000 12.42554 982 LYS B CA 1
ATOM 4363 C C . LYS B 1 311 ? 34.11717 43.84637 33.05055 1.000 12.68542 982 LYS B C 1
ATOM 4364 O O . LYS B 1 311 ? 34.33538 45.03488 32.78486 1.000 12.59665 982 LYS B O 1
ATOM 4370 N N . HIS B 1 312 ? 33.25013 43.09550 32.36699 1.000 15.26484 983 HIS B N 1
ATOM 4371 C CA . HIS B 1 312 ? 32.43911 43.72893 31.32868 1.000 13.56944 983 HIS B CA 1
ATOM 4372 C C . HIS B 1 312 ? 31.50309 44.75232 31.96127 1.000 13.02210 983 HIS B C 1
ATOM 4373 O O . HIS B 1 312 ? 30.99831 44.55831 33.07432 1.000 16.95106 983 HIS B O 1
ATOM 4380 N N . TYR B 1 313 ? 31.34216 45.88889 31.29075 1.000 16.00866 984 TYR B N 1
ATOM 4381 C CA . TYR B 1 313 ? 30.51796 46.95926 31.85566 1.000 15.55499 984 TYR B CA 1
ATOM 4382 C C . TYR B 1 313 ? 29.06732 46.51358 32.03187 1.000 20.67084 984 TYR B C 1
ATOM 4383 O O . TYR B 1 313 ? 28.50555 45.84121 31.16949 1.000 20.60067 984 TYR B O 1
ATOM 4392 N N . LEU B 1 314 ? 28.45785 46.90238 33.16229 1.000 18.82113 985 LEU B N 1
ATOM 4393 C CA . LEU B 1 314 ? 27.02582 46.72042 33.42156 1.000 23.47426 985 LEU B CA 1
ATOM 4394 C C . LEU B 1 314 ? 26.40262 48.07061 33.72912 1.000 22.83689 985 LEU B C 1
ATOM 4395 O O . LEU B 1 314 ? 26.87664 48.78151 34.62249 1.000 25.03457 985 LEU B O 1
ATOM 4400 N N . ASN B 1 315 ? 25.35215 48.41760 33.00146 1.000 21.44029 986 ASN B N 1
ATOM 4401 C CA . ASN B 1 315 ? 24.61000 49.65888 33.23521 1.000 26.05887 986 ASN B CA 1
ATOM 4402 C C . ASN B 1 315 ? 23.84178 49.65312 34.56246 1.000 22.87402 986 ASN B C 1
ATOM 4403 O O . ASN B 1 315 ? 23.48885 48.59854 35.10400 1.000 20.06840 986 ASN B O 1
#

Secondary structure (DSSP, 8-state):
---EEEEEE--TT--TTS---HHHHHHHTTTSS---EEB-SGGGBT-EEEE--SSEEEEEEEEPPPPPP----PPPPPEEEEEEEEE-TT-EEEEE---PPPPS-S-SSHHHHHHHTT---HHHHHHHH-SS-SSS---PPPPPPPEEEEEEETTEEEEEEEEPPPPPPPTT--S---PPP-EE--TTS---PPP-SSSPPPP-SS-----TTSPPPGGGT-PPP---HHHHHHH----PPPTTTPPPPSSSPPPPPSSBPPPPPSS--TT-PPPPPBEEE-TTSEE-S--EE---SS-EEEEEEE-/--EEEE--TT--TTS---HHHHHHHTTTSS---EEB-SGGGBT-EEEE--SSEEEEEEEEPPPPPP-S-TTSPPPPEEEEEEEEEE-TT-EEEEE---PPPPS-S-SSHHHHHHHHTS--HHHHHHHHHSS-SSS---PPPPPPPEEEEEEETTEEEEEEEEPPPPPPPTT-----EE--TTS--PPPP-SSSPPPP-SS-----TTSPPPGGGT-PPPPPPHHHHHHH----PPPTTTPPPPSSSPPPPPSSBPPPPPSS--TT-PPPPPBEEE-TTSEE-S--EEEESSS-EEEEEE---

InterPro domains:
  IPR000719 Protein kinase domain [PS50011] (1116-1392)
  IPR000998 MAM domain [PF00629] (480-634)
  IPR000998 MAM domain [PS50060] (264-427)
  IPR000998 MAM domain [PS50060] (478-636)
  IPR000998 MAM domain [cd06263] (266-424)
  IPR000998 MAM domain [cd06263] (480-631)
  IPR001245 Serine-threonine/tyrosine-protein kinase, catalytic domain [PF07714] (1116-1382)
  IPR001245 Serine-threonine/tyrosine-protein kinase, catalytic domain [PR00109] (1196-1209)
  IPR001245 Serine-threonine/tyrosine-protein kinase, catalytic domain [PR00109] (1239-1257)
  IPR001245 Serine-threonine/tyrosine-protein kinase, catalytic domain [PR00109] (1291-1301)
  IPR001245 Serine-threonine/tyrosine-protein kinase, catalytic domain [PR00109] (1310-1332)
  IPR001245 Serine-threonine/tyrosine-protein kinase, catalytic domain [PR00109] (1354-1376)
  IPR002011 Tyrosine-protein kinase, receptor class II, conserved site [PS00239] (1276-1284)
  IPR002172 Low-density lipoprotein (LDL) receptor class A repeat [SM00192] (437-473)
  IPR002172 Low-density lipoprotein (LDL) receptor class A repeat [cd00112] (441-467)
  IPR008266 Tyrosine-protein kinase, active site [PS00109] (1245-1257)
  IPR011009 Protein kinase-like domain superfamily [SSF56112] (1089-1381)
  IPR013320 Concanavalin A-like lectin/glucanase domain superfamily [SSF49899] (262-425)
  IPR013320 Concanavalin A-like lectin/glucanase domain superfamily [SSF49899] (476-633)
  IPR017441 Protein kinase, ATP binding site [PS00107] (1122-1150)

Radius of gyration: 26.68 Å; Cα contacts (8 Å, |Δi|>4): 2602; chains: 2; bounding box: 80×46×62 Å

B-factor: mean 22.25, std 13.92, range [5.14, 100.81]

Nearest PDB structures (foldseek):
  7mzy-assembly1_A  TM=1.003E+00  e=3.705E-69  Homo sapiens
  7ls0-assembly2_D  TM=9.903E-01  e=3.341E-58  Homo sapiens
  7ls0-assembly2_B  TM=9.895E-01  e=1.536E-57  Homo sapiens
  7ls0-assembly1_A  TM=9.877E-01  e=2.375E-57  Homo sapiens
  7mzw-assembly1_A  TM=9.810E-01  e=1.268E-55  Homo sapiens

Organism: Homo sapiens (NCBI:txid9606)